Protein AF-A0AA39I3D0-F1 (afdb_monomer)

Organism: NCBI:txid289476

Secondary structure (DSSP, 8-state):
-TT--HHHHHHHHTTS-HHHHHHHHHHHTT-GGGHHHHHHHHHHHHH-EEEEEEEE-PPPPTTS---EEEEEEEEPTTSS-EEE--S--GGGEEEEEEEEESS--SS--EEE-HHHHHHHHTSPBPPTTT---EEEEES--HHHHHHHHHHHHHHT---SEEEEE--SS---HHHHHHHHHHHHH-TT--EEEEE-SS--HHHHHHHHHHHHHS--SS-EEEEETT-PPPHHHHHHHHHHHHHS------EEEEE---S--TTHHHHHHHH--BTTEEEPTTSSEEEEE-SSEEEEEE--GGGSEE-HHHHHHHHHHHHHTTSS-SSTT-SEEEEEESSTHHHHHHHHHH-PPEEETTEEEEEEE-SSTTEEEEEEEETT-S-EEEEEEEPBPPHHHHHHHHHHHHHT-THHHHSS-SEEEEE--HHHHHHHH------------S---TTHHHHHHHHHHHHHTEEEEE-SSSSEEEEEEE---SSSS-EEEEEEEEPPGGG-SS--HHHHH-----

Radius of gyration: 28.81 Å; Cα contacts (8 Å, |Δi|>4): 869; chains: 1; bounding box: 64×73×78 Å

Foldseek 3Di:
DLPDDLVVLLVVLLPDALVVLVVQLVVCPPPNSCVSSVVSSVCLNPLAWEKAKEWAFADDDPPDDTWIWIWIWTDDPPDPDIDTDPPPPLSRYAYQEYEYYNDDPDPDIDTDDLVVLLVVLLRHHHPVVRHFHEYEYAADDPVSVVSVLVSNVSSVYAGQEYEYHYDDDADDVVVLVSLLVNLVPDLRHAYYEHADQHDPCVSVLVSVLVVLQDDSVYHHEYEHANDDDAPVSVVSSVVSCLVHLLAADWYKYFYHQPDARVCPVVVCVVQVFFQQWRARPNRQWIWRHDSGMITIGGRDPQRDADALVVVLVQVVVCLVDPVQARPPRDQKGKHAHPDPVRVVVNCVVQPHWDDDPFWTWGWHAHPPRQKIWIWIDGHPDRIIMTGIDGHADALVNVVVVLVCLQVVVCPVVPPPDQKDWHFHFQVSVCVNVVDNPPPPPPPPDDDDDPDVCVVVCVVVLFPPAWDWDAHPQAQWIFIWRWPDDPDSGTITMTGTDRDDPVPDPDDPVCNVPNPPPD

pLDDT: mean 83.39, std 16.12, range [27.86, 97.5]

Solvent-accessible surface area (backbone atoms only — not comparable to full-atom values): 28824 Å² total; per-residue (Å²): 124,60,81,59,55,58,69,56,46,45,60,53,50,60,74,51,43,67,68,54,27,53,50,46,21,65,72,18,62,95,38,80,56,29,45,56,49,22,53,45,26,46,50,49,63,73,62,44,37,36,28,40,36,40,35,23,44,51,78,75,58,99,85,59,77,86,60,36,28,43,29,47,32,33,40,50,96,88,50,99,57,68,46,78,54,85,80,64,69,60,77,32,44,22,35,31,35,39,40,38,26,38,59,75,88,60,86,77,58,38,84,50,57,71,68,60,50,34,56,59,53,53,45,51,55,45,49,69,93,77,45,78,17,37,39,34,43,34,52,49,54,68,73,54,40,53,52,52,50,49,44,49,59,72,28,70,68,77,47,34,23,41,35,38,40,52,67,94,73,73,54,53,69,65,56,54,51,49,52,36,52,50,61,73,73,42,72,64,47,33,34,38,37,41,39,35,78,52,65,72,54,68,64,49,48,56,50,50,50,54,58,68,53,43,91,54,95,49,47,32,39,38,35,26,52,46,54,66,76,53,50,70,58,50,50,49,50,52,56,48,44,62,71,36,83,27,73,63,48,54,33,32,45,34,31,43,64,89,60,84,61,72,53,53,66,54,53,42,69,73,63,60,43,35,56,39,19,36,69,29,92,70,64,45,12,20,41,38,53,57,85,36,33,40,29,41,38,70,56,51,71,53,47,37,68,38,51,40,67,58,52,50,52,49,52,51,53,24,55,74,49,87,59,76,40,73,61,97,76,30,51,62,51,47,29,17,58,72,46,76,68,33,55,58,51,39,32,74,73,58,40,84,61,46,80,50,103,61,31,39,34,36,63,41,76,34,91,57,91,51,33,30,42,34,39,38,38,38,71,94,52,83,35,33,39,39,33,62,44,59,45,66,54,49,57,68,59,50,53,48,54,51,47,45,48,52,70,60,71,38,71,78,54,68,71,76,51,58,61,46,83,46,24,38,43,54,72,43,48,31,66,73,70,71,46,78,82,78,65,71,72,77,78,77,76,83,89,78,85,81,58,67,56,63,53,49,53,59,61,62,53,72,65,81,48,62,49,77,46,71,34,82,84,50,76,38,36,42,37,35,37,59,54,93,53,100,55,94,58,44,36,34,36,38,29,51,43,74,64,58,82,88,80,59,95,75,74,67,54,49,78,80,70,42,81,79,84,127

Sequence (518 aa):
MDQLPSDLVDHLAHFLSRKDLRTIARAAVGKRELNNWAVVAEDHQEERYLLDVDICLPLRNSNEQQKILLSVRKQLFNAEGSEQWDFKKRNFAWIRSVIISPNSLTDGHRPCNFEEVVRVLSIPVVPREDGRSELTLRALNAPLMELALKMVNAAGKTFTALEFISCRNGVDLRVEEFVNDYLGKEASLQRLVINCTSLNKGRIFVSLLSLFNSKRRRSLRVCLPRSPFNVREISAFVQDWLKSDGAFEKKGIHWRNLGTILGWEDIKKEYNPVAGYIMHPTRNSSLELDYDHFRIVKLEHQHLPVTADWIHALITKWKQGNGLRLHRETKKMNVVLTSEDEWHKLEQICGAAVKHRRSTILSVEHVLEHRSLELEMQDGRQFTEIQIQHKSITLEKLEALVAEWRAGDSGTVVEGLRKIDVYISKPVWKKFTGTDVDRPILSHELIYSSQEQYVLDRLYADEADRFIVHHPRVNGRLIFKSLKHSSPKGFYLISSVPVDPMDVEDWNLALLFGSLEI

Mean predicted aligned error: 10.15 Å

Structure (mmCIF, N/CA/C/O backbone):
data_AF-A0AA39I3D0-F1
#
_entry.id   AF-A0AA39I3D0-F1
#
loop_
_atom_site.group_PDB
_atom_site.id
_atom_site.type_symbol
_atom_site.label_atom_id
_atom_site.label_alt_id
_atom_site.label_comp_id
_atom_site.label_asym_id
_atom_site.label_entity_id
_atom_site.label_seq_id
_atom_site.pdbx_PDB_ins_code
_atom_site.Cartn_x
_atom_site.Cartn_y
_atom_site.Cartn_z
_atom_site.occupancy
_atom_site.B_iso_or_equiv
_atom_site.auth_seq_id
_atom_site.auth_comp_id
_atom_site.auth_asym_id
_atom_site.auth_atom_id
_atom_site.pdbx_PDB_model_num
ATOM 1 N N . MET A 1 1 ? -1.463 -20.325 35.251 1.00 63.22 1 MET A N 1
ATOM 2 C CA . MET A 1 1 ? -2.544 -20.218 34.241 1.00 63.22 1 MET A CA 1
ATOM 3 C C . MET A 1 1 ? -3.715 -21.127 34.599 1.00 63.22 1 MET A C 1
ATOM 5 O O . MET A 1 1 ? -4.853 -20.772 34.333 1.00 63.22 1 MET A O 1
ATOM 9 N N . ASP A 1 2 ? -3.421 -22.238 35.265 1.00 69.38 2 ASP A N 1
ATOM 10 C CA . ASP A 1 2 ? -4.293 -23.396 35.475 1.00 69.38 2 ASP A CA 1
ATOM 11 C C . ASP A 1 2 ? -5.404 -23.221 36.533 1.00 69.38 2 ASP A C 1
ATOM 13 O O . ASP A 1 2 ? -6.289 -24.053 36.684 1.00 69.38 2 ASP A O 1
ATOM 17 N N . GLN A 1 3 ? -5.376 -22.124 37.289 1.00 81.56 3 GLN A N 1
ATOM 18 C CA . GLN A 1 3 ? -6.389 -21.802 38.306 1.00 81.56 3 GLN A CA 1
ATOM 19 C C . GLN A 1 3 ? -6.933 -20.382 38.139 1.00 81.56 3 GLN A C 1
ATOM 21 O O . GLN A 1 3 ? -7.405 -19.766 39.093 1.00 81.56 3 GLN A O 1
ATOM 26 N N . LEU A 1 4 ? -6.825 -19.820 36.930 1.00 90.12 4 LEU A N 1
ATOM 27 C CA . LEU A 1 4 ? -7.413 -18.513 36.674 1.00 90.12 4 LEU A CA 1
ATOM 28 C C . LEU A 1 4 ? -8.949 -18.628 36.697 1.00 90.12 4 LEU A C 1
ATOM 30 O O . LEU A 1 4 ? -9.500 -19.526 36.046 1.00 90.12 4 LEU A O 1
ATOM 34 N N . PRO A 1 5 ? -9.647 -17.734 37.425 1.00 92.75 5 PRO A N 1
ATOM 35 C CA . PRO A 1 5 ? -11.101 -17.641 37.360 1.00 92.75 5 PRO A CA 1
ATOM 36 C C . PRO A 1 5 ? -11.567 -17.449 35.915 1.00 92.75 5 PRO A C 1
ATOM 38 O O . PRO A 1 5 ? -10.891 -16.761 35.147 1.00 92.75 5 PRO A O 1
ATOM 41 N N . SER A 1 6 ? -12.721 -18.021 35.558 1.00 91.50 6 SER A N 1
ATOM 42 C CA . SER A 1 6 ? -13.254 -17.968 34.187 1.00 91.50 6 SER A CA 1
ATOM 43 C C . SER A 1 6 ? -13.331 -16.538 33.646 1.00 91.50 6 SER A C 1
ATOM 45 O O . SER A 1 6 ? -12.926 -16.300 32.516 1.00 91.50 6 SER A O 1
ATOM 47 N N . ASP A 1 7 ? -13.734 -15.571 34.474 1.00 91.56 7 ASP A N 1
ATOM 48 C CA . ASP A 1 7 ? -13.841 -14.160 34.078 1.00 91.56 7 ASP A CA 1
ATOM 49 C C . ASP A 1 7 ? -12.489 -13.542 33.700 1.00 91.56 7 ASP A C 1
ATOM 51 O O . ASP A 1 7 ? -12.398 -12.723 32.786 1.00 91.56 7 ASP A O 1
ATOM 55 N N . LEU A 1 8 ? -11.411 -13.941 34.385 1.00 93.69 8 LEU A N 1
ATOM 56 C CA . LEU A 1 8 ? -10.070 -13.476 34.041 1.00 93.69 8 LEU A CA 1
ATOM 57 C C . LEU A 1 8 ? -9.572 -14.156 32.763 1.00 93.69 8 LEU A C 1
ATOM 59 O O . LEU A 1 8 ? -8.900 -13.515 31.958 1.00 93.69 8 LEU A O 1
ATOM 63 N N . VAL A 1 9 ? -9.906 -15.435 32.565 1.00 93.69 9 VAL A N 1
ATOM 64 C CA . VAL A 1 9 ? -9.595 -16.155 31.324 1.00 93.69 9 VAL A CA 1
ATOM 65 C C . VAL A 1 9 ? -10.325 -15.525 30.138 1.00 93.69 9 VAL A C 1
ATOM 67 O O . VAL A 1 9 ? -9.673 -15.255 29.137 1.00 93.69 9 VAL A O 1
ATOM 70 N N . ASP A 1 10 ? -11.616 -15.209 30.268 1.00 92.50 10 ASP A N 1
ATOM 71 C CA . ASP A 1 10 ? -12.419 -14.486 29.264 1.00 92.50 10 ASP A CA 1
ATOM 72 C C . ASP A 1 10 ? -11.814 -13.112 28.959 1.00 92.50 10 ASP A C 1
ATOM 74 O O . ASP A 1 10 ? -11.548 -12.770 27.805 1.00 92.50 10 ASP A O 1
ATOM 78 N N . HIS A 1 11 ? -11.457 -12.354 30.001 1.00 91.25 11 HIS A N 1
ATOM 79 C CA . HIS A 1 11 ? -10.800 -11.062 29.832 1.00 91.25 11 HIS A CA 1
ATOM 80 C C . HIS A 1 11 ? -9.462 -11.165 29.088 1.00 91.25 11 HIS A C 1
ATOM 82 O O . HIS A 1 11 ? -9.184 -10.343 28.219 1.00 91.25 11 HIS A O 1
ATOM 88 N N . LEU A 1 12 ? -8.625 -12.157 29.402 1.00 91.88 12 LEU A N 1
ATOM 89 C CA . LEU A 1 12 ? -7.355 -12.370 28.703 1.00 91.88 12 LEU A CA 1
ATOM 90 C C . LEU A 1 12 ? -7.585 -12.839 27.268 1.00 91.88 12 LEU A C 1
ATOM 92 O O . LEU A 1 12 ? -6.975 -12.306 26.339 1.00 91.88 12 LEU A O 1
ATOM 96 N N . ALA A 1 13 ? -8.479 -13.810 27.090 1.00 91.69 13 ALA A N 1
ATOM 97 C CA . ALA A 1 13 ? -8.822 -14.370 25.801 1.00 91.69 13 ALA A CA 1
ATOM 98 C C . ALA A 1 13 ? -9.294 -13.271 24.852 1.00 91.69 13 ALA A C 1
ATOM 100 O O . ALA A 1 13 ? -8.816 -13.248 23.723 1.00 91.69 13 ALA A O 1
ATOM 101 N N . HIS A 1 14 ? -10.082 -12.296 25.316 1.00 89.25 14 HIS A N 1
ATOM 102 C CA . HIS A 1 14 ? -10.529 -11.117 24.563 1.00 89.25 14 HIS A CA 1
ATOM 103 C C . HIS A 1 14 ? -9.418 -10.351 23.812 1.00 89.25 14 HIS A C 1
ATOM 105 O O . HIS A 1 14 ? -9.701 -9.736 22.780 1.00 89.25 14 HIS A O 1
ATOM 111 N N . PHE A 1 15 ? -8.162 -10.405 24.270 1.00 88.12 15 PHE A N 1
ATOM 112 C CA . PHE A 1 15 ? -7.019 -9.740 23.626 1.00 88.12 15 PHE A CA 1
ATOM 113 C C . PHE A 1 15 ? -6.187 -10.644 22.702 1.00 88.12 15 PHE A C 1
ATOM 115 O O . PHE A 1 15 ? -5.310 -10.148 21.995 1.00 88.12 15 PHE A O 1
ATOM 122 N N . LEU A 1 16 ? -6.434 -11.955 22.696 1.00 90.19 16 LEU A N 1
ATOM 123 C CA . LEU A 1 16 ? -5.663 -12.931 21.917 1.00 90.19 16 LEU A CA 1
ATOM 124 C C . LEU A 1 16 ? -6.200 -13.082 20.497 1.00 90.19 16 LEU A C 1
ATOM 126 O O . LEU A 1 16 ? -7.413 -13.024 20.298 1.00 90.19 16 LEU A O 1
ATOM 130 N N . SER A 1 17 ? -5.328 -13.354 19.520 1.00 89.06 17 SER A N 1
ATOM 131 C CA . SER A 1 17 ? -5.749 -13.638 18.141 1.00 89.06 17 SER A CA 1
ATOM 132 C C . SER A 1 17 ? -6.597 -14.918 18.059 1.00 89.06 17 SER A C 1
ATOM 134 O O . SER A 1 17 ? -6.537 -15.781 18.938 1.00 89.06 17 SER A O 1
ATOM 136 N N . ARG A 1 18 ? -7.389 -15.095 16.996 1.00 87.75 18 ARG A N 1
ATOM 137 C CA . ARG A 1 18 ? -8.119 -16.357 16.762 1.00 87.75 18 ARG A CA 1
ATOM 138 C C . ARG A 1 18 ? -7.167 -17.536 16.610 1.00 87.75 18 ARG A C 1
ATOM 140 O O . ARG A 1 18 ? -7.498 -18.646 17.021 1.00 87.75 18 ARG A O 1
ATOM 147 N N . LYS A 1 19 ? -5.996 -17.316 16.012 1.00 90.06 19 LYS A N 1
ATOM 148 C CA . LYS A 1 19 ? -4.960 -18.344 15.879 1.00 90.06 19 LYS A CA 1
ATOM 149 C C . LYS A 1 19 ? -4.414 -18.770 17.244 1.00 90.06 19 LYS A C 1
ATOM 151 O O . LYS A 1 19 ? -4.254 -19.970 17.483 1.00 90.06 19 LYS A O 1
ATOM 156 N N . ASP A 1 20 ? -4.166 -17.812 18.128 1.00 92.69 20 ASP A N 1
ATOM 157 C CA . ASP A 1 20 ? -3.692 -18.087 19.484 1.00 92.69 20 ASP A CA 1
ATOM 158 C C . ASP A 1 20 ? -4.760 -18.823 20.282 1.00 92.69 20 ASP A C 1
ATOM 160 O O . ASP A 1 20 ? -4.466 -19.855 20.878 1.00 92.69 20 ASP A O 1
ATOM 164 N N . LEU A 1 21 ? -6.020 -18.385 20.198 1.00 92.31 21 LEU A N 1
ATOM 165 C CA . LEU A 1 21 ? -7.131 -19.098 20.822 1.00 92.31 21 LEU A CA 1
ATOM 166 C C . LEU A 1 21 ? -7.285 -20.526 20.305 1.00 92.31 21 LEU A C 1
ATOM 168 O O . LEU A 1 21 ? -7.424 -21.436 21.110 1.00 92.31 21 LEU A O 1
ATOM 172 N N . ARG A 1 22 ? -7.189 -20.756 18.989 1.00 92.75 22 ARG A N 1
ATOM 173 C CA . ARG A 1 22 ? -7.188 -22.114 18.409 1.00 92.75 22 ARG A CA 1
ATOM 174 C C . ARG A 1 22 ? -6.075 -22.974 18.981 1.00 92.75 22 ARG A C 1
ATOM 176 O O . ARG A 1 22 ? -6.276 -24.156 19.249 1.00 92.75 22 ARG A O 1
ATOM 183 N N . THR A 1 23 ? -4.895 -22.388 19.135 1.00 95.38 23 THR A N 1
ATOM 184 C CA . THR A 1 23 ? -3.730 -23.079 19.687 1.00 95.38 23 THR A CA 1
ATOM 185 C C . THR A 1 23 ? -3.951 -23.412 21.161 1.00 95.38 23 THR A C 1
ATOM 187 O O . THR A 1 23 ? -3.693 -24.542 21.566 1.00 95.38 23 THR A O 1
ATOM 190 N N . ILE A 1 24 ? -4.487 -22.468 21.938 1.00 94.00 24 ILE A N 1
ATOM 191 C CA . ILE A 1 24 ? -4.810 -22.646 23.356 1.00 94.00 24 ILE A CA 1
ATOM 192 C C . ILE A 1 24 ? -5.902 -23.695 23.542 1.00 94.00 24 ILE A C 1
ATOM 194 O O . ILE A 1 24 ? -5.688 -24.623 24.314 1.00 94.00 24 ILE A O 1
ATOM 198 N N . ALA A 1 25 ? -7.011 -23.602 22.802 1.00 94.06 25 ALA A N 1
ATOM 199 C CA . ALA A 1 25 ? -8.099 -24.575 22.843 1.00 94.06 25 ALA A CA 1
ATOM 200 C C . ALA A 1 25 ? -7.550 -25.985 22.608 1.00 94.06 25 ALA A C 1
ATOM 202 O O . ALA A 1 25 ? -7.661 -26.837 23.483 1.00 94.06 25 ALA A O 1
ATOM 203 N N . ARG A 1 26 ? -6.813 -26.193 21.503 1.00 95.19 26 ARG A N 1
ATOM 204 C CA . ARG A 1 26 ? -6.158 -27.475 21.182 1.00 95.19 26 ARG A CA 1
ATOM 205 C C . ARG A 1 26 ? -5.208 -27.959 22.275 1.00 95.19 26 ARG A C 1
ATOM 207 O O . ARG A 1 26 ? -5.176 -29.148 22.565 1.00 95.19 26 ARG A O 1
ATOM 214 N N . ALA A 1 27 ? -4.416 -27.061 22.857 1.00 94.94 27 ALA A N 1
ATOM 215 C CA . ALA A 1 27 ? -3.460 -27.409 23.903 1.00 94.94 27 ALA A CA 1
ATOM 216 C C . ALA A 1 27 ? -4.127 -27.733 25.252 1.00 94.94 27 ALA A C 1
ATOM 218 O O . ALA A 1 27 ? -3.509 -28.428 26.070 1.00 94.94 27 ALA A O 1
ATOM 219 N N . ALA A 1 28 ? -5.340 -27.222 25.481 1.00 94.56 28 ALA A N 1
ATOM 220 C CA . ALA A 1 28 ? -6.138 -27.407 26.687 1.00 94.56 28 ALA A CA 1
ATOM 221 C C . ALA A 1 28 ? -7.086 -28.619 26.613 1.00 94.56 28 ALA A C 1
ATOM 223 O O . ALA A 1 28 ? -7.495 -29.114 27.664 1.00 94.56 28 ALA A O 1
ATOM 224 N N . VAL A 1 29 ? -7.393 -29.139 25.414 1.00 93.44 29 VAL A N 1
ATOM 225 C CA . VAL A 1 29 ? -8.252 -30.326 25.240 1.00 93.44 29 VAL A CA 1
ATOM 226 C C . VAL A 1 29 ? -7.767 -31.486 26.117 1.00 93.44 29 VAL A C 1
ATOM 228 O O . VAL A 1 29 ? -6.613 -31.909 26.046 1.00 93.44 29 VAL A O 1
ATOM 231 N N . GLY A 1 30 ? -8.671 -32.010 26.950 1.00 91.50 30 GLY A N 1
ATOM 232 C CA . GLY A 1 30 ? -8.427 -33.169 27.816 1.00 91.50 30 GLY A CA 1
ATOM 233 C C . GLY A 1 30 ? -7.632 -32.885 29.096 1.00 91.50 30 GLY A C 1
ATOM 234 O O . GLY A 1 30 ? -7.423 -33.807 29.883 1.00 91.50 30 GLY A O 1
ATOM 235 N N . LYS A 1 31 ? -7.212 -31.636 29.346 1.00 94.19 31 LYS A N 1
ATOM 236 C CA . LYS A 1 31 ? -6.487 -31.249 30.566 1.00 94.19 31 LYS A CA 1
ATOM 237 C C . LYS A 1 31 ? -7.432 -30.593 31.561 1.00 94.19 31 LYS A C 1
ATOM 239 O O . LYS A 1 31 ? -7.902 -29.478 31.338 1.00 94.19 31 LYS A O 1
ATOM 244 N N . ARG A 1 32 ? -7.691 -31.272 32.683 1.00 93.00 32 ARG A N 1
ATOM 245 C CA . ARG A 1 32 ? -8.608 -30.776 33.726 1.00 93.00 32 ARG A CA 1
ATOM 246 C C . ARG A 1 32 ? -8.167 -29.426 34.280 1.00 93.00 32 ARG A C 1
ATOM 248 O O . ARG A 1 32 ? -9.013 -28.585 34.562 1.00 93.00 32 ARG A O 1
ATOM 255 N N . GLU A 1 33 ? -6.862 -29.202 34.384 1.00 92.81 33 GLU A N 1
ATOM 256 C CA . GLU A 1 33 ? -6.302 -27.963 34.914 1.00 92.81 33 GLU A CA 1
ATOM 257 C C . GLU A 1 33 ? -6.456 -26.771 33.949 1.00 92.81 33 GLU A C 1
ATOM 259 O O . GLU A 1 33 ? -6.268 -25.629 34.343 1.00 92.81 33 GLU A O 1
ATOM 264 N N . LEU A 1 34 ? -6.831 -26.997 32.685 1.00 93.62 34 LEU A N 1
ATOM 265 C CA . LEU A 1 34 ? -7.032 -25.941 31.685 1.00 93.62 34 LEU A CA 1
ATOM 266 C C . LEU A 1 34 ? -8.473 -25.876 31.170 1.00 93.62 34 LEU A C 1
ATOM 268 O O . LEU A 1 34 ? -8.721 -25.257 30.137 1.00 93.62 34 LEU A O 1
ATOM 272 N N . ASN A 1 35 ? -9.434 -26.465 31.888 1.00 92.44 35 ASN A N 1
ATOM 273 C CA . ASN A 1 35 ? -10.820 -26.548 31.427 1.00 92.44 35 ASN A CA 1
ATOM 274 C C . ASN A 1 35 ? -11.430 -25.167 31.117 1.00 92.44 35 ASN A C 1
ATOM 276 O O . ASN A 1 35 ? -12.054 -24.997 30.076 1.00 92.44 35 ASN A O 1
ATOM 280 N N . ASN A 1 36 ? -11.172 -24.157 31.958 1.00 93.06 36 ASN A N 1
ATOM 281 C CA . ASN A 1 36 ? -11.642 -22.787 31.708 1.00 93.06 36 ASN A CA 1
ATOM 282 C C . ASN A 1 36 ? -11.054 -22.210 30.412 1.00 93.06 36 ASN A C 1
ATOM 284 O O . ASN A 1 36 ? -11.760 -21.551 29.660 1.00 93.06 36 ASN A O 1
ATOM 288 N N . TRP A 1 37 ? -9.774 -22.473 30.128 1.00 94.81 37 TRP A N 1
ATOM 289 C CA . TRP A 1 37 ? -9.129 -22.030 28.889 1.00 94.81 37 TRP A CA 1
ATOM 290 C C . TRP A 1 37 ? -9.675 -22.746 27.661 1.00 94.81 37 TRP A C 1
ATOM 292 O O . TRP A 1 37 ? -9.830 -22.095 26.635 1.00 94.81 37 TRP A O 1
ATOM 302 N N . ALA A 1 38 ? -9.961 -24.047 27.755 1.00 93.06 38 ALA A N 1
ATOM 303 C CA . ALA A 1 38 ? -10.576 -24.795 26.663 1.00 93.06 38 ALA A CA 1
ATOM 304 C C . ALA A 1 38 ? -11.942 -24.195 26.305 1.00 93.06 38 ALA A C 1
ATOM 306 O O . ALA A 1 38 ? -12.120 -23.748 25.176 1.00 93.06 38 ALA A O 1
ATOM 307 N N . VAL A 1 39 ? -12.836 -24.079 27.295 1.00 92.69 39 VAL A N 1
ATOM 308 C CA . VAL A 1 39 ? -14.203 -23.563 27.112 1.00 92.69 39 VAL A CA 1
ATOM 309 C C . VAL A 1 39 ? -14.187 -22.129 26.585 1.00 92.69 39 VAL A C 1
ATOM 311 O O . VAL A 1 39 ? -14.733 -21.854 25.525 1.00 92.69 39 VAL A O 1
ATOM 314 N N . VAL A 1 40 ? -13.480 -21.217 27.256 1.00 93.56 40 VAL A N 1
ATOM 315 C CA . VAL A 1 40 ? -13.439 -19.804 26.848 1.00 93.56 40 VAL A CA 1
ATOM 316 C C . VAL A 1 40 ? -12.801 -19.627 25.465 1.00 93.56 40 VAL A C 1
ATOM 318 O O . VAL A 1 40 ? -13.234 -18.787 24.674 1.00 93.56 40 VAL A O 1
ATOM 321 N N . ALA A 1 41 ? -11.752 -20.390 25.142 1.00 93.12 41 ALA A N 1
ATOM 322 C CA . ALA A 1 41 ? -11.116 -20.287 23.832 1.00 93.12 41 ALA A CA 1
ATOM 323 C C . ALA A 1 41 ? -11.992 -20.853 22.707 1.00 93.12 41 ALA A C 1
ATOM 325 O O . ALA A 1 41 ? -11.890 -20.351 21.585 1.00 93.12 41 ALA A O 1
ATOM 326 N N . GLU A 1 42 ? -12.810 -21.872 22.977 1.00 92.06 42 GLU A N 1
ATOM 327 C CA . GLU A 1 42 ? -13.831 -22.384 22.054 1.00 92.06 42 GLU A CA 1
ATOM 328 C C . GLU A 1 42 ? -14.953 -21.358 21.871 1.00 92.06 42 GLU A C 1
ATOM 330 O O . GLU A 1 42 ? -15.183 -20.925 20.740 1.00 92.06 42 GLU A O 1
ATOM 335 N N . ASP A 1 43 ? -15.520 -20.837 22.963 1.00 92.94 43 ASP A N 1
ATOM 336 C CA . ASP A 1 43 ? -16.565 -19.806 22.932 1.00 92.94 43 ASP A CA 1
ATOM 337 C C . ASP A 1 43 ? -16.120 -18.593 22.109 1.00 92.94 43 ASP A C 1
ATOM 339 O O . ASP A 1 43 ? -16.801 -18.153 21.185 1.00 92.94 43 ASP A O 1
ATOM 343 N N . HIS A 1 44 ? -14.924 -18.058 22.367 1.00 92.06 44 HIS A N 1
ATOM 344 C CA . HIS A 1 44 ? -14.410 -16.945 21.575 1.00 92.06 44 HIS A CA 1
ATOM 345 C C . HIS A 1 44 ? -14.098 -17.319 20.121 1.00 92.06 44 HIS A C 1
ATOM 347 O O . HIS A 1 44 ? -14.081 -16.437 19.265 1.00 92.06 44 HIS A O 1
ATOM 353 N N . GLN A 1 45 ? -13.807 -18.573 19.790 1.00 88.44 45 GLN A N 1
ATOM 354 C CA . GLN A 1 45 ? -13.636 -18.947 18.386 1.00 88.44 45 GLN A CA 1
ATOM 355 C C . GLN A 1 45 ? -14.963 -18.937 17.633 1.00 88.44 45 GLN A C 1
ATOM 357 O O . GLN A 1 45 ? -14.991 -18.459 16.495 1.00 88.44 45 GLN A O 1
ATOM 362 N N . GLU A 1 46 ? -16.025 -19.426 18.268 1.00 87.88 46 GLU A N 1
ATOM 363 C CA . GLU A 1 46 ? -17.356 -19.561 17.678 1.00 87.88 46 GLU A CA 1
ATOM 364 C C . GLU A 1 46 ? -18.111 -18.229 17.652 1.00 87.88 46 GLU A C 1
ATOM 366 O O . GLU A 1 46 ? -18.652 -17.829 16.622 1.00 87.88 46 GLU A O 1
ATOM 371 N N . GLU A 1 47 ? -18.081 -17.493 18.760 1.00 90.56 47 GLU A N 1
ATOM 372 C CA . GLU A 1 47 ? -18.926 -16.319 18.978 1.00 90.56 47 GLU A CA 1
ATOM 373 C C . GLU A 1 47 ? -18.258 -15.002 18.574 1.00 90.56 47 GLU A C 1
ATOM 375 O O . GLU A 1 47 ? -18.916 -13.964 18.563 1.00 90.56 47 GLU A O 1
ATOM 380 N N . ARG A 1 48 ? -16.959 -14.983 18.232 1.00 89.81 48 ARG A N 1
ATOM 381 C CA . ARG A 1 48 ? -16.290 -13.727 17.846 1.00 89.81 48 ARG A CA 1
ATOM 382 C C . ARG A 1 48 ? -16.825 -13.142 16.553 1.00 89.81 48 ARG A C 1
ATOM 384 O O . ARG A 1 48 ? -16.874 -13.816 15.524 1.00 89.81 48 ARG A O 1
ATOM 391 N N . TYR A 1 49 ? -17.037 -11.832 16.570 1.00 92.50 49 TYR A N 1
ATOM 392 C CA . TYR A 1 49 ? -17.441 -11.058 15.403 1.00 92.50 49 TYR A CA 1
ATOM 393 C C . TYR A 1 49 ? -16.694 -9.729 15.309 1.00 92.50 49 TYR A C 1
ATOM 395 O O . TYR A 1 49 ? -16.154 -9.198 16.284 1.00 92.50 49 TYR A O 1
ATOM 403 N N . LEU A 1 50 ? -16.661 -9.193 14.092 1.00 94.19 50 LEU A N 1
ATOM 404 C CA . LEU A 1 50 ? -16.037 -7.911 13.800 1.00 94.19 50 LEU A CA 1
ATOM 405 C C . LEU A 1 50 ? -17.094 -6.809 13.752 1.00 94.19 50 LEU A C 1
ATOM 407 O O . LEU A 1 50 ? -18.225 -7.040 13.335 1.00 94.19 50 LEU A O 1
ATOM 411 N N . LEU A 1 51 ? -16.712 -5.611 14.171 1.00 96.25 51 LEU A N 1
ATOM 412 C CA . LEU A 1 51 ? -17.549 -4.425 14.178 1.00 96.25 51 LEU A CA 1
ATOM 413 C C . LEU A 1 51 ? -17.027 -3.395 13.184 1.00 96.25 51 LEU A C 1
ATOM 415 O O . LEU A 1 51 ? -15.839 -3.056 13.190 1.00 96.25 51 LEU A O 1
ATOM 419 N N . ASP A 1 52 ? -17.949 -2.847 12.403 1.00 96.44 52 ASP A N 1
ATOM 420 C CA . ASP A 1 52 ? -17.749 -1.612 11.661 1.00 96.44 52 ASP A CA 1
ATOM 421 C C . ASP A 1 52 ? -18.531 -0.501 12.344 1.00 96.44 52 ASP A C 1
ATOM 423 O O . ASP A 1 52 ? -19.757 -0.561 12.458 1.00 96.44 52 ASP A O 1
ATOM 427 N N . VAL A 1 53 ? -17.804 0.499 12.818 1.00 96.88 53 VAL A N 1
ATOM 428 C CA . VAL A 1 53 ? -18.337 1.633 13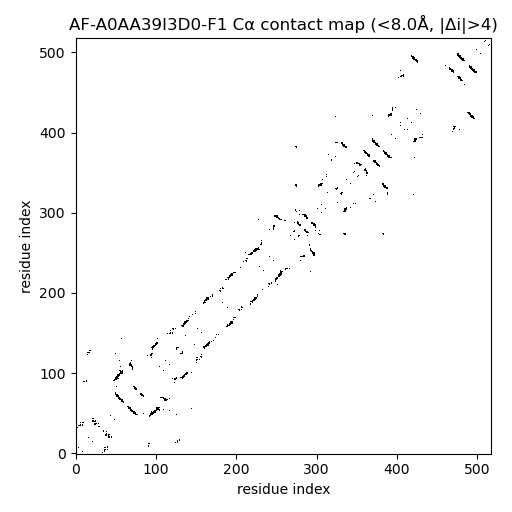.564 1.00 96.88 53 VAL A CA 1
ATOM 429 C C . VAL A 1 53 ? -18.384 2.834 12.626 1.00 96.88 53 VAL A C 1
ATOM 431 O O . VAL A 1 53 ? -17.345 3.280 12.144 1.00 96.88 53 VAL A O 1
ATOM 434 N N . ASP A 1 54 ? -19.574 3.363 12.374 1.00 97.12 54 ASP A N 1
ATOM 435 C CA . ASP A 1 54 ? -19.792 4.592 11.611 1.00 97.12 54 ASP A CA 1
ATOM 436 C C . ASP A 1 54 ? -20.286 5.684 12.568 1.00 97.12 54 ASP A C 1
ATOM 438 O O . ASP A 1 54 ? -21.282 5.516 13.277 1.00 97.12 54 ASP A O 1
ATOM 442 N N . ILE A 1 55 ? -19.535 6.779 12.648 1.00 96.88 55 ILE A N 1
ATOM 443 C CA . ILE A 1 55 ? -19.823 7.936 13.491 1.00 96.88 55 ILE A CA 1
ATOM 444 C C . ILE A 1 55 ? -20.075 9.115 12.562 1.00 96.88 55 ILE A C 1
ATOM 446 O O . ILE A 1 55 ? -19.155 9.681 11.964 1.00 96.88 55 ILE A O 1
ATOM 450 N N . CYS A 1 56 ? -21.333 9.521 12.478 1.00 95.94 56 CYS A N 1
ATOM 451 C CA . CYS A 1 56 ? -21.737 10.685 11.720 1.00 95.94 56 CYS A CA 1
ATOM 452 C C . CYS A 1 56 ? -21.801 11.922 12.630 1.00 95.94 56 CYS A C 1
ATOM 454 O O . CYS A 1 56 ? -22.454 11.941 13.678 1.00 95.94 56 CYS A O 1
ATOM 456 N N . LEU A 1 57 ? -21.086 12.966 12.220 1.00 94.69 57 LEU A N 1
ATOM 457 C CA . LEU A 1 57 ? -21.000 14.267 12.869 1.00 94.69 57 LEU A CA 1
ATOM 458 C C . LEU A 1 57 ? -21.660 15.323 11.968 1.00 94.69 57 LEU A C 1
ATOM 460 O O . LEU A 1 57 ? -20.946 16.080 11.307 1.00 94.69 57 LEU A O 1
ATOM 464 N N . PRO A 1 58 ? -23.004 15.382 11.907 1.00 92.69 58 PRO A N 1
ATOM 465 C CA . PRO A 1 58 ? -23.714 16.290 11.013 1.00 92.69 58 PRO A CA 1
ATOM 466 C C . PRO A 1 58 ? -23.233 17.734 11.162 1.00 92.69 58 PRO A C 1
ATOM 468 O O . PRO A 1 58 ? -22.989 18.221 12.273 1.00 92.69 58 PRO A O 1
ATOM 471 N N . LEU A 1 59 ? -23.105 18.426 10.027 1.00 89.62 59 LEU A N 1
ATOM 472 C CA . LEU A 1 59 ? -22.808 19.856 10.008 1.00 89.62 59 LEU A CA 1
ATOM 473 C C . LEU A 1 59 ? -23.921 20.604 10.753 1.00 89.62 59 LEU A C 1
ATOM 475 O O . LEU A 1 59 ? -25.105 20.389 10.495 1.00 89.62 59 LEU A O 1
ATOM 479 N N . ARG A 1 60 ? -23.542 21.466 11.702 1.00 84.62 60 ARG A N 1
ATOM 480 C CA . ARG A 1 60 ? -24.516 22.223 12.496 1.00 84.62 60 ARG A CA 1
ATOM 481 C C . ARG A 1 60 ? -25.268 23.230 11.631 1.00 84.62 60 ARG A C 1
ATOM 483 O O . ARG A 1 60 ? -24.645 24.028 10.933 1.00 84.62 60 ARG A O 1
ATOM 490 N N . ASN A 1 61 ? -26.582 23.291 11.828 1.00 78.31 61 ASN A N 1
ATOM 491 C CA . ASN A 1 61 ? -27.335 24.528 11.645 1.00 78.31 61 ASN A CA 1
ATOM 492 C C . ASN A 1 61 ? -27.053 25.425 12.862 1.00 78.31 61 ASN A C 1
ATOM 494 O O . ASN A 1 61 ? -26.914 24.916 13.974 1.00 78.31 61 ASN A O 1
ATOM 498 N N . SER A 1 62 ? -26.936 26.738 12.663 1.00 75.50 62 SER A N 1
ATOM 499 C CA . SER A 1 62 ? -26.321 27.713 13.587 1.00 75.50 62 SER A CA 1
ATOM 500 C C . SER A 1 62 ? -26.783 27.701 15.057 1.00 75.50 62 SER A C 1
ATOM 502 O O . SER A 1 62 ? -26.070 28.249 15.892 1.00 75.50 62 SER A O 1
ATOM 504 N N . ASN A 1 63 ? -27.898 27.046 15.403 1.00 79.75 63 ASN A N 1
ATOM 505 C CA . ASN A 1 63 ? -28.489 27.065 16.745 1.00 79.75 63 ASN A CA 1
ATOM 506 C C . ASN A 1 63 ? -28.608 25.689 17.439 1.00 79.75 63 ASN A C 1
ATOM 508 O O . ASN A 1 63 ? -29.080 25.633 18.572 1.00 79.75 63 ASN A O 1
ATOM 512 N N . GLU A 1 64 ? -28.203 24.577 16.813 1.00 85.62 64 GLU A N 1
ATOM 513 C CA . GLU A 1 64 ? -28.356 23.240 17.417 1.00 85.62 64 GLU A CA 1
ATOM 514 C C . GLU A 1 64 ? -27.087 22.754 18.141 1.00 85.62 64 GLU A C 1
ATOM 516 O O . GLU A 1 64 ? -25.956 22.974 17.693 1.00 85.62 64 GLU A O 1
ATOM 521 N N . GLN A 1 65 ? -27.267 22.047 19.267 1.00 87.25 65 GLN A N 1
ATOM 522 C CA . GLN A 1 65 ? -26.183 21.284 19.897 1.00 87.25 65 GLN A CA 1
ATOM 523 C C . GLN A 1 65 ? -25.626 20.253 18.903 1.00 87.25 65 GLN A C 1
ATOM 525 O O . GLN A 1 65 ? -26.373 19.700 18.094 1.00 87.25 65 GLN A O 1
ATOM 530 N N . GLN A 1 66 ? -24.316 19.977 18.963 1.00 90.69 66 GLN A N 1
ATOM 531 C CA . GLN A 1 66 ? -23.706 18.971 18.090 1.00 90.69 66 GLN A CA 1
ATOM 532 C C . GLN A 1 66 ? -24.343 17.611 18.352 1.00 90.69 66 GLN A C 1
ATOM 534 O O . GLN A 1 66 ? -24.072 16.982 19.373 1.00 90.69 66 GLN A O 1
ATOM 539 N N . LYS A 1 67 ? -25.145 17.143 17.401 1.00 93.44 67 LYS A N 1
ATOM 540 C CA . LYS A 1 67 ? -25.625 15.768 17.394 1.00 93.44 67 LYS A CA 1
ATOM 541 C C . LYS A 1 67 ? -24.470 14.866 16.972 1.00 93.44 67 LYS A C 1
ATOM 543 O O . LYS A 1 67 ? -23.731 15.193 16.040 1.00 93.44 67 LYS A O 1
ATOM 548 N N . ILE A 1 68 ? -24.313 13.757 17.683 1.00 96.06 68 ILE A N 1
ATOM 549 C CA . ILE A 1 68 ? -23.451 12.651 17.286 1.00 96.06 68 ILE A CA 1
ATOM 550 C C . ILE A 1 68 ? -24.390 11.508 16.932 1.00 96.06 68 ILE A C 1
ATOM 552 O O . ILE A 1 68 ? -25.311 11.191 17.685 1.00 96.06 68 ILE A O 1
ATOM 556 N N . LEU A 1 69 ? -24.194 10.947 15.751 1.00 96.31 69 LEU A N 1
ATOM 557 C CA . LEU A 1 69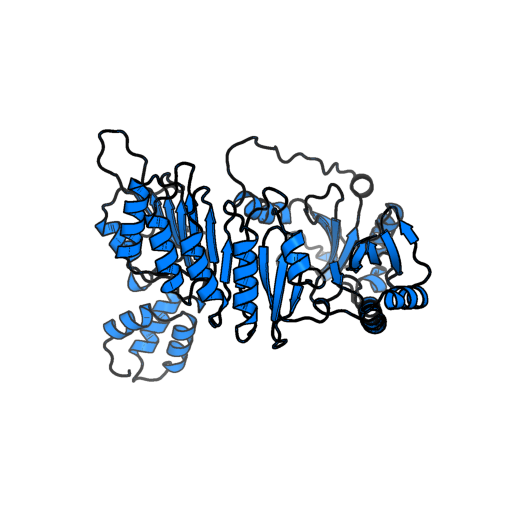 ? -24.963 9.826 15.252 1.00 96.31 69 LEU A CA 1
ATOM 558 C C . LEU A 1 69 ? -24.036 8.618 15.172 1.00 96.31 69 LEU A C 1
ATOM 560 O O . LEU A 1 69 ? -22.930 8.723 14.650 1.00 96.31 69 LEU A O 1
ATOM 564 N N . LEU A 1 70 ? -24.488 7.475 15.670 1.00 97.00 70 LEU A N 1
ATOM 565 C CA . LEU A 1 70 ? -23.698 6.252 15.734 1.00 97.00 70 LEU A CA 1
ATOM 566 C C . LEU A 1 70 ? -24.450 5.108 15.061 1.00 97.00 70 LEU A C 1
ATOM 568 O O . LEU A 1 70 ? -25.606 4.839 15.392 1.00 97.00 70 LEU A O 1
ATOM 572 N N . SER A 1 71 ? -23.770 4.411 14.159 1.00 96.50 71 SER A N 1
ATOM 573 C CA . SER A 1 71 ? -24.185 3.121 13.620 1.00 96.50 71 SER A CA 1
ATOM 574 C C . SER A 1 71 ? -23.076 2.106 13.875 1.00 96.50 71 SER A C 1
ATOM 576 O O . SER A 1 71 ? -21.894 2.403 13.698 1.00 96.50 71 SER A O 1
ATOM 578 N N . VAL A 1 72 ? -23.434 0.913 14.347 1.00 97.00 72 VAL A N 1
ATOM 579 C CA . VAL A 1 72 ? -22.460 -0.155 14.589 1.00 97.00 72 VAL A CA 1
ATOM 580 C C . VAL A 1 72 ? -22.977 -1.422 13.948 1.00 97.00 72 VAL A C 1
ATOM 582 O O . VAL A 1 72 ? -24.012 -1.946 14.355 1.00 97.00 72 VAL A O 1
ATOM 585 N N . ARG A 1 73 ? -22.247 -1.915 12.952 1.00 96.06 73 ARG A N 1
ATOM 586 C CA . ARG A 1 73 ? -22.613 -3.111 12.200 1.00 96.06 73 ARG A CA 1
ATOM 587 C C . ARG A 1 73 ? -21.727 -4.275 12.597 1.00 96.06 73 ARG A C 1
ATOM 589 O O . ARG A 1 73 ? -20.506 -4.146 12.647 1.00 96.06 73 ARG A O 1
ATOM 596 N N . LYS A 1 74 ? -22.352 -5.414 12.862 1.00 95.62 74 LYS A N 1
ATOM 597 C CA . LYS A 1 74 ? -21.706 -6.693 13.120 1.00 95.62 74 LYS A CA 1
ATOM 598 C C . LYS A 1 74 ? -21.490 -7.416 11.793 1.00 95.62 74 LYS A C 1
ATOM 600 O O . LYS A 1 74 ? -22.437 -7.676 11.055 1.00 95.62 74 LYS A O 1
ATOM 605 N N . GLN A 1 75 ? -20.232 -7.725 11.503 1.00 93.50 75 GLN A N 1
ATOM 606 C CA . GLN A 1 75 ? -19.804 -8.506 10.347 1.00 93.50 75 GLN A CA 1
ATOM 607 C C . GLN A 1 75 ? -19.743 -9.983 10.737 1.00 93.50 75 GLN A C 1
ATOM 609 O O . GLN A 1 75 ? -19.022 -10.360 11.671 1.00 93.50 75 GLN A O 1
ATOM 614 N N . LEU A 1 76 ? -20.504 -10.813 10.027 1.00 83.19 76 LEU A N 1
ATOM 615 C CA . LEU A 1 76 ? -20.537 -12.258 10.227 1.00 83.19 76 LEU A CA 1
ATOM 616 C C . LEU A 1 76 ? -19.451 -12.904 9.363 1.00 83.19 76 LEU A C 1
ATOM 618 O O . LEU A 1 76 ? -19.358 -12.642 8.172 1.00 83.19 76 LEU A O 1
ATOM 622 N N . PHE A 1 77 ? -18.615 -13.759 9.954 1.00 74.25 77 PHE A N 1
ATOM 623 C CA . PHE A 1 77 ? -17.439 -14.306 9.264 1.00 74.25 77 PHE A CA 1
ATOM 624 C C . PHE A 1 77 ? -17.759 -15.216 8.066 1.00 74.25 77 PHE A C 1
ATOM 626 O O . PHE A 1 77 ? -16.882 -15.415 7.232 1.00 74.25 77 PHE A O 1
ATOM 633 N N . ASN A 1 78 ? -18.985 -15.741 7.980 1.00 74.31 78 ASN A N 1
ATOM 634 C CA . ASN A 1 78 ? -19.381 -16.755 6.996 1.00 74.31 78 ASN A CA 1
ATOM 635 C C . ASN A 1 78 ? -20.670 -16.410 6.231 1.00 74.31 78 ASN A C 1
ATOM 637 O O . ASN A 1 78 ? -21.143 -17.237 5.460 1.00 74.31 78 ASN A O 1
ATOM 641 N N . ALA A 1 79 ? -21.268 -15.241 6.465 1.00 72.75 79 ALA A N 1
ATOM 642 C CA . ALA A 1 79 ? -22.495 -14.841 5.786 1.00 72.75 79 ALA A CA 1
ATOM 643 C C . ALA A 1 79 ? -22.232 -13.583 4.964 1.00 72.75 79 ALA A C 1
ATOM 645 O O . ALA A 1 79 ? -21.588 -12.647 5.443 1.00 72.75 79 ALA A O 1
ATOM 646 N N . GLU A 1 80 ? -22.750 -13.552 3.739 1.00 76.31 80 GLU A N 1
ATOM 647 C CA . GLU A 1 80 ? -22.854 -12.317 2.971 1.00 76.31 80 GLU A CA 1
ATOM 648 C C . GLU A 1 80 ? -23.864 -11.406 3.665 1.00 76.31 80 GLU A C 1
ATOM 650 O O . GLU A 1 80 ? -25.074 -11.514 3.485 1.00 76.31 80 GLU A O 1
ATOM 655 N N . GLY A 1 81 ? -23.372 -10.542 4.547 1.00 82.31 81 GLY A N 1
ATOM 656 C CA . GLY A 1 81 ? -24.237 -9.618 5.252 1.00 82.31 81 GLY A CA 1
ATOM 657 C C . GLY A 1 81 ? -23.588 -8.967 6.458 1.00 82.31 81 GLY A C 1
ATOM 658 O O . GLY A 1 81 ? -22.634 -9.462 7.058 1.00 82.31 81 GLY A O 1
ATOM 659 N N . SER A 1 82 ? -24.167 -7.833 6.827 1.00 91.31 82 SER A N 1
ATOM 660 C CA . SER A 1 82 ? -23.891 -7.148 8.080 1.00 91.31 82 SER A CA 1
ATOM 661 C C . SER A 1 82 ? -25.213 -6.864 8.768 1.00 91.31 82 SER A C 1
ATOM 663 O O . SER A 1 82 ? -26.134 -6.377 8.114 1.00 91.31 82 SER A O 1
ATOM 665 N N . GLU A 1 83 ? -25.300 -7.116 10.066 1.00 94.31 83 GLU A N 1
ATOM 666 C CA . GLU A 1 83 ? -26.483 -6.795 10.869 1.00 94.31 83 GLU A CA 1
ATOM 667 C C . GLU A 1 83 ? -26.187 -5.640 11.828 1.00 94.31 83 GLU A C 1
ATOM 669 O O . GLU A 1 83 ? -25.027 -5.371 12.150 1.00 94.31 83 GLU A O 1
ATOM 674 N N . GLN A 1 84 ? -27.220 -4.942 12.301 1.00 96.06 84 GLN A N 1
ATOM 675 C CA . GLN A 1 84 ? -27.025 -3.921 13.327 1.00 96.06 84 GLN A CA 1
ATOM 676 C C . GLN A 1 84 ? -26.645 -4.595 14.645 1.00 96.06 84 GLN A C 1
ATOM 678 O O . GLN A 1 84 ? -27.308 -5.528 15.095 1.00 96.06 84 GLN A O 1
ATOM 683 N N . TRP A 1 85 ? -25.577 -4.120 15.278 1.00 95.75 85 TRP A N 1
ATOM 684 C CA . TRP A 1 85 ? -25.150 -4.660 16.557 1.00 95.75 85 TRP A CA 1
ATOM 685 C C . TRP A 1 85 ? -26.052 -4.148 17.684 1.00 95.75 85 TRP A C 1
ATOM 687 O O . TRP A 1 85 ? -26.252 -2.946 17.852 1.00 95.75 85 TRP A O 1
ATOM 697 N N . ASP A 1 86 ? -26.561 -5.069 18.497 1.00 93.50 86 ASP A N 1
ATOM 698 C CA . ASP A 1 86 ? -27.464 -4.796 19.618 1.00 93.50 86 ASP A CA 1
ATOM 699 C C . ASP A 1 86 ? -26.735 -4.392 20.916 1.00 93.50 86 ASP A C 1
ATOM 701 O O . ASP A 1 86 ? -27.350 -4.313 21.980 1.00 93.50 86 ASP A O 1
ATOM 705 N N . PHE A 1 87 ? -25.425 -4.127 20.836 1.00 92.81 87 PHE A N 1
ATOM 706 C CA . PHE A 1 87 ? -24.540 -3.782 21.956 1.00 92.81 87 PHE A CA 1
ATOM 707 C C . PHE A 1 87 ? -24.394 -4.879 23.027 1.00 92.81 87 PHE A C 1
ATOM 709 O O . PHE A 1 87 ? -23.800 -4.628 24.082 1.00 92.81 87 PHE A O 1
ATOM 716 N N . LYS A 1 88 ? -24.879 -6.103 22.775 1.00 92.38 88 LYS A N 1
ATOM 717 C CA . LYS A 1 88 ? -24.671 -7.258 23.660 1.00 92.38 88 LYS A CA 1
ATOM 718 C C . LYS A 1 88 ? -23.389 -8.001 23.299 1.00 92.38 88 LYS A C 1
ATOM 720 O O . LYS A 1 88 ? -22.753 -7.710 22.289 1.00 92.38 88 LYS A O 1
ATOM 725 N N . LYS A 1 89 ? -22.994 -8.955 24.155 1.00 91.62 89 LYS A N 1
ATOM 726 C CA . LYS A 1 89 ? -21.849 -9.859 23.924 1.00 91.62 89 LYS A CA 1
ATOM 727 C C . LYS A 1 89 ? -20.531 -9.121 23.618 1.00 91.62 89 LYS A C 1
ATOM 729 O O . LYS A 1 89 ? -19.702 -9.574 22.838 1.00 91.62 89 LYS A O 1
ATOM 734 N N . ARG A 1 90 ? -20.301 -7.977 24.270 1.00 93.19 90 ARG A N 1
ATOM 735 C CA . ARG A 1 90 ? -19.156 -7.089 24.001 1.00 93.19 90 ARG A CA 1
ATOM 736 C C . ARG A 1 90 ? -17.783 -7.774 24.099 1.00 93.19 90 ARG A C 1
ATOM 738 O O . ARG A 1 90 ? -16.884 -7.395 23.356 1.00 93.19 90 ARG A O 1
ATOM 745 N N . ASN A 1 91 ? -17.639 -8.796 24.940 1.00 89.69 91 ASN A N 1
ATOM 746 C CA . ASN A 1 91 ? -16.394 -9.562 25.091 1.00 89.69 91 ASN A CA 1
ATOM 747 C C . ASN A 1 91 ? -16.042 -10.383 23.831 1.00 89.69 91 ASN A C 1
ATOM 749 O O . ASN A 1 91 ? -14.901 -10.796 23.647 1.00 89.69 91 ASN A O 1
ATOM 753 N N . PHE A 1 92 ? -16.978 -10.560 22.899 1.00 92.00 92 PHE A N 1
ATOM 754 C CA . PHE A 1 92 ? -16.753 -11.249 21.626 1.00 92.00 92 PHE A CA 1
ATOM 755 C C . PHE A 1 92 ? -16.555 -10.292 20.444 1.00 92.00 92 PHE A C 1
ATOM 757 O O . PHE A 1 92 ? -16.273 -10.729 19.328 1.00 92.00 92 PHE A O 1
ATOM 764 N N . ALA A 1 93 ? -16.690 -8.987 20.676 1.00 94.12 93 ALA A N 1
ATOM 765 C CA . ALA A 1 93 ? -16.644 -7.976 19.636 1.00 94.12 93 ALA A CA 1
ATOM 766 C C . ALA A 1 93 ? -15.238 -7.396 19.463 1.00 94.12 93 ALA A C 1
ATOM 768 O O . ALA A 1 93 ? -14.601 -7.024 20.449 1.00 94.12 93 ALA A O 1
ATOM 769 N N . TRP A 1 94 ? -14.809 -7.209 18.214 1.00 94.81 94 TRP A N 1
ATOM 770 C CA . TRP A 1 94 ? -13.611 -6.440 17.871 1.00 94.81 94 TRP A CA 1
ATOM 771 C C . TRP A 1 94 ? -13.879 -5.405 16.793 1.00 94.81 94 TRP A C 1
ATOM 773 O O . TRP A 1 94 ? -14.542 -5.685 15.802 1.00 94.81 94 TRP A O 1
ATOM 783 N N . ILE A 1 95 ? -13.297 -4.220 16.930 1.00 96.19 95 ILE A N 1
ATOM 784 C CA . ILE A 1 95 ? -13.383 -3.169 15.921 1.00 96.19 95 ILE A CA 1
ATOM 785 C C . ILE A 1 95 ? -12.494 -3.535 14.735 1.00 96.19 95 ILE A C 1
ATOM 787 O O . ILE A 1 95 ? -11.274 -3.648 14.860 1.00 96.19 95 ILE A O 1
ATOM 791 N N . ARG A 1 96 ? -13.104 -3.665 13.561 1.00 95.50 96 ARG A N 1
ATOM 792 C CA . ARG A 1 96 ? -12.405 -3.789 12.282 1.00 95.50 96 ARG A CA 1
ATOM 793 C C . ARG A 1 96 ? -12.249 -2.432 11.620 1.00 95.50 96 ARG A C 1
ATOM 795 O O . ARG A 1 96 ? -11.155 -2.097 11.178 1.00 95.50 96 ARG A O 1
ATOM 802 N N . SER A 1 97 ? -13.315 -1.642 11.571 1.00 96.31 97 SER A N 1
ATOM 803 C CA . SER A 1 97 ? -13.289 -0.332 10.930 1.00 96.31 97 SER A CA 1
ATOM 804 C C . SER A 1 97 ? -13.981 0.719 11.784 1.00 96.31 97 SER A C 1
ATOM 806 O O . SER A 1 97 ? -15.013 0.445 12.392 1.00 96.31 97 SER A O 1
ATOM 808 N N . VAL A 1 98 ? -13.407 1.918 11.823 1.00 97.06 98 VAL A N 1
ATOM 809 C CA . VAL A 1 98 ? -14.049 3.125 12.341 1.00 97.06 98 VAL A CA 1
ATOM 810 C C . VAL A 1 98 ? -14.053 4.163 11.236 1.00 97.06 98 VAL A C 1
ATOM 812 O O . VAL A 1 98 ? -12.995 4.526 10.723 1.00 97.06 98 VAL A O 1
ATOM 815 N N . ILE A 1 99 ? -15.228 4.672 10.897 1.00 96.38 99 ILE A N 1
ATOM 816 C CA . ILE A 1 99 ? -15.400 5.786 9.972 1.00 96.38 99 ILE A CA 1
ATOM 817 C C . ILE A 1 99 ? -16.013 6.936 10.761 1.00 96.38 99 ILE A C 1
ATOM 819 O O . ILE A 1 99 ? -17.029 6.760 11.420 1.00 96.38 99 ILE A O 1
ATOM 823 N N . ILE A 1 100 ? -15.387 8.111 10.714 1.00 95.69 100 ILE A N 1
ATOM 824 C CA . ILE A 1 100 ? -15.950 9.346 11.264 1.00 95.69 100 ILE A CA 1
ATOM 825 C C . ILE A 1 100 ? -16.114 10.335 10.121 1.00 95.69 100 ILE A C 1
ATOM 827 O O . ILE A 1 100 ? -15.141 10.663 9.436 1.00 95.69 100 ILE A O 1
ATOM 831 N N . SER A 1 101 ? -17.337 10.792 9.880 1.00 94.88 101 SER A N 1
ATOM 832 C CA . SER A 1 101 ? -17.660 11.619 8.716 1.00 94.88 101 SER A CA 1
ATOM 833 C C . SER A 1 101 ? -18.797 12.605 9.008 1.00 94.88 101 SER A C 1
ATOM 835 O O . SER A 1 101 ? -19.534 12.402 9.967 1.00 94.88 101 SER A O 1
ATOM 837 N N . PRO A 1 102 ? -18.958 13.702 8.243 1.00 91.62 102 PRO A N 1
ATOM 838 C CA . PRO A 1 102 ? -20.029 14.664 8.490 1.00 91.62 102 PRO A CA 1
ATOM 839 C C . PRO A 1 102 ? -21.388 14.205 7.957 1.00 91.62 102 PRO A C 1
ATOM 841 O O . PRO A 1 102 ? -22.415 14.746 8.349 1.00 91.62 102 PRO A O 1
ATOM 844 N N . ASN A 1 103 ? -21.391 13.239 7.040 1.00 87.38 103 ASN A N 1
ATOM 845 C CA . ASN A 1 103 ? -22.582 12.766 6.357 1.00 87.38 103 ASN A CA 1
ATOM 846 C C . ASN A 1 103 ? -22.740 11.287 6.655 1.00 87.38 103 ASN A C 1
ATOM 848 O O . ASN A 1 103 ? -21.779 10.533 6.538 1.00 87.38 103 ASN A O 1
ATOM 852 N N . SER A 1 104 ? -23.956 10.875 6.990 1.00 76.38 104 SER A N 1
ATOM 853 C CA . SER A 1 104 ? -24.255 9.459 7.133 1.00 76.38 104 SER A CA 1
ATOM 854 C C . SER A 1 104 ? -24.040 8.771 5.784 1.00 76.38 104 SER A C 1
ATOM 856 O O . SER A 1 104 ? -24.597 9.195 4.772 1.00 76.38 104 SER A O 1
ATOM 858 N N . LEU A 1 105 ? -23.191 7.745 5.766 1.00 67.62 105 LEU A N 1
ATOM 859 C CA . LEU A 1 105 ? -22.983 6.898 4.590 1.00 67.62 105 LEU A CA 1
ATOM 860 C C . LEU A 1 105 ? -23.901 5.670 4.607 1.00 67.62 105 LEU A C 1
ATOM 862 O O . LEU A 1 105 ? -23.911 4.908 3.643 1.00 67.62 105 LEU A O 1
ATOM 866 N N . THR A 1 106 ? -24.615 5.440 5.712 1.00 73.44 106 THR A N 1
ATOM 867 C CA . THR A 1 106 ? -25.344 4.197 5.972 1.00 73.44 106 THR A CA 1
ATOM 868 C C . THR A 1 106 ? -26.640 4.442 6.739 1.00 73.44 106 THR A C 1
ATOM 870 O O . THR A 1 106 ? -26.702 5.272 7.645 1.00 73.44 106 THR A O 1
ATOM 873 N N . ASP A 1 107 ? -27.680 3.675 6.433 1.00 79.50 107 ASP A N 1
ATOM 874 C CA . ASP A 1 107 ? -28.898 3.673 7.243 1.00 79.50 107 ASP A CA 1
ATOM 875 C C . ASP A 1 107 ? -28.631 3.116 8.660 1.00 79.50 107 ASP A C 1
ATOM 877 O O . ASP A 1 107 ? -27.614 2.470 8.927 1.00 79.50 107 ASP A O 1
ATOM 881 N N . GLY A 1 108 ? -29.537 3.384 9.605 1.00 87.81 108 GLY A N 1
ATOM 882 C CA . GLY A 1 108 ? -29.472 2.811 10.962 1.00 87.81 108 GLY A CA 1
ATOM 883 C C . GLY A 1 108 ? -28.660 3.609 11.988 1.00 87.81 108 GLY A C 1
ATOM 884 O O . GLY A 1 108 ? -28.389 3.120 13.086 1.00 87.81 108 GLY A O 1
ATOM 885 N N . HIS A 1 109 ? -28.291 4.847 11.669 1.00 94.38 109 HIS A N 1
ATOM 886 C CA . HIS A 1 109 ? -27.697 5.763 12.637 1.00 94.38 109 HIS A CA 1
ATOM 887 C C . HIS A 1 109 ? -28.690 6.130 13.746 1.00 94.38 109 HIS A C 1
ATOM 889 O O . HIS A 1 109 ? -29.801 6.584 13.468 1.00 94.38 109 HIS A O 1
ATOM 895 N N . ARG A 1 110 ? -28.266 6.012 15.009 1.00 95.44 110 ARG A N 1
ATOM 896 C CA . ARG A 1 110 ? -29.021 6.514 16.166 1.00 95.44 110 ARG A CA 1
ATOM 897 C C . ARG A 1 110 ? -28.319 7.712 16.808 1.00 95.44 110 ARG A C 1
ATOM 899 O O . ARG A 1 110 ? -27.088 7.715 16.864 1.00 95.44 110 ARG A O 1
ATOM 906 N N . PRO A 1 111 ? -29.055 8.707 17.328 1.00 95.81 111 PRO A N 1
ATOM 907 C CA . PRO A 1 111 ? -28.472 9.733 18.182 1.00 95.81 111 PRO A CA 1
ATOM 908 C C . PRO A 1 111 ? -27.799 9.115 19.409 1.00 95.81 111 PRO A C 1
ATOM 910 O O . PRO A 1 111 ? -28.339 8.189 20.019 1.00 95.81 111 PRO A O 1
ATOM 913 N N . CYS A 1 112 ? -26.630 9.633 19.766 1.00 96.44 112 CYS A N 1
ATOM 914 C CA . CYS A 1 112 ? -25.881 9.219 20.944 1.00 96.44 112 CYS A CA 1
ATOM 915 C C . CYS A 1 112 ? -25.092 10.392 21.541 1.00 96.44 112 CYS A C 1
ATOM 917 O O . CYS A 1 112 ? -24.914 11.435 20.905 1.00 96.44 112 CYS A O 1
ATOM 919 N N . ASN A 1 113 ? -24.593 10.217 22.762 1.00 96.00 113 ASN A N 1
ATOM 920 C CA . ASN A 1 113 ? -23.659 11.162 23.378 1.00 96.00 113 ASN A CA 1
ATOM 921 C C . ASN A 1 113 ? -22.189 10.750 23.168 1.00 96.00 113 ASN A C 1
ATOM 923 O O . ASN A 1 113 ? -21.877 9.712 22.577 1.00 96.00 113 ASN A O 1
ATOM 927 N N . PHE A 1 114 ? -21.267 11.598 23.626 1.00 95.50 114 PHE A N 1
ATOM 928 C CA . PHE A 1 114 ? -19.827 11.371 23.493 1.00 95.50 114 PHE A CA 1
ATOM 929 C C . PHE A 1 114 ? -19.374 10.120 24.265 1.00 95.50 114 PHE A C 1
ATOM 931 O O . PHE A 1 114 ? -18.571 9.335 23.762 1.00 95.50 114 PHE A O 1
ATOM 938 N N . GLU A 1 115 ? -19.920 9.897 25.460 1.00 96.06 115 GLU A N 1
ATOM 939 C CA . GLU A 1 115 ? -19.577 8.781 26.341 1.00 96.06 115 GLU A CA 1
ATOM 940 C C . GLU A 1 115 ? -19.983 7.429 25.741 1.00 96.06 115 GLU A C 1
ATOM 942 O O . GLU A 1 115 ? -19.260 6.443 25.881 1.00 96.06 115 GLU A O 1
ATOM 947 N N . GLU A 1 116 ? -21.124 7.360 25.051 1.00 95.88 116 GLU A N 1
ATOM 948 C CA . GLU A 1 116 ? -21.554 6.179 24.300 1.00 95.88 116 GLU A CA 1
ATOM 949 C C . GLU A 1 116 ? -20.588 5.856 23.156 1.00 95.88 116 GLU A C 1
ATOM 951 O O . GLU A 1 116 ? -20.205 4.695 22.998 1.00 95.88 116 GLU A O 1
ATOM 956 N N . VAL A 1 117 ? -20.131 6.865 22.405 1.00 96.38 117 VAL A N 1
ATOM 957 C CA . VAL A 1 117 ? -19.141 6.661 21.336 1.00 96.38 117 VAL A CA 1
ATOM 958 C C . VAL A 1 117 ? -17.817 6.168 21.902 1.00 96.38 117 VAL A C 1
ATOM 960 O O . VAL A 1 117 ? -17.297 5.156 21.437 1.00 96.38 117 VAL A O 1
ATOM 963 N N . VAL A 1 118 ? -17.288 6.825 22.938 1.00 95.88 118 VAL A N 1
ATOM 964 C CA . VAL A 1 118 ? -16.038 6.397 23.585 1.00 95.88 118 VAL A CA 1
ATOM 965 C C . VAL A 1 118 ? -16.171 4.977 24.129 1.00 95.88 118 VAL A C 1
ATOM 967 O O . VAL A 1 118 ? -15.245 4.176 23.990 1.00 95.88 118 VAL A O 1
ATOM 970 N N . ARG A 1 119 ? -17.334 4.612 24.681 1.00 94.94 119 ARG A N 1
ATOM 971 C CA . ARG A 1 119 ? -17.609 3.244 25.130 1.00 94.94 119 ARG A CA 1
ATOM 972 C C . ARG A 1 119 ? -17.516 2.247 23.981 1.00 94.94 119 ARG A C 1
ATOM 974 O O . ARG A 1 119 ? -16.872 1.223 24.164 1.00 94.94 119 ARG A O 1
ATOM 981 N N . VAL A 1 120 ? -18.085 2.525 22.808 1.00 96.50 120 VAL A N 1
ATOM 982 C CA . VAL A 1 120 ? -17.931 1.640 21.639 1.00 96.50 120 VAL A CA 1
ATOM 983 C C . VAL A 1 120 ? -16.479 1.587 21.179 1.00 96.50 120 VAL A C 1
ATOM 985 O O . VAL A 1 120 ? -15.932 0.499 21.041 1.00 96.50 120 VAL A O 1
ATOM 988 N N . LEU A 1 121 ? -15.817 2.736 21.030 1.0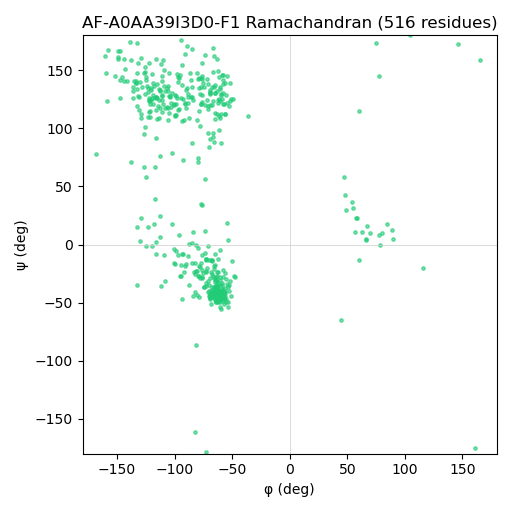0 95.75 121 LEU A N 1
ATOM 989 C CA . LEU A 1 121 ? -14.421 2.802 20.584 1.00 95.75 121 LEU A CA 1
ATOM 990 C C . LEU A 1 121 ? -13.427 2.171 21.577 1.00 95.75 121 LEU A C 1
ATOM 992 O O . LEU A 1 121 ? -12.315 1.817 21.199 1.00 95.75 121 LEU A O 1
ATOM 996 N N . SER A 1 122 ? -13.823 1.970 22.835 1.00 94.25 122 SER A N 1
ATOM 997 C CA . SER A 1 122 ? -13.013 1.263 23.833 1.00 94.25 122 SER A CA 1
ATOM 998 C C . SER A 1 122 ? -12.944 -0.254 23.599 1.00 94.25 122 SER A C 1
ATOM 1000 O O . SER A 1 122 ? -12.097 -0.916 24.205 1.00 94.25 122 SER A O 1
ATOM 1002 N N . ILE A 1 123 ? -13.802 -0.822 22.739 1.00 94.44 123 ILE A N 1
ATOM 1003 C CA . ILE A 1 123 ? -13.705 -2.224 22.293 1.00 94.44 123 ILE A CA 1
ATOM 1004 C C . ILE A 1 123 ? -12.330 -2.451 21.630 1.00 94.44 123 ILE A C 1
ATOM 1006 O O . ILE A 1 123 ? -11.821 -1.543 20.967 1.00 94.44 123 ILE A O 1
ATOM 1010 N N . PRO A 1 124 ? -11.667 -3.608 21.818 1.00 93.19 124 PRO A N 1
ATOM 1011 C CA . PRO A 1 124 ? -10.393 -3.872 21.168 1.00 93.19 124 PRO A CA 1
ATOM 1012 C C . PRO A 1 124 ? -10.511 -3.809 19.656 1.00 93.19 124 PRO A C 1
ATOM 1014 O O . PRO A 1 124 ? -11.515 -4.198 19.065 1.00 93.19 124 PRO A O 1
ATOM 1017 N N . VAL A 1 125 ? -9.447 -3.334 19.032 1.00 93.44 125 VAL A N 1
ATOM 1018 C CA . VAL A 1 125 ? -9.294 -3.390 17.587 1.00 93.44 125 VAL A CA 1
ATOM 1019 C C . VAL A 1 125 ? -8.840 -4.798 17.213 1.00 93.44 125 VAL A C 1
ATOM 1021 O O . VAL A 1 125 ? -8.052 -5.395 17.946 1.00 93.44 125 VAL A O 1
ATOM 1024 N N . VAL A 1 126 ? -9.331 -5.322 16.086 1.00 89.75 126 VAL A N 1
ATOM 1025 C CA . VAL A 1 126 ? -8.953 -6.651 15.593 1.00 89.75 126 VAL A CA 1
ATOM 1026 C C . VAL A 1 126 ? -7.424 -6.794 15.590 1.00 89.75 126 VAL A C 1
ATOM 1028 O O . VAL A 1 126 ? -6.728 -5.947 15.008 1.00 89.75 126 VAL A O 1
ATOM 1031 N N . PRO A 1 127 ? -6.875 -7.832 16.245 1.00 81.31 127 PRO A N 1
ATOM 1032 C CA . PRO A 1 127 ? -5.464 -8.132 16.182 1.00 81.31 127 PRO A CA 1
ATOM 1033 C C . PRO A 1 127 ? -5.044 -8.321 14.736 1.00 81.31 127 PRO A C 1
ATOM 1035 O O . PRO A 1 127 ? -5.705 -8.965 13.925 1.00 81.31 127 PRO A O 1
ATOM 1038 N N . ARG A 1 128 ? -3.880 -7.770 14.429 1.00 70.31 128 ARG A N 1
ATOM 1039 C CA . ARG A 1 128 ? -3.304 -7.746 13.087 1.00 70.31 128 ARG A CA 1
ATOM 1040 C C . ARG A 1 128 ? -3.230 -9.120 12.405 1.00 70.31 128 ARG A C 1
ATOM 1042 O O . ARG A 1 128 ? -3.259 -9.173 11.180 1.00 70.31 128 ARG A O 1
ATOM 1049 N N . GLU A 1 129 ? -3.047 -10.200 13.164 1.00 72.50 129 GLU A N 1
ATOM 1050 C CA . GLU A 1 129 ? -2.946 -11.558 12.607 1.00 72.50 129 GLU A CA 1
ATOM 1051 C C . GLU A 1 129 ? -4.258 -12.035 11.978 1.00 72.50 129 GLU A C 1
ATOM 1053 O O . GLU A 1 129 ? -4.230 -12.817 11.031 1.00 72.50 129 GLU A O 1
ATOM 1058 N N . ASP A 1 130 ? -5.383 -11.505 12.457 1.00 66.25 130 ASP A N 1
ATOM 1059 C CA . ASP A 1 130 ? -6.724 -11.902 12.039 1.00 66.25 130 ASP A CA 1
ATOM 1060 C C . ASP A 1 130 ? -7.327 -10.952 10.996 1.00 66.25 130 ASP A C 1
ATOM 1062 O O . ASP A 1 130 ? -8.409 -11.214 10.470 1.00 66.25 130 ASP A O 1
ATOM 1066 N N . GLY A 1 131 ? -6.651 -9.842 10.676 1.00 77.81 131 GLY A N 1
ATOM 1067 C CA . GLY A 1 131 ? -7.120 -8.927 9.646 1.00 77.81 131 GLY A CA 1
ATOM 1068 C C . GLY A 1 131 ? -6.536 -7.522 9.698 1.00 77.81 131 GLY A C 1
ATOM 1069 O O . GLY A 1 131 ? -5.647 -7.181 10.479 1.00 77.81 131 GLY A O 1
ATOM 1070 N N . ARG A 1 132 ? -7.063 -6.685 8.804 1.00 86.00 132 ARG A N 1
ATOM 1071 C CA . ARG A 1 132 ? -6.737 -5.264 8.714 1.00 86.00 132 ARG A CA 1
ATOM 1072 C C . ARG A 1 132 ? -7.740 -4.464 9.535 1.00 86.00 132 ARG A C 1
ATOM 1074 O O . ARG A 1 132 ? -8.937 -4.540 9.276 1.00 86.00 132 ARG A O 1
ATOM 1081 N N . SER A 1 133 ? -7.227 -3.664 10.462 1.00 93.19 133 SER A N 1
ATOM 1082 C CA . SER A 1 133 ? -7.998 -2.634 11.149 1.00 93.19 133 SER A CA 1
ATOM 1083 C C . SER A 1 133 ? -7.804 -1.262 10.516 1.00 93.19 133 SER A C 1
ATOM 1085 O O . SER A 1 133 ? -6.683 -0.918 10.124 1.00 93.19 133 SER A O 1
ATOM 1087 N N . GLU A 1 134 ? -8.876 -0.481 10.409 1.00 95.81 134 GLU A N 1
ATOM 1088 C CA . GLU A 1 134 ? -8.885 0.788 9.680 1.00 95.81 134 GLU A CA 1
ATOM 1089 C C . GLU A 1 134 ? -9.615 1.900 10.436 1.00 95.81 134 GLU A C 1
ATOM 1091 O O . GLU A 1 134 ? -10.735 1.710 10.896 1.00 95.81 134 GLU A O 1
ATOM 1096 N N . LEU A 1 135 ? -8.983 3.069 10.523 1.00 95.88 135 LEU A N 1
ATOM 1097 C CA . LEU A 1 135 ? -9.603 4.314 10.960 1.00 95.88 135 LEU A CA 1
ATOM 1098 C C . LEU A 1 135 ? -9.650 5.287 9.781 1.00 95.88 135 LEU A C 1
ATOM 1100 O O . LEU A 1 135 ? -8.612 5.618 9.206 1.00 95.88 135 LEU A O 1
ATOM 1104 N N . THR A 1 136 ? -10.839 5.775 9.449 1.00 95.50 136 THR A N 1
ATOM 1105 C CA . THR A 1 136 ? -11.064 6.750 8.383 1.00 95.50 136 THR A CA 1
ATOM 1106 C C . THR A 1 136 ? -11.736 8.002 8.936 1.00 95.50 136 THR A C 1
ATOM 1108 O O . THR A 1 136 ? -12.827 7.937 9.492 1.00 95.50 136 THR A O 1
ATOM 1111 N N . LEU A 1 137 ? -11.118 9.161 8.729 1.00 93.62 137 LEU A N 1
ATOM 1112 C CA . LEU A 1 137 ? -11.634 10.473 9.114 1.00 93.62 137 LEU A CA 1
ATOM 1113 C C . LEU A 1 137 ? -11.939 11.277 7.839 1.00 93.62 137 LEU A C 1
ATOM 1115 O O . LEU A 1 137 ? -11.020 11.671 7.117 1.00 93.62 137 LEU A O 1
ATOM 1119 N N . ARG A 1 138 ? -13.225 11.489 7.523 1.00 92.19 138 ARG A N 1
ATOM 1120 C CA . ARG A 1 138 ? -13.690 12.123 6.273 1.00 92.19 138 ARG A CA 1
ATOM 1121 C C . ARG A 1 138 ? -14.249 13.526 6.511 1.00 92.19 138 ARG A C 1
ATOM 1123 O O . ARG A 1 138 ? -15.118 13.701 7.342 1.00 92.19 138 ARG A O 1
ATOM 1130 N N . ALA A 1 139 ? -13.823 14.487 5.700 1.00 76.75 139 ALA A N 1
ATOM 1131 C CA . ALA A 1 139 ? -14.433 15.776 5.373 1.00 76.75 139 ALA A CA 1
ATOM 1132 C C . ALA A 1 139 ? -14.915 16.649 6.546 1.00 76.75 139 ALA A C 1
ATOM 1134 O O . ALA A 1 139 ? -15.848 17.433 6.390 1.00 76.75 139 ALA A O 1
ATOM 1135 N N . LEU A 1 140 ? -14.281 16.545 7.711 1.00 73.31 140 LEU A N 1
ATOM 1136 C CA . LEU A 1 140 ? -14.658 17.324 8.886 1.00 73.31 140 LEU A CA 1
ATOM 1137 C C . LEU A 1 140 ? -14.102 18.751 8.778 1.00 73.31 140 LEU A C 1
ATOM 1139 O O . LEU A 1 140 ? -12.932 18.944 8.442 1.00 73.31 140 LEU A O 1
ATOM 1143 N N . ASN A 1 141 ? -14.927 19.755 9.087 1.00 85.31 141 ASN A N 1
ATOM 1144 C CA . ASN A 1 141 ? -14.420 21.099 9.378 1.00 85.31 141 ASN A CA 1
ATOM 1145 C C . ASN A 1 141 ? -13.593 21.076 10.685 1.00 85.31 141 ASN A C 1
ATOM 1147 O O . ASN A 1 141 ? -13.614 20.083 11.413 1.00 85.31 141 ASN A O 1
ATOM 1151 N N . ALA A 1 142 ? -12.864 22.152 11.001 1.00 86.31 142 ALA A N 1
ATOM 1152 C CA . ALA A 1 142 ? -11.956 22.160 12.155 1.00 86.31 142 ALA A CA 1
ATOM 1153 C C . ALA A 1 142 ? -12.632 21.783 13.501 1.00 86.31 142 ALA A C 1
ATOM 1155 O O . ALA A 1 142 ? -12.108 20.901 14.182 1.00 86.31 142 ALA A O 1
ATOM 1156 N N . PRO A 1 143 ? -13.814 22.325 13.876 1.00 88.75 143 PRO A N 1
ATOM 1157 C CA . PRO A 1 143 ? -14.506 21.909 15.104 1.00 88.75 143 PRO A CA 1
ATOM 1158 C C . PRO A 1 143 ? -14.899 20.427 15.135 1.00 88.75 143 PRO A C 1
ATOM 1160 O O . PRO A 1 143 ? -14.765 19.760 16.161 1.00 88.75 143 PRO A O 1
ATOM 1163 N N . LEU A 1 144 ? -15.388 19.892 14.013 1.00 90.12 144 LEU A N 1
ATOM 1164 C CA . LEU A 1 144 ? -15.758 18.482 13.930 1.00 90.12 144 LEU A CA 1
ATOM 1165 C C . LEU A 1 144 ? -14.527 17.572 13.954 1.00 90.12 144 LEU A C 1
ATOM 1167 O O . LEU A 1 144 ? -14.573 16.497 14.548 1.00 90.12 144 LEU A O 1
ATOM 1171 N N . MET A 1 145 ? -13.421 18.010 13.349 1.00 90.38 145 MET A N 1
ATOM 1172 C CA . MET A 1 145 ? -12.152 17.291 13.384 1.00 90.38 145 MET A CA 1
ATOM 1173 C C . MET A 1 145 ? -11.611 17.213 14.810 1.00 90.38 145 MET A C 1
ATOM 1175 O O . MET A 1 145 ? -11.208 16.141 15.246 1.00 90.38 145 MET A O 1
ATOM 1179 N N . GLU A 1 146 ? -11.662 18.307 15.569 1.00 91.06 146 GLU A N 1
ATOM 1180 C CA . GLU A 1 146 ? -11.293 18.307 16.986 1.00 91.06 146 GLU A CA 1
ATOM 1181 C C . GLU A 1 146 ? -12.112 17.288 17.786 1.00 91.06 146 GLU A C 1
ATOM 1183 O O . GLU A 1 146 ? -11.549 16.494 18.5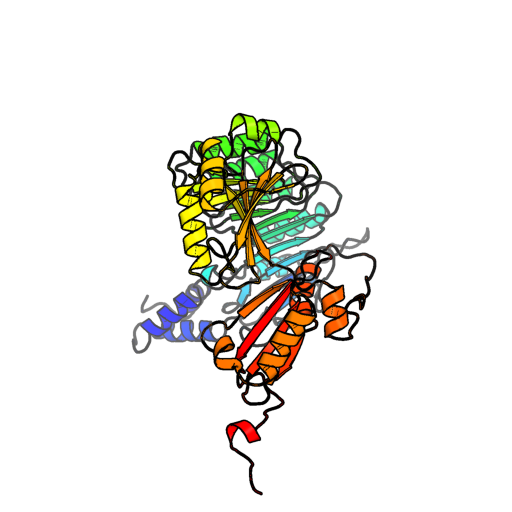42 1.00 91.06 146 GLU A O 1
ATOM 1188 N N . LEU A 1 147 ? -13.432 17.263 17.585 1.00 92.94 147 LEU A N 1
ATOM 1189 C CA . LEU A 1 147 ? -14.305 16.304 18.254 1.00 92.94 147 LEU A CA 1
ATOM 1190 C C . LEU A 1 147 ? -13.964 14.855 17.870 1.00 92.94 147 LEU A C 1
ATOM 1192 O O . LEU A 1 147 ? -13.867 14.000 18.750 1.00 92.94 147 LEU A O 1
ATOM 1196 N N . ALA A 1 148 ? -13.729 14.585 16.585 1.00 93.44 148 ALA A N 1
ATOM 1197 C CA . ALA A 1 148 ? -13.337 13.265 16.100 1.00 93.44 148 ALA A CA 1
ATOM 1198 C C . ALA A 1 148 ? -11.989 12.811 16.682 1.00 93.44 148 ALA A C 1
ATOM 1200 O O . ALA A 1 148 ? -11.877 11.698 17.196 1.00 93.44 148 ALA A O 1
ATOM 1201 N N . LEU A 1 149 ? -10.978 13.685 16.674 1.00 93.31 149 LEU A N 1
ATOM 1202 C CA . LEU A 1 149 ? -9.672 13.402 17.268 1.00 93.31 149 LEU A CA 1
ATOM 1203 C C . LEU A 1 149 ? -9.783 13.178 18.779 1.00 93.31 149 LEU A C 1
ATOM 1205 O O . LEU A 1 149 ? -9.137 12.277 19.309 1.00 93.31 149 LEU A O 1
ATOM 1209 N N . LYS A 1 150 ? -10.646 13.927 19.477 1.00 94.62 150 LYS A N 1
ATOM 1210 C CA . LYS A 1 150 ? -10.930 13.712 20.902 1.00 94.62 150 LYS A CA 1
ATOM 1211 C C . LYS A 1 150 ? -11.532 12.326 21.158 1.00 94.62 150 LYS A C 1
ATOM 1213 O O . LYS A 1 150 ? -11.103 11.662 22.097 1.00 94.62 150 LYS A O 1
ATOM 1218 N N . MET A 1 151 ? -12.479 11.872 20.330 1.00 94.38 151 MET A N 1
ATOM 1219 C CA . MET A 1 151 ? -13.067 10.525 20.431 1.00 94.38 151 MET A CA 1
ATOM 1220 C C . MET A 1 151 ? -12.014 9.429 20.222 1.00 94.38 151 MET A C 1
ATOM 1222 O O . MET A 1 151 ? -11.933 8.492 21.015 1.00 94.38 151 MET A O 1
ATOM 1226 N N . VAL A 1 152 ? -11.182 9.566 19.185 1.00 93.19 152 VAL A N 1
ATOM 1227 C CA . VAL A 1 152 ? -10.126 8.594 18.861 1.00 93.19 152 VAL A CA 1
ATOM 1228 C C . VAL A 1 152 ? -9.051 8.556 19.952 1.00 93.19 152 VAL A C 1
ATOM 1230 O O . VAL A 1 152 ? -8.680 7.475 20.407 1.00 93.19 152 VAL A O 1
ATOM 1233 N N . ASN A 1 153 ? -8.593 9.718 20.425 1.00 92.38 153 ASN A N 1
ATOM 1234 C CA . ASN A 1 153 ? -7.600 9.812 21.496 1.00 92.38 153 ASN A CA 1
ATOM 1235 C C . ASN A 1 153 ? -8.127 9.245 22.819 1.00 92.38 153 ASN A C 1
ATOM 1237 O O . ASN A 1 153 ? -7.395 8.535 23.504 1.00 92.38 153 ASN A O 1
ATOM 1241 N N . ALA A 1 154 ? -9.395 9.503 23.159 1.00 90.38 154 ALA A N 1
ATOM 1242 C CA . ALA A 1 154 ? -10.020 8.956 24.364 1.00 90.38 154 ALA A CA 1
ATOM 1243 C C . ALA A 1 154 ? -10.106 7.423 24.339 1.00 90.38 154 ALA A C 1
ATOM 1245 O O . ALA A 1 154 ? -10.013 6.784 25.383 1.00 90.38 154 ALA A O 1
ATOM 1246 N N . ALA A 1 155 ? -10.249 6.823 23.154 1.00 87.75 155 ALA A N 1
ATOM 1247 C CA . ALA A 1 155 ? -10.255 5.374 23.004 1.00 87.75 155 ALA A CA 1
ATOM 1248 C C . ALA A 1 155 ? -8.860 4.744 23.188 1.00 87.75 155 ALA A C 1
ATOM 1250 O O . ALA A 1 155 ? -8.762 3.550 23.484 1.00 87.75 155 ALA A O 1
ATOM 1251 N N . GLY A 1 156 ? -7.786 5.522 22.985 1.00 87.88 156 GLY A N 1
ATOM 1252 C CA . GLY A 1 156 ? -6.398 5.063 23.103 1.00 87.88 156 GLY A CA 1
ATOM 1253 C C . GLY A 1 156 ? -6.058 3.896 22.171 1.00 87.88 156 GLY A C 1
ATOM 1254 O O . GLY A 1 156 ? -5.159 3.110 22.466 1.00 87.88 156 GLY A O 1
ATOM 1255 N N . LYS A 1 157 ? -6.820 3.727 21.085 1.00 89.19 157 LYS A N 1
ATOM 1256 C CA . LYS A 1 157 ? -6.680 2.599 20.165 1.00 89.19 157 LYS A CA 1
ATOM 1257 C C . LYS A 1 157 ? -5.765 2.939 19.014 1.00 89.19 157 LYS A C 1
ATOM 1259 O O . LYS A 1 157 ? -5.659 4.085 18.582 1.00 89.19 157 LYS A O 1
ATOM 1264 N N . THR A 1 158 ? -5.180 1.887 18.470 1.00 91.00 158 THR A N 1
ATOM 1265 C CA . THR A 1 158 ? -4.380 1.979 17.272 1.00 91.00 158 THR A CA 1
ATOM 1266 C C . THR A 1 158 ? -4.874 1.007 16.205 1.00 91.00 158 THR A C 1
ATOM 1268 O O . THR A 1 158 ? -5.441 -0.052 16.474 1.00 91.00 158 THR A O 1
ATOM 1271 N N . PHE A 1 159 ? -4.698 1.426 14.965 1.00 93.88 159 PHE A N 1
ATOM 1272 C CA . PHE A 1 159 ? -5.190 0.819 13.742 1.00 93.88 159 PHE A CA 1
ATOM 1273 C C . PHE A 1 159 ? -4.034 0.542 12.780 1.00 93.88 159 PHE A C 1
ATOM 1275 O O . PHE A 1 159 ? -3.086 1.314 12.625 1.00 93.88 159 PHE A O 1
ATOM 1282 N N . THR A 1 160 ? -4.128 -0.566 12.050 1.00 94.31 160 THR A N 1
ATOM 1283 C CA . THR A 1 160 ? -3.122 -0.909 11.035 1.00 94.31 160 THR A CA 1
ATOM 1284 C C . THR A 1 160 ? -3.202 -0.015 9.800 1.00 94.31 160 THR A C 1
ATOM 1286 O O . THR A 1 160 ? -2.231 0.080 9.044 1.00 94.31 160 THR A O 1
ATOM 1289 N N . ALA A 1 161 ? -4.341 0.639 9.579 1.00 95.38 161 ALA A N 1
ATOM 1290 C CA . ALA A 1 161 ? -4.538 1.608 8.525 1.00 95.38 161 ALA A CA 1
ATOM 1291 C C . ALA A 1 161 ? -5.224 2.869 9.045 1.00 95.38 161 ALA A C 1
ATOM 1293 O O . ALA A 1 161 ? -6.177 2.795 9.814 1.00 95.38 161 ALA A O 1
ATOM 1294 N N . LEU A 1 162 ? -4.745 4.008 8.567 1.00 95.31 162 LEU A N 1
ATOM 1295 C CA . LEU A 1 162 ? -5.241 5.324 8.920 1.00 95.31 162 LEU A CA 1
ATOM 1296 C C . LEU A 1 162 ? -5.456 6.133 7.645 1.00 95.31 162 LEU A C 1
ATOM 1298 O O . LEU A 1 162 ? -4.550 6.241 6.817 1.00 95.31 162 LEU A O 1
ATOM 1302 N N . GLU A 1 163 ? -6.645 6.693 7.476 1.00 95.56 163 GLU A N 1
ATOM 1303 C CA . GLU A 1 163 ? -7.013 7.466 6.297 1.00 95.56 163 GLU A CA 1
ATOM 1304 C C . GLU A 1 163 ? -7.681 8.787 6.684 1.00 95.56 163 GLU A C 1
ATOM 1306 O O . GLU A 1 163 ? -8.737 8.816 7.304 1.00 95.56 163 GLU A O 1
ATOM 1311 N N . PHE A 1 164 ? -7.066 9.894 6.280 1.00 92.69 164 PHE A N 1
ATOM 1312 C CA . PHE A 1 164 ? -7.601 11.244 6.391 1.00 92.69 164 PHE A CA 1
ATOM 1313 C C . PHE A 1 164 ? -8.031 11.730 5.019 1.00 92.69 164 PHE A C 1
ATOM 1315 O O . PHE A 1 164 ? -7.204 11.901 4.122 1.00 92.69 164 PHE A O 1
ATOM 1322 N N . ILE A 1 165 ? -9.316 12.016 4.862 1.00 89.44 165 ILE A N 1
ATOM 1323 C CA . ILE A 1 165 ? -9.882 12.555 3.629 1.00 89.44 165 ILE A CA 1
ATOM 1324 C C . ILE A 1 165 ? -10.422 13.937 3.955 1.00 89.44 165 ILE A C 1
ATOM 1326 O O . ILE A 1 165 ? -11.555 14.038 4.386 1.00 89.44 165 ILE A O 1
ATOM 1330 N N . SER A 1 166 ? -9.647 15.010 3.801 1.00 80.75 166 SER A N 1
ATOM 1331 C CA . SER A 1 166 ? -10.128 16.357 4.151 1.00 80.75 166 SER A CA 1
ATOM 1332 C C . SER A 1 166 ? -10.663 17.122 2.934 1.00 80.75 166 SER A C 1
ATOM 1334 O O . SER A 1 166 ? -10.143 17.019 1.814 1.00 80.75 166 SER A O 1
ATOM 1336 N N . CYS A 1 167 ? -11.710 17.920 3.163 1.00 59.06 167 CYS A N 1
ATOM 1337 C CA . CYS A 1 167 ? -12.353 18.760 2.161 1.00 59.06 167 CYS A CA 1
ATOM 1338 C C . CYS A 1 167 ? -11.984 20.243 2.362 1.00 59.06 167 CYS A C 1
ATOM 1340 O O . CYS A 1 167 ? -12.472 20.923 3.254 1.00 59.06 167 CYS A O 1
ATOM 1342 N N . ARG A 1 168 ? -11.136 20.724 1.448 1.00 64.25 168 ARG A N 1
ATOM 1343 C CA . ARG A 1 168 ? -10.979 22.099 0.928 1.00 64.25 168 ARG A CA 1
ATOM 1344 C C . ARG A 1 168 ? -10.616 23.290 1.834 1.00 64.25 168 ARG A C 1
ATOM 1346 O O . ARG A 1 168 ? -10.158 24.259 1.247 1.00 64.25 168 ARG A O 1
ATOM 1353 N N . ASN A 1 169 ? -10.664 23.260 3.166 1.00 63.69 169 ASN A N 1
ATOM 1354 C CA . ASN A 1 169 ? -10.484 24.503 3.952 1.00 63.69 169 ASN A CA 1
ATOM 1355 C C . ASN A 1 169 ? -9.402 24.445 5.047 1.00 63.69 169 ASN A C 1
ATOM 1357 O O . ASN A 1 169 ? -9.713 24.565 6.229 1.00 63.69 169 ASN A O 1
ATOM 1361 N N . GLY A 1 170 ? -8.130 24.331 4.652 1.00 62.09 170 GLY A N 1
ATOM 1362 C CA . GLY A 1 170 ? -6.999 24.378 5.589 1.00 62.09 170 GLY A CA 1
ATOM 1363 C C . GLY A 1 170 ? -6.812 23.068 6.363 1.00 62.09 170 GLY A C 1
ATOM 1364 O O . GLY A 1 170 ? -7.765 22.353 6.659 1.00 62.09 170 GLY A O 1
ATOM 1365 N N . VAL A 1 171 ? -5.558 22.698 6.642 1.00 62.34 171 VAL A N 1
ATOM 1366 C CA . VAL A 1 171 ? -5.277 21.617 7.590 1.00 62.34 171 VAL A CA 1
ATOM 1367 C C . VAL A 1 171 ? -5.261 22.268 8.949 1.00 62.34 171 VAL A C 1
ATOM 1369 O O . VAL A 1 171 ? -4.562 23.254 9.163 1.00 62.34 171 VAL A O 1
ATOM 1372 N N . ASP A 1 172 ? -6.049 21.711 9.851 1.00 75.19 172 ASP A N 1
ATOM 1373 C CA . ASP A 1 172 ? -5.920 22.000 11.262 1.00 75.19 172 ASP A CA 1
ATOM 1374 C C . ASP A 1 172 ? -4.575 21.432 11.745 1.00 75.19 172 ASP A C 1
ATOM 1376 O O . ASP A 1 172 ? -4.337 20.232 11.585 1.00 75.19 172 ASP A O 1
ATOM 1380 N N . LEU A 1 173 ? -3.705 22.268 12.326 1.00 83.88 173 LEU A N 1
ATOM 1381 C CA . LEU A 1 173 ? -2.417 21.863 12.921 1.00 83.88 173 LEU A CA 1
ATOM 1382 C C . LEU A 1 173 ? -2.562 20.633 13.837 1.00 83.88 173 LEU A C 1
ATOM 1384 O O . LEU A 1 173 ? -1.654 19.810 13.936 1.00 83.88 173 LEU A O 1
ATOM 1388 N N . ARG A 1 174 ? -3.741 20.448 14.441 1.00 85.06 174 ARG A N 1
ATOM 1389 C CA . ARG A 1 174 ? -4.076 19.297 15.288 1.00 85.06 174 ARG A CA 1
ATOM 1390 C C . ARG A 1 174 ? -4.094 17.966 14.536 1.00 85.06 174 ARG A C 1
ATOM 1392 O O . ARG A 1 174 ? -3.753 16.939 15.116 1.00 85.06 174 ARG A O 1
ATOM 1399 N N . VAL A 1 175 ? -4.458 17.955 13.251 1.00 87.06 175 VAL A N 1
ATOM 1400 C CA . VAL A 1 175 ? -4.384 16.745 12.410 1.00 87.06 175 VAL A CA 1
ATOM 1401 C C . VAL A 1 175 ? -2.933 16.346 12.191 1.00 87.06 175 VAL A C 1
ATOM 1403 O O . VAL A 1 175 ? -2.607 15.165 12.244 1.00 87.06 175 VAL A O 1
ATOM 1406 N N . GLU A 1 176 ? -2.052 17.317 11.966 1.00 88.81 176 GLU A N 1
ATOM 1407 C CA . GLU A 1 176 ? -0.624 17.054 11.793 1.00 88.81 176 GLU A CA 1
ATOM 1408 C C . GLU A 1 176 ? -0.003 16.520 13.073 1.00 88.81 176 GLU A C 1
ATOM 1410 O O . GLU A 1 176 ? 0.721 15.532 13.019 1.00 88.81 176 GLU A O 1
ATOM 1415 N N . GLU A 1 177 ? -0.316 17.134 14.214 1.00 91.75 177 GLU A N 1
ATOM 1416 C CA . GLU A 1 177 ? 0.133 16.673 15.529 1.00 91.75 177 GLU A CA 1
ATOM 1417 C C . GLU A 1 177 ? -0.366 15.264 15.818 1.00 91.75 177 GLU A C 1
ATOM 1419 O O . GLU A 1 177 ? 0.432 14.403 16.175 1.00 91.75 177 GLU A O 1
ATOM 1424 N N . PHE A 1 178 ? -1.644 14.986 15.553 1.00 91.94 178 PHE A N 1
ATOM 1425 C CA . PHE A 1 178 ? -2.186 13.642 15.697 1.00 91.94 178 PHE A CA 1
ATOM 1426 C C . PHE A 1 178 ? -1.475 12.633 14.789 1.00 91.94 178 PHE A C 1
ATOM 1428 O O . PHE A 1 178 ? -1.059 11.580 15.260 1.00 91.94 178 PHE A O 1
ATOM 1435 N N . VAL A 1 179 ? -1.306 12.933 13.496 1.00 92.25 179 VAL A N 1
ATOM 1436 C CA . VAL A 1 179 ? -0.604 12.044 12.553 1.00 92.25 179 VAL A CA 1
ATOM 1437 C C . VAL A 1 179 ? 0.837 11.816 12.999 1.00 92.25 179 VAL A C 1
ATOM 1439 O O . VAL A 1 179 ? 1.335 10.696 12.920 1.00 92.25 179 VAL A O 1
ATOM 1442 N N . ASN A 1 180 ? 1.510 12.864 13.461 1.00 92.75 180 ASN A N 1
ATOM 1443 C CA . ASN A 1 180 ? 2.884 12.806 13.929 1.00 92.75 180 ASN A CA 1
ATOM 1444 C C . ASN A 1 180 ? 3.015 11.920 15.174 1.00 92.75 180 ASN A C 1
ATOM 1446 O O . ASN A 1 180 ? 3.842 11.010 15.201 1.00 92.75 180 ASN A O 1
ATOM 1450 N N . ASP A 1 181 ? 2.143 12.127 16.158 1.00 91.88 181 ASP A N 1
ATOM 1451 C CA . ASP A 1 181 ? 2.018 11.284 17.345 1.00 91.88 181 ASP A CA 1
ATOM 1452 C C . ASP A 1 181 ? 1.756 9.829 16.971 1.00 91.88 181 ASP A C 1
ATOM 1454 O O . ASP A 1 181 ? 2.361 8.912 17.523 1.00 91.88 181 ASP A O 1
ATOM 1458 N N . TYR A 1 182 ? 0.859 9.614 16.014 1.00 92.44 182 TYR A N 1
ATOM 1459 C CA . TYR A 1 182 ? 0.482 8.293 15.548 1.00 92.44 182 TYR A CA 1
ATOM 1460 C C . TYR A 1 182 ? 1.660 7.575 14.872 1.00 92.44 182 TYR A C 1
ATOM 1462 O O . TYR A 1 182 ? 1.929 6.406 15.151 1.00 92.44 182 TYR A O 1
ATOM 1470 N N . LEU A 1 183 ? 2.407 8.285 14.020 1.00 92.31 183 LEU A N 1
ATOM 1471 C CA . LEU A 1 183 ? 3.627 7.780 13.386 1.00 92.31 183 LEU A CA 1
ATOM 1472 C C . LEU A 1 183 ? 4.716 7.457 14.417 1.00 92.31 183 LEU A C 1
ATOM 1474 O O . LEU A 1 183 ? 5.395 6.442 14.272 1.00 92.31 183 LEU A O 1
ATOM 1478 N N . GLY A 1 184 ? 4.862 8.284 15.457 1.00 89.69 184 GLY A N 1
ATOM 1479 C CA . GLY A 1 184 ? 5.853 8.088 16.516 1.00 89.69 184 GLY A CA 1
ATOM 1480 C C . GLY A 1 184 ? 5.526 6.938 17.470 1.00 89.69 184 GLY A C 1
ATOM 1481 O O . GLY A 1 184 ? 6.432 6.260 17.950 1.00 89.69 184 GLY A O 1
ATOM 1482 N N . LYS A 1 185 ? 4.239 6.685 17.734 1.00 84.00 185 LYS A N 1
ATOM 1483 C CA . LYS A 1 185 ? 3.798 5.663 18.696 1.00 84.00 185 LYS A CA 1
ATOM 1484 C C . LYS A 1 185 ? 3.817 4.246 18.126 1.00 84.00 185 LYS A C 1
ATOM 1486 O O . LYS A 1 185 ? 3.871 3.298 18.908 1.00 84.00 185 LYS A O 1
ATOM 1491 N N . GLU A 1 186 ? 3.748 4.062 16.801 1.00 73.38 186 GLU A N 1
ATOM 1492 C CA . GLU A 1 186 ? 3.248 2.788 16.278 1.00 73.38 186 GLU A CA 1
ATOM 1493 C C . GLU A 1 186 ? 4.097 2.049 15.224 1.00 73.38 186 GLU A C 1
ATOM 1495 O O . GLU A 1 186 ? 4.099 2.317 14.015 1.00 73.38 186 GLU A O 1
ATOM 1500 N N . ALA A 1 187 ? 4.689 0.935 15.664 1.00 81.50 187 ALA A N 1
ATOM 1501 C CA . ALA A 1 187 ? 5.261 -0.080 14.780 1.00 81.50 187 ALA A CA 1
ATOM 1502 C C . ALA A 1 187 ? 4.195 -0.857 13.967 1.00 81.50 187 ALA A C 1
ATOM 1504 O O . ALA A 1 187 ? 4.537 -1.576 13.023 1.00 81.50 187 ALA A O 1
ATOM 1505 N N . SER A 1 188 ? 2.901 -0.768 14.308 1.00 85.88 188 SER A N 1
ATOM 1506 C CA . SER A 1 188 ? 1.829 -1.509 13.618 1.00 85.88 188 SER A CA 1
ATOM 1507 C C . SER A 1 188 ? 1.328 -0.869 12.342 1.00 85.88 188 SER A C 1
ATOM 1509 O O . SER A 1 188 ? 0.831 -1.622 11.503 1.00 85.88 188 SER A O 1
ATOM 1511 N N . LEU A 1 189 ? 1.451 0.452 12.181 1.00 93.25 189 LEU A N 1
ATOM 1512 C CA . LEU A 1 189 ? 0.884 1.161 11.038 1.00 93.25 189 LEU A CA 1
ATOM 1513 C C . LEU A 1 189 ? 1.424 0.587 9.722 1.00 93.25 189 LEU A C 1
ATOM 1515 O O . LEU A 1 189 ? 2.632 0.572 9.483 1.00 93.25 189 LEU A O 1
ATOM 1519 N N . GLN A 1 190 ? 0.533 0.104 8.865 1.00 94.25 190 GLN A N 1
ATOM 1520 C CA . GLN A 1 190 ? 0.869 -0.461 7.558 1.00 94.25 190 GLN A CA 1
ATOM 1521 C C . GLN A 1 190 ? 0.448 0.445 6.414 1.00 94.25 190 GLN A C 1
ATOM 1523 O O . GLN A 1 190 ? 1.102 0.441 5.373 1.00 94.25 190 GLN A O 1
ATOM 1528 N N . ARG A 1 191 ? -0.636 1.207 6.586 1.00 95.50 191 ARG A N 1
ATOM 1529 C CA . ARG A 1 191 ? -1.143 2.122 5.565 1.00 95.50 191 ARG A CA 1
ATOM 1530 C C . ARG A 1 191 ? -1.530 3.461 6.176 1.00 95.50 191 ARG A C 1
ATOM 1532 O O . ARG A 1 191 ? -2.348 3.500 7.080 1.00 95.50 191 ARG A O 1
ATOM 1539 N N . LEU A 1 192 ? -0.991 4.541 5.634 1.00 95.69 192 LEU A N 1
ATOM 1540 C CA . LEU A 1 192 ? -1.381 5.907 5.957 1.00 95.69 192 LEU A CA 1
ATOM 1541 C C . LEU A 1 192 ? -1.822 6.601 4.675 1.00 95.69 192 LEU A C 1
ATOM 1543 O O . LEU A 1 192 ? -1.072 6.618 3.705 1.00 95.69 192 LEU A O 1
ATOM 1547 N N . VAL A 1 193 ? -3.014 7.178 4.654 1.00 95.12 193 VAL A N 1
ATOM 1548 C CA . VAL A 1 193 ? -3.494 8.005 3.545 1.00 95.12 193 VAL A CA 1
ATOM 1549 C C . VAL A 1 193 ? -3.829 9.380 4.098 1.00 95.12 193 VAL A C 1
ATOM 1551 O O . VAL A 1 193 ? -4.622 9.485 5.024 1.00 95.12 193 VAL A O 1
ATOM 1554 N N . ILE A 1 194 ? -3.238 10.436 3.544 1.00 92.94 194 ILE A N 1
ATOM 1555 C CA . ILE A 1 194 ? -3.561 11.819 3.908 1.00 92.94 194 ILE A CA 1
ATOM 1556 C C . ILE A 1 194 ? -3.901 12.576 2.637 1.00 92.94 194 ILE A C 1
ATOM 1558 O O . ILE A 1 194 ? -3.044 13.084 1.915 1.00 92.94 194 ILE A O 1
ATOM 1562 N N . ASN A 1 195 ? -5.190 12.643 2.351 1.00 90.50 195 ASN A N 1
ATOM 1563 C CA . ASN A 1 195 ? -5.734 13.385 1.236 1.00 90.50 195 ASN A CA 1
ATOM 1564 C C . ASN A 1 195 ? -6.116 14.797 1.694 1.00 90.50 195 ASN A C 1
ATOM 1566 O O . ASN A 1 195 ? -7.295 15.123 1.840 1.00 90.50 195 ASN A O 1
ATOM 1570 N N . CYS A 1 196 ? -5.104 15.637 1.936 1.00 86.00 196 CYS A N 1
ATOM 1571 C CA . CYS A 1 196 ? -5.302 17.044 2.267 1.00 86.00 196 CYS A CA 1
ATOM 1572 C C . CYS A 1 196 ? -4.376 17.972 1.470 1.00 86.00 196 CYS A C 1
ATOM 1574 O O . CYS A 1 196 ? -3.223 17.643 1.217 1.00 86.00 196 CYS A O 1
ATOM 1576 N N . THR A 1 197 ? -4.896 19.126 1.046 1.00 81.50 197 THR A N 1
ATOM 1577 C CA . THR A 1 197 ? -4.183 20.113 0.214 1.00 81.50 197 THR A CA 1
ATOM 1578 C C . THR A 1 197 ? -3.217 20.995 0.996 1.00 81.50 197 THR A C 1
ATOM 1580 O O . THR A 1 197 ? -2.256 21.497 0.431 1.00 81.50 197 THR A O 1
ATOM 1583 N N . SER A 1 198 ? -3.478 21.207 2.281 1.00 80.69 198 SER A N 1
ATOM 1584 C CA . SER A 1 198 ? -2.835 22.237 3.109 1.00 80.69 198 SER A CA 1
ATOM 1585 C C . SER A 1 198 ? -1.944 21.652 4.205 1.00 80.69 198 SER A C 1
ATOM 1587 O O . SER A 1 198 ? -1.730 22.287 5.227 1.00 80.69 198 SER A O 1
ATOM 1589 N N . LEU A 1 199 ? -1.455 20.428 4.002 1.00 84.19 199 LEU A N 1
ATOM 1590 C CA . LEU A 1 199 ? -0.600 19.727 4.954 1.00 84.19 199 LEU A CA 1
ATOM 1591 C C . LEU A 1 199 ? 0.758 20.429 5.071 1.00 84.19 199 LEU A C 1
ATOM 1593 O O . LEU A 1 199 ? 1.494 20.510 4.083 1.00 84.19 199 LEU A O 1
ATOM 1597 N N . ASN A 1 200 ? 1.123 20.884 6.267 1.00 85.44 200 ASN A N 1
ATOM 1598 C CA . ASN A 1 200 ? 2.491 21.262 6.582 1.00 85.44 200 ASN A CA 1
ATOM 1599 C C . ASN A 1 200 ? 3.336 19.990 6.665 1.00 85.44 200 ASN A C 1
ATOM 1601 O O . ASN A 1 200 ? 3.404 19.279 7.670 1.00 85.44 200 ASN A O 1
ATOM 1605 N N . LYS A 1 201 ? 3.986 19.690 5.544 1.00 84.69 201 LYS A N 1
ATOM 1606 C CA . LYS A 1 201 ? 4.753 18.461 5.369 1.00 84.69 201 LYS A CA 1
ATOM 1607 C C . LYS A 1 201 ? 5.935 18.372 6.324 1.00 84.69 201 LYS A C 1
ATOM 1609 O O . LYS A 1 201 ? 6.338 17.259 6.609 1.00 84.69 201 LYS A O 1
ATOM 1614 N N . GLY A 1 202 ? 6.459 19.483 6.852 1.00 89.31 202 GLY A N 1
ATOM 1615 C CA . GLY A 1 202 ? 7.716 19.496 7.605 1.00 89.31 202 GLY A CA 1
ATOM 1616 C C . GLY A 1 202 ? 7.741 18.532 8.796 1.00 89.31 202 GLY A C 1
ATOM 1617 O O . GLY A 1 202 ? 8.658 17.723 8.911 1.00 89.31 202 GLY A O 1
ATOM 1618 N N . ARG A 1 203 ? 6.714 18.550 9.657 1.00 89.19 203 ARG A N 1
ATOM 1619 C CA . ARG A 1 203 ? 6.654 17.657 10.834 1.00 89.19 203 ARG A CA 1
ATOM 1620 C C . ARG A 1 203 ? 6.448 16.195 10.435 1.00 89.19 203 ARG A C 1
ATOM 1622 O O . ARG A 1 203 ? 7.175 15.314 10.886 1.00 89.19 203 ARG A O 1
ATOM 1629 N N . ILE A 1 204 ? 5.494 15.949 9.538 1.00 91.19 204 ILE A N 1
ATOM 1630 C CA . ILE A 1 204 ? 5.188 14.598 9.047 1.00 91.19 204 ILE A CA 1
ATOM 1631 C C . ILE A 1 204 ? 6.395 14.007 8.315 1.00 91.19 204 ILE A C 1
ATOM 1633 O O . ILE A 1 204 ? 6.700 12.833 8.492 1.00 91.19 204 ILE A O 1
ATOM 1637 N N . PHE A 1 205 ? 7.114 14.822 7.547 1.00 92.06 205 PHE A N 1
ATOM 1638 C CA . PHE A 1 205 ? 8.346 14.463 6.858 1.00 92.06 205 PHE A CA 1
ATOM 1639 C C . PHE A 1 205 ? 9.399 13.951 7.838 1.00 92.06 205 PHE A C 1
ATOM 1641 O O . PHE A 1 205 ? 9.901 12.850 7.643 1.00 92.06 205 PHE A O 1
ATOM 1648 N N . VAL A 1 206 ? 9.676 14.687 8.920 1.00 93.12 206 VAL A N 1
ATOM 1649 C CA . VAL A 1 206 ? 10.649 14.272 9.948 1.00 93.12 206 VAL A CA 1
ATOM 1650 C C . VAL A 1 206 ? 10.268 12.923 10.568 1.00 93.12 206 VAL A C 1
ATOM 1652 O O . VAL A 1 206 ? 11.113 12.036 10.703 1.00 93.12 206 VAL A O 1
ATOM 1655 N N . SER A 1 207 ? 8.987 12.721 10.881 1.00 93.81 207 SER A N 1
ATOM 1656 C CA . SER A 1 207 ? 8.509 11.440 11.415 1.00 93.81 207 SER A CA 1
ATOM 1657 C C . SER A 1 207 ? 8.605 10.298 10.407 1.00 93.81 207 SER A C 1
ATOM 1659 O O . SER A 1 207 ? 9.018 9.190 10.753 1.00 93.81 207 SER A O 1
ATOM 1661 N N . LEU A 1 208 ? 8.271 10.552 9.142 1.00 93.88 208 LEU A N 1
ATOM 1662 C CA . LEU A 1 208 ? 8.425 9.568 8.075 1.00 93.88 208 LEU A CA 1
ATOM 1663 C C . LEU A 1 208 ? 9.898 9.206 7.850 1.00 93.88 208 LEU A C 1
ATOM 1665 O O . LEU A 1 208 ? 10.205 8.028 7.697 1.00 93.88 208 LEU A O 1
ATOM 1669 N N . LEU A 1 209 ? 10.804 10.180 7.888 1.00 93.25 209 LEU A N 1
ATOM 1670 C CA . LEU A 1 209 ? 12.245 9.976 7.756 1.00 93.25 209 LEU A CA 1
ATOM 1671 C C . LEU A 1 209 ? 12.772 9.026 8.844 1.00 93.25 209 LEU A C 1
ATOM 1673 O O . LEU A 1 209 ? 13.388 8.003 8.543 1.00 93.25 209 LEU A O 1
ATOM 1677 N N . SER A 1 210 ? 12.401 9.281 10.103 1.00 92.75 210 SER A N 1
ATOM 1678 C CA . SER A 1 210 ? 12.722 8.406 11.242 1.00 92.75 210 SER A CA 1
ATOM 1679 C C . SER A 1 210 ? 12.193 6.972 11.060 1.00 92.75 210 SER A C 1
ATOM 1681 O O . SER A 1 210 ? 12.893 5.984 11.311 1.00 92.75 210 SER A O 1
ATOM 1683 N N . LEU A 1 211 ? 10.968 6.822 10.545 1.00 91.81 211 LEU A N 1
ATOM 1684 C CA . LEU A 1 211 ? 10.377 5.508 10.268 1.00 91.81 211 LEU A CA 1
ATOM 1685 C C . LEU A 1 211 ? 11.055 4.764 9.115 1.00 91.81 211 LEU A C 1
ATOM 1687 O O . LEU A 1 211 ? 11.048 3.529 9.091 1.00 91.81 211 LEU A O 1
ATOM 1691 N N . PHE A 1 212 ? 11.620 5.477 8.143 1.00 90.38 212 PHE A N 1
ATOM 1692 C CA . PHE A 1 212 ? 12.361 4.863 7.045 1.00 90.38 212 PHE A CA 1
ATOM 1693 C C . PHE A 1 212 ? 13.733 4.366 7.507 1.00 90.38 212 PHE A C 1
ATOM 1695 O O . PHE A 1 212 ? 14.102 3.251 7.131 1.00 90.38 212 PHE A O 1
ATOM 1702 N N . ASN A 1 213 ? 14.386 5.094 8.415 1.00 90.25 213 ASN A N 1
ATOM 1703 C CA . ASN A 1 213 ? 15.696 4.742 8.972 1.00 90.25 213 ASN A CA 1
ATOM 1704 C C . ASN A 1 213 ? 15.652 3.622 10.028 1.00 90.25 213 ASN A C 1
ATOM 1706 O O . ASN A 1 213 ? 16.655 2.957 10.270 1.00 90.25 213 ASN A O 1
ATOM 1710 N N . SER A 1 214 ? 14.502 3.392 10.667 1.00 90.69 214 SER A N 1
ATOM 1711 C CA . SER A 1 214 ? 14.342 2.376 11.718 1.00 90.69 214 SER A CA 1
ATOM 1712 C C . SER A 1 214 ? 13.806 1.043 11.188 1.00 90.69 214 SER A C 1
ATOM 1714 O O . SER A 1 214 ? 12.965 1.002 10.292 1.00 90.69 214 SER A O 1
ATOM 1716 N N . LYS A 1 215 ? 14.231 -0.088 11.764 1.00 91.81 215 LYS A N 1
ATOM 1717 C CA . LYS A 1 215 ? 13.632 -1.400 11.457 1.00 91.81 215 LYS A CA 1
ATOM 1718 C C . LYS A 1 215 ? 12.231 -1.499 12.050 1.00 91.81 215 LYS A C 1
ATOM 1720 O O . LYS A 1 215 ? 12.071 -1.471 13.267 1.00 91.81 215 LYS A O 1
ATOM 1725 N N . ARG A 1 216 ? 11.219 -1.687 11.205 1.00 89.75 216 ARG A N 1
ATOM 1726 C CA . ARG A 1 216 ? 9.818 -1.886 11.613 1.00 89.75 216 ARG A CA 1
ATOM 1727 C C . ARG A 1 216 ? 9.407 -3.355 11.589 1.00 89.75 216 ARG A C 1
ATOM 1729 O O . ARG A 1 216 ? 8.358 -3.699 12.131 1.00 89.75 216 ARG A O 1
ATOM 1736 N N . ARG A 1 217 ? 10.187 -4.218 10.921 1.00 91.06 217 ARG A N 1
ATOM 1737 C CA . ARG A 1 217 ? 9.868 -5.620 10.579 1.00 91.06 217 ARG A CA 1
ATOM 1738 C C . ARG A 1 217 ? 8.572 -5.774 9.772 1.00 91.06 217 ARG A C 1
ATOM 1740 O O . ARG A 1 217 ? 8.026 -6.869 9.651 1.00 91.06 217 ARG A O 1
ATOM 1747 N N . ARG A 1 218 ? 8.009 -4.662 9.292 1.00 88.31 218 ARG A N 1
ATOM 1748 C CA . ARG A 1 218 ? 6.621 -4.546 8.835 1.00 88.31 218 ARG A CA 1
ATOM 1749 C C . ARG A 1 218 ? 6.551 -3.538 7.698 1.00 88.31 218 ARG A C 1
ATOM 1751 O O . ARG A 1 218 ? 7.220 -2.507 7.730 1.00 88.31 218 ARG A O 1
ATOM 1758 N N . SER A 1 219 ? 5.712 -3.830 6.706 1.00 93.50 219 SER A N 1
ATOM 1759 C CA . SER A 1 219 ? 5.529 -2.933 5.571 1.00 93.50 219 SER A CA 1
ATOM 1760 C C . SER A 1 219 ? 4.875 -1.617 5.984 1.00 93.50 219 SER A C 1
ATOM 1762 O O . SER A 1 219 ? 4.027 -1.602 6.876 1.00 93.50 219 SER A O 1
ATOM 1764 N N . LEU A 1 220 ? 5.226 -0.539 5.290 1.00 95.19 220 LEU A N 1
ATOM 1765 C CA . LEU A 1 220 ? 4.603 0.774 5.419 1.00 95.19 220 LEU A CA 1
ATOM 1766 C C . LEU A 1 220 ? 4.254 1.311 4.037 1.00 95.19 220 LEU A C 1
ATOM 1768 O O . LEU A 1 220 ? 5.118 1.415 3.173 1.00 95.19 220 LEU A O 1
ATOM 1772 N N . ARG A 1 221 ? 3.007 1.709 3.828 1.00 96.44 221 ARG A N 1
ATOM 1773 C CA . ARG A 1 221 ? 2.584 2.434 2.636 1.00 96.44 221 ARG A CA 1
ATOM 1774 C C . ARG A 1 221 ? 1.962 3.751 3.050 1.00 96.44 221 ARG A C 1
ATOM 1776 O O . ARG A 1 221 ? 0.897 3.765 3.654 1.00 96.44 221 ARG A O 1
ATOM 1783 N N . VAL A 1 222 ? 2.604 4.847 2.692 1.00 95.88 222 VAL A N 1
ATOM 1784 C CA . VAL A 1 222 ? 2.088 6.196 2.918 1.00 95.88 222 VAL A CA 1
ATOM 1785 C C . VAL A 1 222 ? 1.614 6.743 1.578 1.00 95.88 222 VAL A C 1
ATOM 1787 O O . VAL A 1 222 ? 2.277 6.556 0.558 1.00 95.88 222 VAL A O 1
ATOM 1790 N N . CYS A 1 223 ? 0.451 7.378 1.555 1.00 95.38 223 CYS A N 1
ATOM 1791 C CA . CYS A 1 223 ? -0.148 7.970 0.369 1.00 95.38 223 CYS A CA 1
ATOM 1792 C C . CYS A 1 223 ? -0.545 9.418 0.672 1.00 95.38 223 CYS A C 1
ATOM 1794 O O . CYS A 1 223 ? -1.473 9.658 1.439 1.00 95.38 223 CYS A O 1
ATOM 1796 N N . LEU A 1 224 ? 0.131 10.374 0.040 1.00 93.62 224 LEU A N 1
ATOM 1797 C CA . LEU A 1 224 ? -0.079 11.815 0.160 1.00 93.62 224 LEU A CA 1
ATOM 1798 C C . LEU A 1 224 ? -0.525 12.393 -1.199 1.00 93.62 224 LEU A C 1
ATOM 1800 O O . LEU A 1 224 ? 0.216 13.137 -1.843 1.00 93.62 224 LEU A O 1
ATOM 1804 N N . PRO A 1 225 ? -1.724 12.043 -1.703 1.00 90.38 225 PRO A N 1
ATOM 1805 C CA . PRO A 1 225 ? -2.144 12.347 -3.073 1.00 90.38 225 PRO A CA 1
ATOM 1806 C C . PRO A 1 225 ? -2.236 13.842 -3.405 1.00 90.38 225 PRO A C 1
ATOM 1808 O O . PRO A 1 225 ? -2.391 14.188 -4.566 1.00 90.38 225 PRO A O 1
ATOM 1811 N N . ARG A 1 226 ? -2.189 14.747 -2.427 1.00 87.81 226 ARG A N 1
ATOM 1812 C CA . ARG A 1 226 ? -2.271 16.199 -2.662 1.00 87.81 226 ARG A CA 1
ATOM 1813 C C . ARG A 1 226 ? -1.074 16.964 -2.105 1.00 87.81 226 ARG A C 1
ATOM 1815 O O . ARG A 1 226 ? -1.127 18.182 -1.977 1.00 87.81 226 ARG A O 1
ATOM 1822 N N . SER A 1 227 ? 0.002 16.260 -1.769 1.00 86.81 227 SER A N 1
ATOM 1823 C CA . SER A 1 227 ? 1.183 16.850 -1.142 1.00 86.81 227 SER A CA 1
ATOM 1824 C C . SER A 1 227 ? 2.451 16.258 -1.767 1.00 86.81 227 SER A C 1
ATOM 1826 O O . SER A 1 227 ? 3.124 15.467 -1.112 1.00 86.81 227 SER A O 1
ATOM 1828 N N . PRO A 1 228 ? 2.778 16.605 -3.030 1.00 87.75 228 PRO A N 1
ATOM 1829 C CA . PRO A 1 228 ? 3.982 16.097 -3.688 1.00 87.75 228 PRO A CA 1
ATOM 1830 C C . PRO A 1 228 ? 5.234 16.545 -2.931 1.00 87.75 228 PRO A C 1
ATOM 1832 O O . PRO A 1 228 ? 5.260 17.666 -2.414 1.00 87.75 228 PRO A O 1
ATOM 1835 N N . PHE A 1 229 ? 6.257 15.698 -2.863 1.00 88.12 229 PHE A N 1
ATOM 1836 C CA . PHE A 1 229 ? 7.529 16.069 -2.243 1.00 88.12 229 PHE A CA 1
ATOM 1837 C C . PHE A 1 229 ? 8.339 16.966 -3.176 1.00 88.12 229 PHE A C 1
ATOM 1839 O O . PHE A 1 229 ? 8.311 16.800 -4.396 1.00 88.12 229 PHE A O 1
ATOM 1846 N N . ASN A 1 230 ? 9.044 17.935 -2.599 1.00 89.75 230 ASN A N 1
ATOM 1847 C CA . ASN A 1 230 ? 10.039 18.707 -3.333 1.00 89.75 230 ASN A CA 1
ATOM 1848 C C . ASN A 1 230 ? 11.391 17.973 -3.350 1.00 89.75 230 ASN A C 1
ATOM 1850 O O . ASN A 1 230 ? 11.613 17.020 -2.604 1.00 89.75 230 ASN A O 1
ATOM 1854 N N . VAL A 1 231 ? 12.315 18.439 -4.189 1.00 90.88 231 VAL A N 1
ATOM 1855 C CA . VAL A 1 231 ? 13.631 17.804 -4.359 1.00 90.88 231 VAL A CA 1
ATOM 1856 C C . VAL A 1 231 ? 14.432 17.741 -3.069 1.00 90.88 231 VAL A C 1
ATOM 1858 O O . VAL A 1 231 ? 15.023 16.708 -2.793 1.00 90.88 231 VAL A O 1
ATOM 1861 N N . ARG A 1 232 ? 14.408 18.788 -2.236 1.00 92.94 232 ARG A N 1
ATOM 1862 C CA . ARG A 1 232 ? 15.154 18.794 -0.966 1.00 92.94 232 ARG A CA 1
ATOM 1863 C C . ARG A 1 232 ? 14.643 17.719 -0.014 1.00 92.94 232 ARG A C 1
ATOM 1865 O O . ARG A 1 232 ? 15.439 17.065 0.649 1.00 92.94 232 ARG A O 1
ATOM 1872 N N . GLU A 1 233 ? 13.327 17.531 0.038 1.00 93.06 233 GLU A N 1
ATOM 1873 C CA . GLU A 1 233 ? 12.700 16.481 0.840 1.00 93.06 233 GLU A CA 1
ATOM 1874 C C . GLU A 1 233 ? 13.080 15.085 0.319 1.00 93.06 233 GLU A C 1
ATOM 1876 O O . GLU A 1 233 ? 13.460 14.219 1.106 1.00 93.06 233 GLU A O 1
ATOM 1881 N N . ILE A 1 234 ? 13.037 14.863 -1.000 1.00 93.25 234 ILE A N 1
ATOM 1882 C CA . ILE A 1 234 ? 13.439 13.576 -1.590 1.00 93.25 234 ILE A CA 1
ATOM 1883 C C . ILE A 1 234 ? 14.933 13.317 -1.352 1.00 93.25 234 ILE A C 1
ATOM 1885 O O . ILE A 1 234 ? 15.276 12.247 -0.856 1.00 93.25 234 ILE A O 1
ATOM 1889 N N . SER A 1 235 ? 15.814 14.285 -1.623 1.00 94.56 235 SER A N 1
ATOM 1890 C CA . SER A 1 235 ? 17.257 14.166 -1.369 1.00 94.56 235 SER A CA 1
ATOM 1891 C C . SER A 1 235 ? 17.543 13.843 0.099 1.00 94.56 235 SER A C 1
ATOM 1893 O O . SER A 1 235 ? 18.337 12.953 0.385 1.00 94.56 235 SER A O 1
ATOM 1895 N N . ALA A 1 236 ? 16.842 14.477 1.045 1.00 95.31 236 ALA A N 1
ATOM 1896 C CA . ALA A 1 236 ? 16.978 14.146 2.461 1.00 95.31 236 ALA A CA 1
ATOM 1897 C C . ALA A 1 236 ? 16.564 12.692 2.770 1.00 95.31 236 ALA A C 1
ATOM 1899 O O . ALA A 1 236 ? 17.293 12.011 3.488 1.00 95.31 236 ALA A O 1
ATOM 1900 N N . PHE A 1 237 ? 15.478 12.169 2.179 1.00 94.88 237 PHE A N 1
ATOM 1901 C CA . PHE A 1 237 ? 15.133 10.740 2.290 1.00 94.88 237 PHE A CA 1
ATOM 1902 C C . PHE A 1 237 ? 16.223 9.824 1.740 1.00 94.88 237 PHE A C 1
ATOM 1904 O O . PHE A 1 237 ? 16.555 8.827 2.379 1.00 94.88 237 PHE A O 1
ATOM 1911 N N . VAL A 1 238 ? 16.768 10.143 0.563 1.00 95.81 238 VAL A N 1
ATOM 1912 C CA . VAL A 1 238 ? 17.825 9.340 -0.060 1.00 95.81 238 VAL A CA 1
ATOM 1913 C C . VAL A 1 238 ? 19.069 9.329 0.828 1.00 95.81 238 VAL A C 1
ATOM 1915 O O . VAL A 1 238 ? 19.587 8.258 1.130 1.00 95.81 238 VAL A O 1
ATOM 1918 N N . GLN A 1 239 ? 19.528 10.495 1.288 1.00 96.50 239 GLN A N 1
ATOM 1919 C CA . GLN A 1 239 ? 20.729 10.622 2.119 1.00 96.50 239 GLN A CA 1
ATOM 1920 C C . GLN A 1 239 ? 20.604 9.888 3.451 1.00 96.50 239 GLN A C 1
ATOM 1922 O O . GLN A 1 239 ? 21.549 9.230 3.881 1.00 96.50 239 GLN A O 1
ATOM 1927 N N . ASP A 1 240 ? 19.454 9.993 4.105 1.00 95.75 240 ASP A N 1
ATOM 1928 C CA . ASP A 1 240 ? 19.210 9.311 5.371 1.00 95.75 240 ASP A CA 1
ATOM 1929 C C . ASP A 1 240 ? 19.101 7.800 5.190 1.00 95.75 240 ASP A C 1
ATOM 1931 O O . ASP A 1 240 ? 19.728 7.041 5.932 1.00 95.75 240 ASP A O 1
ATOM 1935 N N . TRP A 1 241 ? 18.402 7.357 4.143 1.00 95.75 241 TRP A N 1
ATOM 1936 C CA . TRP A 1 241 ? 18.343 5.944 3.802 1.00 95.75 241 TRP A CA 1
ATOM 1937 C C . TRP A 1 241 ? 19.731 5.378 3.484 1.00 95.75 241 TRP A C 1
ATOM 1939 O O . TRP A 1 241 ? 20.048 4.310 3.992 1.00 95.75 241 TRP A O 1
ATOM 1949 N N . LEU A 1 242 ? 20.586 6.093 2.741 1.00 96.06 242 LEU A N 1
ATOM 1950 C CA . LEU A 1 242 ? 21.970 5.684 2.447 1.00 96.06 242 LEU A CA 1
ATOM 1951 C C . LEU A 1 242 ? 22.858 5.557 3.699 1.00 96.06 242 LEU A C 1
ATOM 1953 O O . LEU A 1 242 ? 23.860 4.842 3.663 1.00 96.06 242 LEU A O 1
ATOM 1957 N N . LYS A 1 243 ? 22.515 6.253 4.791 1.00 96.00 243 LYS A N 1
ATOM 1958 C CA . LYS A 1 243 ? 23.193 6.156 6.098 1.00 96.00 243 LYS A CA 1
ATOM 1959 C C . LYS A 1 243 ? 22.613 5.056 6.993 1.00 96.00 243 LYS A C 1
ATOM 1961 O O . LYS A 1 243 ? 23.177 4.781 8.051 1.00 96.00 243 LYS A O 1
ATOM 1966 N N . SER A 1 244 ? 21.482 4.461 6.612 1.00 94.50 244 SER A N 1
ATOM 1967 C CA . SER A 1 244 ? 20.872 3.349 7.341 1.00 94.50 244 SER A CA 1
ATOM 1968 C C . SER A 1 244 ? 21.672 2.052 7.146 1.00 94.50 244 SER A C 1
ATOM 1970 O O . SER A 1 244 ? 22.692 2.010 6.461 1.00 94.50 244 SER A O 1
ATOM 1972 N N . ASP A 1 245 ? 21.215 0.945 7.730 1.00 93.94 245 ASP A N 1
ATOM 1973 C CA . ASP A 1 245 ? 21.839 -0.363 7.494 1.00 93.94 245 ASP A CA 1
ATOM 1974 C C . ASP A 1 245 ? 21.410 -1.019 6.163 1.00 93.94 245 ASP A C 1
ATOM 1976 O O . ASP A 1 245 ? 21.894 -2.093 5.781 1.00 93.94 245 ASP A O 1
ATOM 1980 N N . GLY A 1 246 ? 20.500 -0.371 5.431 1.00 93.75 246 GLY A N 1
ATOM 1981 C CA . GLY A 1 246 ? 19.983 -0.836 4.152 1.00 93.75 246 GLY A CA 1
ATOM 1982 C C . GLY A 1 246 ? 19.137 -2.097 4.231 1.00 93.75 246 GLY A C 1
ATOM 1983 O O . GLY A 1 246 ? 18.930 -2.735 3.194 1.00 93.75 246 GLY A O 1
ATOM 1984 N N . ALA A 1 247 ? 18.665 -2.497 5.417 1.00 93.94 247 ALA A N 1
ATOM 1985 C CA . ALA A 1 247 ? 17.803 -3.660 5.556 1.00 93.94 247 ALA A CA 1
ATOM 1986 C C . ALA A 1 247 ? 16.538 -3.503 4.698 1.00 93.94 247 ALA A C 1
ATOM 1988 O O . ALA A 1 247 ? 15.845 -2.484 4.741 1.00 93.94 247 ALA A O 1
ATOM 1989 N N . PHE A 1 248 ? 16.221 -4.533 3.911 1.00 94.62 248 PHE A N 1
ATOM 1990 C CA . PHE A 1 248 ? 15.012 -4.516 3.102 1.00 94.62 248 PHE A CA 1
ATOM 1991 C C . PHE A 1 248 ? 13.767 -4.642 3.984 1.00 94.62 248 PHE A C 1
ATOM 1993 O O . PHE A 1 248 ? 13.508 -5.679 4.594 1.00 94.62 248 PHE A O 1
ATOM 2000 N N . GLU A 1 249 ? 12.944 -3.599 3.963 1.00 93.88 249 GLU A N 1
ATOM 2001 C CA . GLU A 1 249 ? 11.577 -3.610 4.460 1.00 93.88 249 GLU A CA 1
ATOM 2002 C C . GLU A 1 249 ? 10.694 -2.894 3.441 1.00 93.88 249 GLU A C 1
ATOM 2004 O O . GLU A 1 249 ? 11.058 -1.833 2.937 1.00 93.88 249 GLU A O 1
ATOM 2009 N N . LYS A 1 250 ? 9.520 -3.455 3.133 1.00 95.00 250 LYS A N 1
ATOM 2010 C CA . LYS A 1 250 ? 8.606 -2.888 2.132 1.00 95.00 250 LYS A CA 1
ATOM 2011 C C . LYS A 1 250 ? 7.987 -1.581 2.640 1.00 95.00 250 LYS A C 1
ATOM 2013 O O . LYS A 1 250 ? 6.881 -1.585 3.181 1.00 95.00 250 LYS A O 1
ATOM 2018 N N . LYS A 1 251 ? 8.700 -0.473 2.472 1.00 96.06 251 LYS A N 1
ATOM 2019 C CA . LYS A 1 251 ? 8.273 0.879 2.837 1.00 96.06 251 LYS A CA 1
ATOM 2020 C C . LYS A 1 251 ? 8.152 1.722 1.581 1.00 96.06 251 LYS A C 1
ATOM 2022 O O . LYS A 1 251 ? 9.013 1.643 0.717 1.00 96.06 251 LYS A O 1
ATOM 2027 N N . GLY A 1 252 ? 7.113 2.532 1.466 1.00 96.00 252 GLY A N 1
ATOM 2028 C CA . GLY A 1 252 ? 6.984 3.431 0.328 1.00 96.00 252 GLY A CA 1
ATOM 2029 C C . GLY A 1 252 ? 6.049 4.589 0.592 1.00 96.00 252 GLY A C 1
ATOM 2030 O O . GLY A 1 252 ? 5.061 4.451 1.316 1.00 96.00 252 GLY A O 1
ATOM 2031 N N . ILE A 1 253 ? 6.362 5.716 -0.029 1.00 95.69 253 ILE A N 1
ATOM 2032 C CA . ILE A 1 253 ? 5.568 6.934 -0.007 1.00 95.69 253 ILE A CA 1
ATOM 2033 C C . ILE A 1 253 ? 5.105 7.195 -1.436 1.00 95.69 253 ILE A C 1
ATOM 2035 O O . ILE A 1 253 ? 5.907 7.186 -2.358 1.00 95.69 253 ILE A O 1
ATOM 2039 N N . HIS A 1 254 ? 3.802 7.376 -1.613 1.00 94.88 254 HIS A N 1
ATOM 2040 C CA . HIS A 1 254 ? 3.162 7.646 -2.897 1.00 94.88 254 HIS A CA 1
ATOM 2041 C C . HIS A 1 254 ? 2.462 8.999 -2.817 1.00 94.88 254 HIS A C 1
ATOM 2043 O O . HIS A 1 254 ? 1.910 9.348 -1.775 1.00 94.88 254 HIS A O 1
ATOM 2049 N N . TRP A 1 255 ? 2.408 9.733 -3.911 1.00 92.75 255 TRP A N 1
ATOM 2050 C CA . TRP A 1 255 ? 1.657 10.972 -4.068 1.00 92.75 255 TRP A CA 1
ATOM 2051 C C . TRP A 1 255 ? 0.998 10.984 -5.449 1.00 92.75 255 TRP A C 1
ATOM 2053 O O . TRP A 1 255 ? 1.173 10.068 -6.245 1.00 92.75 255 TRP A O 1
ATOM 2063 N N . ARG A 1 256 ? 0.165 11.987 -5.739 1.00 86.75 256 ARG A N 1
ATOM 2064 C CA . ARG A 1 256 ? -0.350 12.172 -7.098 1.00 86.75 256 ARG A CA 1
ATOM 2065 C C . ARG A 1 256 ? 0.643 13.041 -7.845 1.00 86.75 256 ARG A C 1
ATOM 2067 O O . ARG A 1 256 ? 0.958 14.140 -7.389 1.00 86.75 256 ARG A O 1
ATOM 2074 N N . ASN A 1 257 ? 1.084 12.569 -9.001 1.00 75.44 257 ASN A N 1
ATOM 2075 C CA . ASN A 1 257 ? 1.799 13.402 -9.950 1.00 75.44 257 ASN A CA 1
ATOM 2076 C C . ASN A 1 257 ? 0.840 14.496 -10.466 1.00 75.44 257 ASN A C 1
ATOM 2078 O O . ASN A 1 257 ? -0.118 14.202 -11.180 1.00 75.44 257 ASN A O 1
ATOM 2082 N N . LEU A 1 258 ? 1.052 15.743 -10.034 1.00 66.88 258 LEU A N 1
ATOM 2083 C CA . LEU A 1 258 ? 0.333 16.927 -10.529 1.00 66.88 258 LEU A CA 1
ATOM 2084 C C . LEU A 1 258 ? 1.127 17.665 -11.628 1.00 66.88 258 LEU A C 1
ATOM 2086 O O . LEU A 1 258 ? 0.748 18.765 -12.018 1.00 66.88 258 LEU A O 1
ATOM 2090 N N . GLY A 1 259 ? 2.228 17.081 -12.108 1.00 74.06 259 GLY A N 1
ATOM 2091 C CA . GLY A 1 259 ? 3.159 17.666 -13.068 1.00 74.06 259 GLY A CA 1
ATOM 2092 C C . GLY A 1 259 ? 4.600 17.212 -12.814 1.00 74.06 259 GLY A C 1
ATOM 2093 O O . GLY A 1 259 ? 4.904 16.581 -11.802 1.00 74.06 259 GLY A O 1
ATOM 2094 N N . THR A 1 260 ? 5.514 17.558 -13.723 1.00 69.75 260 THR A N 1
ATOM 2095 C CA . THR A 1 260 ? 6.951 17.299 -13.547 1.00 69.75 260 THR A CA 1
ATOM 2096 C C . THR A 1 260 ? 7.428 17.857 -12.207 1.00 69.75 260 THR A C 1
ATOM 2098 O O . THR A 1 260 ? 7.341 19.066 -11.985 1.00 69.75 260 THR A O 1
ATOM 2101 N N . ILE A 1 261 ? 7.937 16.989 -11.323 1.00 72.00 261 ILE A N 1
ATOM 2102 C CA . ILE A 1 261 ? 8.626 17.409 -10.098 1.00 72.00 261 ILE A CA 1
ATOM 2103 C C . ILE A 1 261 ? 9.767 18.334 -10.529 1.00 72.00 261 ILE A C 1
ATOM 2105 O O . ILE A 1 261 ? 10.704 17.897 -11.203 1.00 72.00 261 ILE A O 1
ATOM 2109 N N . LEU A 1 262 ? 9.666 19.621 -10.189 1.00 75.56 262 LEU A N 1
ATOM 2110 C CA . LEU A 1 262 ? 10.722 20.589 -10.471 1.00 75.56 262 LEU A CA 1
ATOM 2111 C C . LEU A 1 262 ? 12.010 20.111 -9.794 1.00 75.56 262 LEU A C 1
ATOM 2113 O O . LEU A 1 262 ? 12.015 19.912 -8.583 1.00 75.56 262 LEU A O 1
ATOM 2117 N N . GLY A 1 263 ? 13.058 19.905 -10.596 1.00 83.81 263 GLY A N 1
ATOM 2118 C CA . GLY A 1 263 ? 14.370 19.409 -10.166 1.00 83.81 263 GLY A CA 1
ATOM 2119 C C . GLY A 1 263 ? 14.497 17.880 -10.060 1.00 83.81 263 GLY A C 1
ATOM 2120 O O . GLY A 1 263 ? 15.441 17.377 -9.460 1.00 83.81 263 GLY A O 1
ATOM 2121 N N . TRP A 1 264 ? 13.602 17.102 -10.681 1.00 86.38 264 TRP A N 1
ATOM 2122 C CA . TRP A 1 264 ? 13.818 15.653 -10.851 1.00 86.38 264 TRP A CA 1
ATOM 2123 C C . TRP A 1 264 ? 15.160 15.322 -11.527 1.00 86.38 264 TRP A C 1
ATOM 2125 O O . TRP A 1 264 ? 15.825 14.354 -11.166 1.00 86.38 264 TRP A O 1
ATOM 2135 N N . GLU A 1 265 ? 15.582 16.151 -12.484 1.00 89.75 265 GLU A N 1
ATOM 2136 C CA . GLU A 1 265 ? 16.891 16.022 -13.131 1.00 89.75 265 GLU A CA 1
ATOM 2137 C C . GLU A 1 265 ? 18.052 16.281 -12.158 1.00 89.75 265 GLU A C 1
ATOM 2139 O O . GLU A 1 265 ? 19.102 15.657 -12.297 1.00 89.75 265 GLU A O 1
ATOM 2144 N N . ASP A 1 266 ? 17.854 17.109 -11.126 1.00 91.25 266 ASP A N 1
ATOM 2145 C CA . ASP A 1 266 ? 18.858 17.325 -10.080 1.00 91.25 266 ASP A CA 1
ATOM 2146 C C . ASP A 1 266 ? 19.041 16.055 -9.240 1.00 91.25 266 ASP A C 1
ATOM 2148 O O . ASP A 1 266 ? 20.172 15.643 -9.005 1.00 91.25 266 ASP A O 1
ATOM 2152 N N . ILE A 1 267 ? 17.947 15.368 -8.882 1.00 91.19 267 ILE A N 1
ATOM 2153 C CA . ILE A 1 267 ? 17.997 14.073 -8.176 1.00 91.19 267 ILE A CA 1
ATOM 2154 C C . ILE A 1 267 ? 18.708 13.023 -9.034 1.00 91.19 267 ILE A C 1
ATOM 2156 O O . ILE A 1 267 ? 19.571 12.295 -8.541 1.00 91.19 267 ILE A O 1
ATOM 2160 N N . LYS A 1 268 ? 18.374 12.943 -10.330 1.00 90.81 268 LYS A N 1
ATOM 2161 C CA . LYS A 1 268 ? 19.055 12.017 -11.245 1.00 90.81 268 LYS A CA 1
ATOM 2162 C C . LYS A 1 268 ? 20.547 12.304 -11.327 1.00 90.81 268 LYS A C 1
ATOM 2164 O O . LYS A 1 268 ? 21.341 11.372 -11.292 1.00 90.81 268 LYS A O 1
ATOM 2169 N N . LYS A 1 269 ? 20.924 13.578 -11.428 1.00 92.81 269 LYS A N 1
ATOM 2170 C CA . LYS A 1 269 ? 22.322 13.999 -11.505 1.00 92.81 269 LYS A CA 1
ATOM 2171 C C . LYS A 1 269 ? 23.076 13.731 -10.201 1.00 92.81 269 LYS A C 1
ATOM 2173 O O . LYS A 1 269 ? 24.226 13.314 -10.258 1.00 92.81 269 LYS A O 1
ATOM 2178 N N . GLU A 1 270 ? 22.447 13.971 -9.052 1.00 95.56 270 GLU A N 1
ATOM 2179 C CA . GLU A 1 270 ? 23.058 13.811 -7.728 1.00 95.56 270 GLU A CA 1
ATOM 2180 C C . GLU A 1 270 ? 23.289 12.334 -7.378 1.00 95.56 270 GLU A C 1
ATOM 2182 O O . GLU A 1 270 ? 24.366 11.981 -6.904 1.00 95.56 270 GLU A O 1
ATOM 2187 N N . TYR A 1 271 ? 22.306 11.465 -7.639 1.00 95.06 271 TYR A N 1
ATOM 2188 C CA . TYR A 1 271 ? 22.340 10.073 -7.170 1.00 95.06 271 TYR A CA 1
ATOM 2189 C C . TYR A 1 271 ? 22.556 9.023 -8.262 1.00 95.06 271 TYR A C 1
ATOM 2191 O O . TYR A 1 271 ? 22.758 7.855 -7.934 1.00 95.06 271 TYR A O 1
ATOM 2199 N N . ASN A 1 272 ? 22.507 9.415 -9.537 1.00 93.56 272 ASN A N 1
ATOM 2200 C CA . ASN A 1 272 ? 22.702 8.545 -10.699 1.00 93.56 272 ASN A CA 1
ATOM 2201 C C . ASN A 1 272 ? 21.895 7.224 -10.629 1.00 93.56 272 ASN A C 1
ATOM 2203 O O . ASN A 1 272 ? 22.482 6.137 -10.621 1.00 93.56 272 ASN A O 1
ATOM 2207 N N . PRO A 1 273 ? 20.551 7.286 -10.516 1.00 93.38 273 PRO A N 1
ATOM 2208 C CA . PRO A 1 273 ? 19.727 6.096 -10.359 1.00 93.38 273 PRO A CA 1
ATOM 2209 C C . PRO A 1 273 ? 19.789 5.206 -11.606 1.00 93.38 273 PRO A C 1
ATOM 2211 O O . PRO A 1 273 ? 19.533 5.642 -12.729 1.00 93.38 273 PRO A O 1
ATOM 2214 N N . VAL A 1 274 ? 20.037 3.918 -11.395 1.00 92.81 274 VAL A N 1
ATOM 2215 C CA . VAL A 1 274 ? 20.069 2.885 -12.430 1.00 92.81 274 VAL A CA 1
ATOM 2216 C C . VAL A 1 274 ? 18.634 2.483 -12.740 1.00 92.81 274 VAL A C 1
ATOM 2218 O O . VAL A 1 274 ? 17.986 1.844 -11.919 1.00 92.81 274 VAL A O 1
ATOM 2221 N N . ALA A 1 275 ? 18.105 2.889 -13.897 1.00 89.00 275 ALA A N 1
ATOM 2222 C CA . ALA A 1 275 ? 16.727 2.586 -14.306 1.00 89.00 275 ALA A CA 1
ATOM 2223 C C . ALA A 1 275 ? 15.649 3.019 -13.280 1.00 89.00 275 ALA A C 1
ATOM 2225 O O . ALA A 1 275 ? 14.603 2.383 -13.160 1.00 89.00 275 ALA A O 1
ATOM 2226 N N . GLY A 1 276 ? 15.906 4.107 -12.543 1.00 92.31 276 GLY A N 1
ATOM 2227 C CA . GLY A 1 276 ? 15.029 4.597 -11.470 1.00 92.31 276 GLY A CA 1
ATOM 2228 C C . GLY A 1 276 ? 15.335 4.016 -10.085 1.00 92.31 276 GLY A C 1
ATOM 2229 O O . GLY A 1 276 ? 14.631 4.327 -9.131 1.00 92.31 276 GLY A O 1
ATOM 2230 N N . TYR A 1 277 ? 16.390 3.211 -9.938 1.00 95.94 277 TYR A N 1
ATOM 2231 C CA . TYR A 1 277 ? 16.781 2.605 -8.667 1.00 95.94 277 TYR A CA 1
ATOM 2232 C C . TYR A 1 277 ? 18.106 3.164 -8.154 1.00 95.94 277 TYR A C 1
ATOM 2234 O O . TYR A 1 277 ? 19.107 3.193 -8.865 1.00 95.94 277 TYR A O 1
ATOM 2242 N N . ILE A 1 278 ? 18.142 3.542 -6.880 1.00 96.69 278 ILE A N 1
ATOM 2243 C CA . ILE A 1 278 ? 19.384 3.812 -6.152 1.00 96.69 278 ILE A CA 1
ATOM 2244 C C . ILE A 1 278 ? 19.709 2.565 -5.336 1.00 96.69 278 ILE A C 1
ATOM 2246 O O . ILE A 1 278 ? 18.863 2.059 -4.599 1.00 96.69 278 ILE A O 1
ATOM 2250 N N . MET A 1 279 ? 20.921 2.037 -5.464 1.00 97.00 279 MET A N 1
ATOM 2251 C CA . MET A 1 279 ? 21.362 0.882 -4.683 1.00 97.00 279 MET A CA 1
ATOM 2252 C C . MET A 1 279 ? 21.902 1.324 -3.320 1.00 97.00 279 MET A C 1
ATOM 2254 O O . MET A 1 279 ? 22.709 2.246 -3.239 1.00 97.00 279 MET A O 1
ATOM 2258 N N . HIS A 1 280 ? 21.512 0.621 -2.253 1.00 97.50 280 HIS A N 1
ATOM 2259 C CA . HIS A 1 280 ? 22.104 0.857 -0.940 1.00 97.50 280 HIS A CA 1
ATOM 2260 C C . HIS A 1 280 ? 23.548 0.326 -0.902 1.00 97.50 280 HIS A C 1
ATOM 2262 O O . HIS A 1 280 ? 23.777 -0.780 -1.402 1.00 97.50 280 HIS A O 1
ATOM 2268 N N . PRO A 1 281 ? 24.508 0.998 -0.239 1.00 96.69 281 PRO A N 1
ATOM 2269 C CA . PRO A 1 281 ? 25.889 0.518 -0.125 1.00 96.69 281 PRO A CA 1
ATOM 2270 C C . PRO A 1 281 ? 26.025 -0.916 0.413 1.00 96.69 281 PRO A C 1
ATOM 2272 O O . PRO A 1 281 ? 26.871 -1.676 -0.050 1.00 96.69 281 PRO A O 1
ATOM 2275 N N . THR A 1 282 ? 25.149 -1.324 1.339 1.00 95.94 282 THR A N 1
ATOM 2276 C CA . THR A 1 282 ? 25.128 -2.689 1.908 1.00 95.94 282 THR A CA 1
ATOM 2277 C C . THR A 1 282 ? 24.580 -3.761 0.964 1.00 95.94 282 THR A C 1
ATOM 2279 O O . THR A 1 282 ? 24.631 -4.940 1.297 1.00 95.94 282 THR A O 1
ATOM 2282 N N . ARG A 1 283 ? 24.046 -3.380 -0.205 1.00 94.44 283 ARG A N 1
ATOM 2283 C CA . ARG A 1 283 ? 23.470 -4.279 -1.223 1.00 94.44 283 ARG A CA 1
ATOM 2284 C C . ARG A 1 283 ? 22.318 -5.168 -0.733 1.00 94.44 283 ARG A C 1
ATOM 2286 O O . ARG A 1 283 ? 22.002 -6.185 -1.342 1.00 94.44 283 ARG A O 1
ATOM 2293 N N . ASN A 1 284 ? 21.643 -4.767 0.340 1.00 94.56 284 ASN A N 1
ATOM 2294 C CA . ASN A 1 284 ? 20.486 -5.495 0.867 1.00 94.56 284 ASN A CA 1
ATOM 2295 C C . ASN A 1 284 ? 19.151 -4.989 0.293 1.00 94.56 284 ASN A C 1
ATOM 2297 O O . ASN A 1 284 ? 18.164 -5.728 0.258 1.00 94.56 284 ASN A O 1
ATOM 2301 N N . SER A 1 285 ? 19.110 -3.744 -0.183 1.00 96.94 285 SER A N 1
ATOM 2302 C CA . SER A 1 285 ? 17.918 -3.108 -0.744 1.00 96.94 285 SER A CA 1
ATOM 2303 C C . SER A 1 285 ? 18.267 -2.080 -1.823 1.00 96.94 285 SER A C 1
ATOM 2305 O O . SER A 1 285 ? 19.423 -1.674 -1.981 1.00 96.94 285 SER A O 1
ATOM 2307 N N . SER A 1 286 ? 17.243 -1.664 -2.561 1.00 97.44 286 SER A N 1
ATOM 2308 C CA . SER A 1 286 ? 17.287 -0.507 -3.454 1.00 97.44 286 SER A CA 1
ATOM 2309 C C . SER A 1 286 ? 16.153 0.446 -3.107 1.00 97.44 286 SER A C 1
ATOM 2311 O O . SER A 1 286 ? 15.104 0.018 -2.626 1.00 97.44 286 SER A O 1
ATOM 2313 N N . LEU A 1 287 ? 16.349 1.726 -3.382 1.00 97.12 287 LEU A N 1
ATOM 2314 C CA . LEU A 1 287 ? 15.306 2.734 -3.342 1.00 97.12 287 LEU A CA 1
ATOM 2315 C C . LEU A 1 287 ? 14.839 2.986 -4.775 1.00 97.12 287 LEU A C 1
ATOM 2317 O O . LEU A 1 287 ? 15.589 3.508 -5.593 1.00 97.12 287 LEU A O 1
ATOM 2321 N N . GLU A 1 288 ? 13.616 2.574 -5.078 1.00 96.19 288 GLU A N 1
ATOM 2322 C CA . GLU A 1 288 ? 12.936 2.913 -6.325 1.00 96.19 288 GLU A CA 1
ATOM 2323 C C . GLU A 1 288 ? 12.413 4.342 -6.229 1.00 96.19 288 GLU A C 1
ATOM 2325 O O . GLU A 1 288 ? 11.752 4.696 -5.249 1.00 96.19 288 GLU A O 1
ATOM 2330 N N . LEU A 1 289 ? 12.727 5.137 -7.244 1.00 94.00 289 LEU A N 1
ATOM 2331 C CA . LEU A 1 289 ? 12.352 6.529 -7.399 1.00 94.00 289 LEU A CA 1
ATOM 2332 C C . LEU A 1 289 ? 11.560 6.688 -8.702 1.00 94.00 289 LEU A C 1
ATOM 2334 O O . LEU A 1 289 ? 12.080 6.438 -9.789 1.00 94.00 289 LEU A O 1
ATOM 2338 N N . ASP A 1 290 ? 10.327 7.173 -8.589 1.00 91.19 290 ASP A N 1
ATOM 2339 C CA . ASP A 1 290 ? 9.461 7.524 -9.716 1.00 91.19 290 ASP A CA 1
ATOM 2340 C C . ASP A 1 290 ? 8.826 8.913 -9.494 1.00 91.19 290 ASP A C 1
ATOM 2342 O O . ASP A 1 290 ? 8.953 9.534 -8.436 1.00 91.19 290 ASP A O 1
ATOM 2346 N N . TYR A 1 291 ? 8.114 9.419 -10.496 1.00 89.00 291 TYR A N 1
ATOM 2347 C CA . TYR A 1 291 ? 7.463 10.727 -10.476 1.00 89.00 291 TYR A CA 1
ATOM 2348 C C . TYR A 1 291 ? 6.326 10.848 -9.453 1.00 89.00 291 TYR A C 1
ATOM 2350 O O . TYR A 1 291 ? 5.920 11.960 -9.105 1.00 89.00 291 TYR A O 1
ATOM 2358 N N . ASP A 1 292 ? 5.762 9.730 -9.008 1.00 90.75 292 ASP A N 1
ATOM 2359 C CA . ASP A 1 292 ? 4.614 9.692 -8.103 1.00 90.75 292 ASP A CA 1
ATOM 2360 C C . ASP A 1 292 ? 4.871 8.881 -6.828 1.00 90.75 292 ASP A C 1
ATOM 2362 O O . ASP A 1 292 ? 3.993 8.800 -5.967 1.00 90.75 292 ASP A O 1
ATOM 2366 N N . HIS A 1 293 ? 6.056 8.289 -6.672 1.00 93.50 293 HIS A N 1
ATOM 2367 C CA . HIS A 1 293 ? 6.395 7.549 -5.470 1.00 93.50 293 HIS A CA 1
ATOM 2368 C C . HIS A 1 293 ? 7.901 7.367 -5.284 1.00 93.50 293 HIS A C 1
ATOM 2370 O O . HIS A 1 293 ? 8.695 7.441 -6.217 1.00 93.50 293 HIS A O 1
ATOM 2376 N N . PHE A 1 294 ? 8.279 7.036 -4.054 1.00 94.88 294 PHE A N 1
ATOM 2377 C CA . PHE A 1 294 ? 9.507 6.300 -3.800 1.00 94.88 294 PHE A CA 1
ATOM 2378 C C . PHE A 1 294 ? 9.241 5.146 -2.845 1.00 94.88 294 PHE A C 1
ATOM 2380 O O . PHE A 1 294 ? 8.376 5.224 -1.963 1.00 94.88 294 PHE A O 1
ATOM 2387 N N . ARG A 1 295 ? 9.973 4.046 -3.007 1.00 96.31 295 ARG A N 1
ATOM 2388 C CA . ARG A 1 295 ? 9.821 2.875 -2.139 1.00 96.31 295 ARG A CA 1
ATOM 2389 C C . ARG A 1 295 ? 11.099 2.061 -2.024 1.00 96.31 295 ARG A C 1
ATOM 2391 O O . ARG A 1 295 ? 11.844 1.905 -2.981 1.00 96.31 295 ARG A O 1
ATOM 2398 N N . ILE A 1 296 ? 11.318 1.498 -0.843 1.00 97.00 296 ILE A N 1
ATOM 2399 C CA . ILE A 1 296 ? 12.379 0.528 -0.601 1.00 97.00 296 ILE A CA 1
ATOM 2400 C C . ILE A 1 296 ? 11.919 -0.817 -1.169 1.00 97.00 296 ILE A C 1
ATOM 2402 O O . ILE A 1 296 ? 10.888 -1.371 -0.769 1.00 97.00 296 ILE A O 1
ATOM 2406 N N . VAL A 1 297 ? 12.703 -1.342 -2.102 1.00 95.88 297 VAL A N 1
ATOM 2407 C CA . VAL A 1 297 ? 12.515 -2.638 -2.750 1.00 95.88 297 VAL A CA 1
ATOM 2408 C C . VAL A 1 297 ? 13.680 -3.566 -2.426 1.00 95.88 297 VAL A C 1
ATOM 2410 O O . VAL A 1 297 ? 14.762 -3.140 -2.013 1.00 95.88 297 VAL A O 1
ATOM 2413 N N . LYS A 1 298 ? 13.456 -4.872 -2.583 1.00 96.12 298 LYS A N 1
ATOM 2414 C CA . LYS A 1 298 ? 14.528 -5.859 -2.453 1.00 96.12 298 LYS A CA 1
ATOM 2415 C C . LYS A 1 298 ? 15.531 -5.600 -3.575 1.00 96.12 298 LYS A C 1
ATOM 2417 O O . LYS A 1 298 ? 15.096 -5.371 -4.697 1.00 96.12 298 LYS A O 1
ATOM 2422 N N . LEU A 1 299 ? 16.835 -5.648 -3.295 1.00 96.00 299 LEU A N 1
ATOM 2423 C CA . LEU A 1 299 ? 17.827 -5.543 -4.366 1.00 96.00 299 LEU A CA 1
ATOM 2424 C C . LEU A 1 299 ? 17.623 -6.697 -5.362 1.00 96.00 299 LEU A C 1
ATOM 2426 O O . LEU A 1 299 ? 17.544 -7.866 -4.973 1.00 96.00 299 LEU A O 1
ATOM 2430 N N . GLU A 1 300 ? 17.529 -6.356 -6.642 1.00 93.56 300 GLU A N 1
ATOM 2431 C CA . GLU A 1 300 ? 17.423 -7.291 -7.757 1.00 93.56 300 GLU A CA 1
ATOM 2432 C C . GLU A 1 300 ? 18.470 -6.945 -8.819 1.00 93.56 300 GLU A C 1
ATOM 2434 O O . GLU A 1 300 ? 18.977 -5.826 -8.863 1.00 93.56 300 GLU A O 1
ATOM 2439 N N . HIS A 1 301 ? 18.787 -7.903 -9.696 1.00 91.56 301 HIS A N 1
ATOM 2440 C CA . HIS A 1 301 ? 19.792 -7.709 -10.749 1.00 91.56 301 HIS A CA 1
ATOM 2441 C C . HIS A 1 301 ? 19.457 -6.551 -11.694 1.00 91.56 301 HIS A C 1
ATOM 2443 O O . HIS A 1 301 ? 20.363 -5.859 -12.132 1.00 91.56 301 HIS A O 1
ATOM 2449 N N . GLN A 1 302 ? 18.171 -6.296 -11.950 1.00 89.75 302 GLN A N 1
ATOM 2450 C CA . GLN A 1 302 ? 17.721 -5.190 -12.803 1.00 89.75 302 GLN A CA 1
ATOM 2451 C C . GLN A 1 302 ? 18.002 -3.796 -12.201 1.00 89.75 302 GLN A C 1
ATOM 2453 O O . GLN A 1 302 ? 17.903 -2.797 -12.902 1.00 89.75 302 GLN A O 1
ATOM 2458 N N . HIS A 1 303 ? 18.353 -3.716 -10.910 1.00 94.00 303 HIS A N 1
ATOM 2459 C CA . HIS A 1 303 ? 18.746 -2.465 -10.246 1.00 94.00 303 HIS A CA 1
ATOM 2460 C C . HIS A 1 303 ? 20.254 -2.188 -10.385 1.00 94.00 303 HIS A C 1
ATOM 2462 O O . HIS A 1 303 ? 20.756 -1.212 -9.830 1.00 94.00 303 HIS A O 1
ATOM 2468 N N . LEU A 1 304 ? 20.986 -3.075 -11.063 1.00 94.56 304 LEU A N 1
ATOM 2469 C CA . LEU A 1 304 ? 22.409 -2.960 -11.357 1.00 94.56 304 LEU A CA 1
ATOM 2470 C C . LEU A 1 304 ? 22.594 -2.764 -12.864 1.00 94.56 304 LEU A C 1
ATOM 2472 O O . LEU A 1 304 ? 21.747 -3.210 -13.641 1.00 94.56 304 LEU A O 1
ATOM 2476 N N . PRO A 1 305 ? 23.710 -2.159 -13.298 1.00 95.06 305 PRO A N 1
ATOM 2477 C CA . PRO A 1 305 ? 24.141 -2.288 -14.676 1.00 95.06 305 PRO A CA 1
ATOM 2478 C C . PRO A 1 305 ? 24.278 -3.774 -15.043 1.00 95.06 305 PRO A C 1
ATOM 2480 O O . PRO A 1 305 ? 24.911 -4.542 -14.313 1.00 95.06 305 PRO A O 1
ATOM 2483 N N . VAL A 1 306 ? 23.662 -4.183 -16.148 1.00 95.12 306 VAL A N 1
ATOM 2484 C CA . VAL A 1 306 ? 23.644 -5.565 -16.636 1.00 95.12 306 VAL A CA 1
ATOM 2485 C C . VAL A 1 306 ? 24.487 -5.704 -17.899 1.00 95.12 306 VAL A C 1
ATOM 2487 O O . VAL A 1 306 ? 24.622 -4.766 -18.684 1.00 95.12 306 VAL A O 1
ATOM 2490 N N . THR A 1 307 ? 25.050 -6.892 -18.096 1.00 96.88 307 THR A N 1
ATOM 2491 C CA . THR A 1 307 ? 25.797 -7.251 -19.306 1.00 96.88 307 THR A CA 1
ATOM 2492 C C . THR A 1 307 ? 24.875 -7.883 -20.350 1.00 96.88 307 THR A C 1
ATOM 2494 O O . THR A 1 307 ? 23.781 -8.367 -20.030 1.00 96.88 307 THR A O 1
ATOM 2497 N N . ALA A 1 308 ? 25.338 -7.944 -21.597 1.00 96.44 308 ALA A N 1
ATOM 2498 C CA . ALA A 1 308 ? 24.679 -8.658 -22.682 1.00 96.44 308 ALA A CA 1
ATOM 2499 C C . ALA A 1 308 ? 24.459 -10.139 -22.335 1.00 96.44 308 ALA A C 1
ATOM 2501 O O . ALA A 1 308 ? 23.391 -10.675 -22.618 1.00 96.44 308 ALA A O 1
ATOM 2502 N N . ASP A 1 309 ? 25.404 -10.775 -21.634 1.00 96.69 309 ASP A N 1
ATOM 2503 C CA . ASP A 1 309 ? 25.286 -12.171 -21.189 1.00 96.69 309 ASP A CA 1
ATOM 2504 C C . ASP A 1 309 ? 24.119 -12.378 -20.217 1.00 96.69 309 ASP A C 1
ATOM 2506 O O . ASP A 1 309 ? 23.380 -13.361 -20.315 1.00 96.69 309 ASP A O 1
ATOM 2510 N N . TRP A 1 310 ? 23.910 -11.443 -19.282 1.00 95.44 310 TRP A N 1
ATOM 2511 C CA . TRP A 1 310 ? 22.782 -11.519 -18.353 1.00 95.44 310 TRP A CA 1
ATOM 2512 C C . TRP A 1 310 ? 21.446 -11.402 -19.096 1.00 95.44 310 TRP A C 1
ATOM 2514 O O . TRP A 1 310 ? 20.523 -12.181 -18.842 1.00 95.44 310 TRP A O 1
ATOM 2524 N N . ILE A 1 311 ? 21.355 -10.471 -20.050 1.00 94.81 311 ILE A N 1
ATOM 2525 C CA . ILE A 1 311 ? 20.168 -10.299 -20.896 1.00 94.81 311 ILE A CA 1
ATOM 2526 C C . ILE A 1 311 ? 19.958 -11.530 -21.788 1.00 94.81 311 ILE A C 1
ATOM 2528 O O . ILE A 1 311 ? 18.833 -12.005 -21.925 1.00 94.81 311 ILE A O 1
ATOM 2532 N N . HIS A 1 312 ? 21.020 -12.114 -22.338 1.00 95.75 312 HIS A N 1
ATOM 2533 C CA . HIS A 1 312 ? 20.941 -13.347 -23.114 1.00 95.75 312 HIS A CA 1
ATOM 2534 C C . HIS A 1 312 ? 20.439 -14.528 -22.272 1.00 95.75 312 HIS A C 1
ATOM 2536 O O . HIS A 1 312 ? 19.578 -15.294 -22.714 1.00 95.75 312 HIS A O 1
ATOM 2542 N N . ALA A 1 313 ? 20.898 -14.649 -21.024 1.00 94.31 313 ALA A N 1
ATOM 2543 C CA . ALA A 1 313 ? 20.385 -15.641 -20.085 1.00 94.31 313 ALA A CA 1
ATOM 2544 C C . ALA A 1 313 ? 18.898 -15.405 -19.757 1.00 94.31 313 ALA A C 1
ATOM 2546 O O . ALA A 1 313 ? 18.133 -16.369 -19.656 1.00 94.31 313 ALA A O 1
ATOM 2547 N N . LEU A 1 314 ? 18.466 -14.143 -19.628 1.00 93.12 314 LEU A N 1
ATOM 2548 C CA . LEU A 1 314 ? 17.054 -13.778 -19.469 1.00 93.12 314 LEU A CA 1
ATOM 2549 C C . LEU A 1 314 ? 16.228 -14.196 -20.695 1.00 93.12 314 LEU A C 1
ATOM 2551 O O . LEU A 1 314 ? 15.205 -14.857 -20.526 1.00 93.12 314 LEU A O 1
ATOM 2555 N N . ILE A 1 315 ? 16.685 -13.872 -21.909 1.00 93.69 315 ILE A N 1
ATOM 2556 C CA . ILE A 1 315 ? 16.054 -14.269 -23.179 1.00 93.69 315 ILE A CA 1
ATOM 2557 C C . ILE A 1 315 ? 15.932 -15.791 -23.264 1.00 93.69 315 ILE A C 1
ATOM 2559 O O . ILE A 1 315 ? 14.875 -16.314 -23.611 1.00 93.69 315 ILE A O 1
ATOM 2563 N N . THR A 1 316 ? 16.999 -16.508 -22.919 1.00 94.25 316 THR A N 1
ATOM 2564 C CA . THR A 1 316 ? 17.042 -17.973 -22.960 1.00 94.25 316 THR A CA 1
ATOM 2565 C C . THR A 1 316 ? 16.020 -18.577 -22.002 1.00 94.25 316 THR A C 1
ATOM 2567 O O . THR A 1 316 ? 15.218 -19.416 -22.409 1.00 94.25 316 THR A O 1
ATOM 2570 N N . LYS A 1 317 ? 15.973 -18.100 -20.750 1.00 91.12 317 LYS A N 1
ATOM 2571 C CA . LYS A 1 317 ? 14.962 -18.526 -19.769 1.00 91.12 317 LYS A CA 1
ATOM 2572 C C . LYS A 1 317 ? 13.544 -18.180 -20.213 1.00 91.12 317 LYS A C 1
ATOM 2574 O O . LYS A 1 317 ? 12.636 -18.981 -20.018 1.00 91.12 317 LYS A O 1
ATOM 2579 N N . TRP A 1 318 ? 13.349 -17.006 -20.809 1.00 91.00 318 TRP A N 1
ATOM 2580 C CA . TRP A 1 318 ? 12.056 -16.586 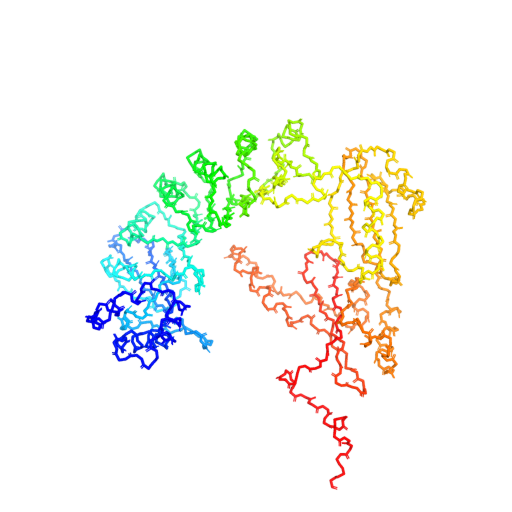-21.338 1.00 91.00 318 TRP A CA 1
ATOM 2581 C C . TRP A 1 318 ? 11.585 -17.512 -22.467 1.00 91.00 318 TRP A C 1
ATOM 2583 O O . TRP A 1 318 ? 10.455 -17.984 -22.389 1.00 91.00 318 TRP A O 1
ATOM 2593 N N . LYS A 1 319 ? 12.464 -17.855 -23.426 1.00 91.12 319 LYS A N 1
ATOM 2594 C CA . LYS A 1 319 ? 12.196 -18.817 -24.516 1.00 91.12 319 LYS A CA 1
ATOM 2595 C C . LYS A 1 319 ? 11.899 -20.236 -24.024 1.00 91.12 319 LYS A C 1
ATOM 2597 O O . LYS A 1 319 ? 11.117 -20.938 -24.653 1.00 91.12 319 LYS A O 1
ATOM 2602 N N . GLN A 1 320 ? 12.554 -20.669 -22.945 1.00 88.81 320 GLN A N 1
ATOM 2603 C CA . GLN A 1 320 ? 12.313 -21.974 -22.313 1.00 88.81 320 GLN A CA 1
ATOM 2604 C C . GLN A 1 320 ? 11.007 -22.005 -21.506 1.00 88.81 320 GLN A C 1
ATOM 2606 O O . GLN A 1 320 ? 10.453 -23.074 -21.262 1.00 88.81 320 GLN A O 1
ATOM 2611 N N . GLY A 1 321 ? 10.544 -20.842 -21.043 1.00 86.62 321 GLY A N 1
ATOM 2612 C CA . GLY A 1 321 ? 9.301 -20.696 -20.302 1.00 86.62 321 GLY A CA 1
ATOM 2613 C C . GLY A 1 321 ? 8.075 -20.610 -21.210 1.00 86.62 321 GLY A C 1
ATOM 2614 O O . GLY A 1 321 ? 8.086 -20.942 -22.389 1.00 86.62 321 GLY A O 1
ATOM 2615 N N . ASN A 1 322 ? 6.977 -20.106 -20.649 1.00 78.62 322 ASN A N 1
ATOM 2616 C CA . ASN A 1 322 ? 5.763 -19.843 -21.422 1.00 78.62 322 ASN A CA 1
ATOM 2617 C C . ASN A 1 322 ? 5.819 -18.512 -22.191 1.00 78.62 322 ASN A C 1
ATOM 2619 O O . ASN A 1 322 ? 4.832 -18.142 -22.815 1.00 78.62 322 ASN A O 1
ATOM 2623 N N . GLY A 1 323 ? 6.898 -17.735 -22.102 1.00 80.06 323 GLY A N 1
ATOM 2624 C CA . GLY A 1 323 ? 7.011 -16.437 -22.767 1.00 80.06 323 GLY A CA 1
ATOM 2625 C C . GLY A 1 323 ? 6.063 -15.337 -22.267 1.00 80.06 323 GLY A C 1
ATOM 2626 O O . GLY A 1 323 ? 6.029 -14.255 -22.848 1.00 80.06 323 GLY A O 1
ATOM 2627 N N . LEU A 1 324 ? 5.268 -15.575 -21.215 1.00 76.00 324 LEU A N 1
ATOM 2628 C CA . LEU A 1 324 ? 4.274 -14.609 -20.715 1.00 76.00 324 LEU A CA 1
ATOM 2629 C C . LEU A 1 324 ? 4.863 -13.558 -19.781 1.00 76.00 324 LEU A C 1
ATOM 2631 O O . LEU A 1 324 ? 4.251 -12.515 -19.543 1.00 76.00 324 LEU A O 1
ATOM 2635 N N . ARG A 1 325 ? 5.990 -13.890 -19.160 1.00 78.56 325 ARG A N 1
ATOM 2636 C CA . ARG A 1 325 ? 6.552 -13.168 -18.024 1.00 78.56 325 ARG A CA 1
ATOM 2637 C C . ARG A 1 325 ? 8.065 -13.192 -18.141 1.00 78.56 325 ARG A C 1
ATOM 2639 O O . ARG A 1 325 ? 8.629 -14.215 -18.517 1.00 78.56 325 ARG A O 1
ATOM 2646 N N . LEU A 1 326 ? 8.700 -12.074 -17.807 1.00 81.25 326 LEU A N 1
ATOM 2647 C CA . LEU A 1 326 ? 10.154 -11.987 -17.743 1.00 81.25 326 LEU A CA 1
ATOM 2648 C C . LEU A 1 326 ? 10.643 -12.548 -16.409 1.00 81.25 326 LEU A C 1
ATOM 2650 O O . LEU A 1 326 ? 10.925 -13.736 -16.276 1.00 81.25 326 LEU A O 1
ATOM 2654 N N . HIS A 1 327 ? 10.675 -11.695 -15.387 1.00 75.88 327 HIS A N 1
ATOM 2655 C CA . HIS A 1 327 ? 11.095 -12.024 -14.033 1.00 75.88 327 HIS A CA 1
ATOM 2656 C C . HIS A 1 327 ? 9.971 -11.670 -13.057 1.00 75.88 327 HIS A C 1
ATOM 2658 O O . HIS A 1 327 ? 9.361 -10.615 -13.186 1.00 75.88 327 HIS A O 1
ATOM 2664 N N . ARG A 1 328 ? 9.672 -12.546 -12.085 1.00 71.50 328 ARG A N 1
ATOM 2665 C CA . ARG A 1 328 ? 8.670 -12.291 -11.020 1.00 71.50 328 ARG A CA 1
ATOM 2666 C C . ARG A 1 328 ? 7.331 -11.749 -11.534 1.00 71.50 328 ARG A C 1
ATOM 2668 O O . ARG A 1 328 ? 6.741 -10.850 -10.948 1.00 71.50 328 ARG A O 1
ATOM 2675 N N . GLU A 1 329 ? 6.852 -12.323 -12.632 1.00 75.62 329 GLU A N 1
ATOM 2676 C CA . GLU A 1 329 ? 5.561 -11.977 -13.234 1.00 75.62 329 GLU A CA 1
ATOM 2677 C C . GLU A 1 329 ? 5.463 -10.594 -13.898 1.00 75.62 329 GLU A C 1
ATOM 2679 O O . GLU A 1 329 ? 4.372 -10.205 -14.316 1.00 75.62 329 GLU A O 1
ATOM 2684 N N . THR A 1 330 ? 6.572 -9.868 -14.069 1.00 80.81 330 THR A N 1
ATOM 2685 C CA . THR A 1 330 ? 6.561 -8.587 -14.785 1.00 80.81 330 THR A CA 1
ATOM 2686 C C . THR A 1 330 ? 6.528 -8.792 -16.304 1.00 80.81 330 THR A C 1
ATOM 2688 O O . THR A 1 330 ? 7.126 -9.727 -16.846 1.00 80.81 330 THR A O 1
ATOM 2691 N N . LYS A 1 331 ? 5.800 -7.907 -17.000 1.00 84.75 331 LYS A N 1
ATOM 2692 C CA . LYS A 1 331 ? 5.757 -7.836 -18.476 1.00 84.75 331 LYS A CA 1
ATOM 2693 C C . LYS A 1 331 ? 6.746 -6.821 -19.054 1.00 84.75 331 LYS A C 1
ATOM 2695 O O . LYS A 1 331 ? 7.044 -6.868 -20.240 1.00 84.75 331 LYS A O 1
ATOM 2700 N N . LYS A 1 332 ? 7.233 -5.911 -18.212 1.00 89.38 332 LYS A N 1
ATOM 2701 C CA . LYS A 1 332 ? 8.150 -4.825 -18.547 1.00 89.38 332 LYS A CA 1
ATOM 2702 C C . LYS A 1 332 ? 9.150 -4.658 -17.409 1.00 89.38 332 LYS A C 1
ATOM 2704 O O . LYS A 1 332 ? 8.765 -4.751 -16.242 1.00 89.38 332 LYS A O 1
ATOM 2709 N N . MET A 1 333 ? 10.405 -4.404 -17.750 1.00 91.56 333 MET A N 1
ATOM 2710 C CA . MET A 1 333 ? 11.457 -3.992 -16.825 1.00 91.56 333 MET A CA 1
ATOM 2711 C C . MET A 1 333 ? 12.373 -2.982 -17.511 1.00 91.56 333 MET A C 1
ATOM 2713 O O . MET A 1 333 ? 12.545 -3.021 -18.724 1.00 91.56 333 MET A O 1
ATOM 2717 N N . ASN A 1 334 ? 12.976 -2.093 -16.733 1.00 92.06 334 ASN A N 1
ATOM 2718 C CA . ASN A 1 334 ? 14.008 -1.186 -17.219 1.00 92.06 334 ASN A CA 1
ATOM 2719 C C . ASN A 1 334 ? 15.349 -1.673 -16.669 1.00 92.06 334 ASN A C 1
ATOM 2721 O O . ASN A 1 334 ? 15.435 -1.995 -15.484 1.00 92.06 334 ASN A O 1
ATOM 2725 N N . VAL A 1 335 ? 16.374 -1.723 -17.515 1.00 93.62 335 VAL A N 1
ATOM 2726 C CA . VAL A 1 335 ? 17.742 -2.096 -17.136 1.00 93.62 335 VAL A CA 1
ATOM 2727 C C . VAL A 1 335 ? 18.727 -1.076 -17.691 1.00 93.62 335 VAL A C 1
ATOM 2729 O O . VAL A 1 335 ? 18.446 -0.405 -18.677 1.00 93.62 335 VAL A O 1
ATOM 2732 N N . VAL A 1 336 ? 19.896 -0.950 -17.079 1.00 94.69 336 VAL A N 1
ATOM 2733 C CA . VAL A 1 336 ? 20.999 -0.136 -17.613 1.00 94.69 336 VAL A CA 1
ATOM 2734 C C . VAL A 1 336 ? 22.083 -1.084 -18.083 1.00 94.69 336 VAL A C 1
ATOM 2736 O O . VAL A 1 336 ? 22.381 -2.045 -17.382 1.00 94.69 336 VAL A O 1
ATOM 2739 N N . LEU A 1 337 ? 22.667 -0.842 -19.250 1.00 94.75 337 LEU A N 1
ATOM 2740 C CA . LEU A 1 337 ? 23.792 -1.641 -19.731 1.00 94.75 337 LEU A CA 1
ATOM 2741 C C . LEU A 1 337 ? 25.096 -1.178 -19.075 1.00 94.75 337 LEU A C 1
ATOM 2743 O O . LEU A 1 337 ? 25.253 0.004 -18.774 1.00 94.75 337 LEU A O 1
ATOM 2747 N N . THR A 1 338 ? 26.041 -2.093 -18.850 1.00 95.06 338 THR A N 1
ATOM 2748 C CA . THR A 1 338 ? 27.357 -1.739 -18.282 1.00 95.06 338 THR A CA 1
ATOM 2749 C C . THR A 1 338 ? 28.180 -0.829 -19.194 1.00 95.06 338 THR A C 1
ATOM 2751 O O . THR A 1 338 ? 28.995 -0.057 -18.694 1.00 95.06 338 THR A O 1
ATOM 2754 N N . SER A 1 339 ? 27.976 -0.910 -20.510 1.00 94.56 339 SER A N 1
ATOM 2755 C CA . SER A 1 339 ? 28.597 -0.044 -21.516 1.00 94.56 339 SER A CA 1
ATOM 2756 C C . SER A 1 339 ? 27.770 -0.026 -22.806 1.00 94.56 339 SER A C 1
ATOM 2758 O O . SER A 1 339 ? 26.892 -0.869 -22.998 1.00 94.56 339 SER A O 1
ATOM 2760 N N . GLU A 1 340 ? 28.068 0.917 -23.704 1.00 92.25 340 GLU A N 1
ATOM 2761 C CA . GLU A 1 340 ? 27.463 0.973 -25.045 1.00 92.25 340 GLU A CA 1
ATOM 2762 C C . GLU A 1 340 ? 27.806 -0.275 -25.883 1.00 92.25 340 GLU A C 1
ATOM 2764 O O . GLU A 1 340 ? 26.953 -0.776 -26.614 1.00 92.25 340 GLU A O 1
ATOM 2769 N N . ASP A 1 341 ? 28.996 -0.861 -25.697 1.00 96.06 341 ASP A N 1
ATOM 2770 C CA . ASP A 1 341 ? 29.416 -2.097 -26.381 1.00 96.06 341 ASP A CA 1
ATOM 2771 C C . ASP A 1 341 ? 28.509 -3.298 -26.075 1.00 96.06 341 ASP A C 1
ATOM 2773 O O . ASP A 1 341 ? 28.377 -4.209 -26.896 1.00 96.06 341 ASP A O 1
ATOM 2777 N N . GLU A 1 342 ? 27.861 -3.325 -24.904 1.00 96.50 342 GLU A N 1
ATOM 2778 C CA . GLU A 1 342 ? 26.909 -4.388 -24.575 1.00 96.50 342 GLU A CA 1
ATOM 2779 C C . GLU A 1 342 ? 25.700 -4.380 -25.515 1.00 96.50 342 GLU A C 1
ATOM 2781 O O . GLU A 1 342 ? 25.166 -5.445 -25.818 1.00 96.50 342 GLU A O 1
ATOM 2786 N N . TRP A 1 343 ? 25.288 -3.214 -26.028 1.00 95.25 343 TRP A N 1
ATOM 2787 C CA . TRP A 1 343 ? 24.214 -3.149 -27.019 1.00 95.25 343 TRP A CA 1
ATOM 2788 C C . TRP A 1 343 ? 24.626 -3.840 -28.321 1.00 95.25 343 TRP A C 1
ATOM 2790 O O . TRP A 1 343 ? 23.885 -4.672 -28.839 1.00 95.25 343 TRP A O 1
ATOM 2800 N N . HIS A 1 344 ? 25.846 -3.598 -28.802 1.00 95.50 344 HIS A N 1
ATOM 2801 C CA . HIS A 1 344 ? 26.365 -4.268 -29.997 1.00 95.50 344 HIS A CA 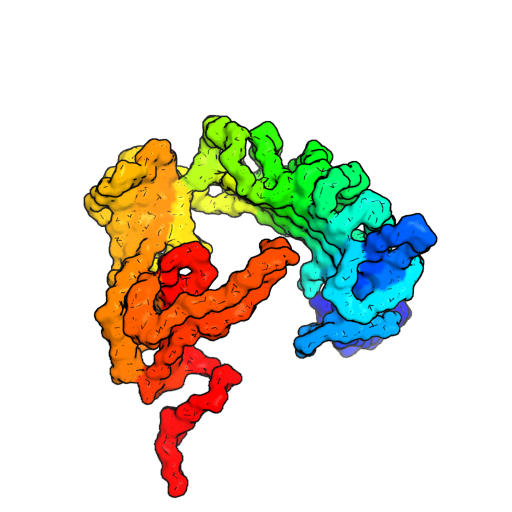1
ATOM 2802 C C . HIS A 1 344 ? 26.493 -5.785 -29.821 1.00 95.50 344 HIS A C 1
ATOM 2804 O O . HIS A 1 344 ? 26.201 -6.546 -30.744 1.00 95.50 344 HIS A O 1
ATOM 2810 N N . LYS A 1 345 ? 26.860 -6.257 -28.624 1.00 97.50 345 LYS A N 1
ATOM 2811 C CA . LYS A 1 345 ? 26.823 -7.696 -28.310 1.00 97.50 345 LYS A CA 1
ATOM 2812 C C . LYS A 1 345 ? 25.397 -8.247 -28.384 1.00 97.50 345 LYS A C 1
ATOM 2814 O O . LYS A 1 345 ? 25.191 -9.341 -28.903 1.00 97.50 345 LYS A O 1
ATOM 2819 N N . LEU A 1 346 ? 24.400 -7.495 -27.915 1.00 96.31 346 LEU A N 1
ATOM 2820 C CA . LEU A 1 346 ? 22.997 -7.895 -28.042 1.00 96.31 346 LEU A CA 1
ATOM 2821 C C . LEU A 1 346 ? 22.529 -7.939 -29.496 1.00 96.31 346 LEU A C 1
ATOM 2823 O O . LEU A 1 346 ? 21.779 -8.851 -29.831 1.00 96.31 346 LEU A O 1
ATOM 2827 N N . GLU A 1 347 ? 22.991 -7.035 -30.360 1.00 96.62 347 GLU A N 1
ATOM 2828 C CA . GLU A 1 347 ? 22.720 -7.086 -31.805 1.00 96.62 347 GLU A CA 1
ATOM 2829 C C . GLU A 1 347 ? 23.303 -8.357 -32.442 1.00 96.62 347 GLU A C 1
ATOM 2831 O O . GLU A 1 347 ? 22.643 -9.022 -33.238 1.00 96.62 347 GLU A O 1
ATOM 2836 N N . GLN A 1 348 ? 24.507 -8.771 -32.038 1.00 96.94 348 GLN A N 1
ATOM 2837 C CA . GLN A 1 348 ? 25.101 -10.031 -32.507 1.00 96.94 348 GLN A CA 1
ATOM 2838 C C . GLN A 1 348 ? 24.298 -11.261 -32.056 1.00 96.94 348 GLN A C 1
ATOM 2840 O O . GLN A 1 348 ? 24.196 -12.241 -32.791 1.00 96.94 348 GLN A O 1
ATOM 2845 N N . ILE A 1 349 ? 23.715 -11.209 -30.856 1.00 95.75 349 ILE A N 1
ATOM 2846 C CA . ILE A 1 349 ? 22.948 -12.309 -30.258 1.00 95.75 349 ILE A CA 1
ATOM 2847 C C . ILE A 1 349 ? 21.512 -12.375 -30.800 1.00 95.75 349 ILE A C 1
ATOM 2849 O O . ILE A 1 349 ? 20.982 -13.461 -31.036 1.00 95.75 349 ILE A O 1
ATOM 2853 N N . CYS A 1 350 ? 20.852 -11.224 -30.926 1.00 95.56 350 CYS A N 1
ATOM 2854 C CA . CYS A 1 350 ? 19.418 -11.122 -31.202 1.00 95.56 350 CYS A CA 1
ATOM 2855 C C . CYS A 1 350 ? 19.109 -10.844 -32.678 1.00 95.56 350 CYS A C 1
ATOM 2857 O O . CYS A 1 350 ? 17.972 -11.051 -33.096 1.00 95.56 350 CYS A O 1
ATOM 2859 N N . GLY A 1 351 ? 20.095 -10.399 -33.459 1.00 96.19 351 GLY A N 1
ATOM 2860 C CA . GLY A 1 351 ? 19.929 -9.946 -34.836 1.00 96.19 351 GLY A CA 1
ATOM 2861 C C . GLY A 1 351 ? 19.990 -8.422 -34.967 1.00 96.19 351 GLY A C 1
ATOM 2862 O O . GLY A 1 351 ? 20.173 -7.693 -33.996 1.00 96.19 351 GLY A O 1
ATOM 2863 N N . ALA A 1 352 ? 19.846 -7.931 -36.199 1.00 95.94 352 ALA A N 1
ATOM 2864 C CA . ALA A 1 352 ? 19.944 -6.504 -36.489 1.00 95.94 352 ALA A CA 1
ATOM 2865 C C . ALA A 1 352 ? 18.835 -5.704 -35.788 1.00 95.94 352 ALA A C 1
ATOM 2867 O O . ALA A 1 352 ? 17.652 -6.044 -35.885 1.00 95.94 352 ALA A O 1
ATOM 2868 N N . ALA A 1 353 ? 19.213 -4.615 -35.122 1.00 96.00 353 ALA A N 1
ATOM 2869 C CA . ALA A 1 353 ? 18.247 -3.736 -34.491 1.00 96.00 353 ALA A CA 1
ATOM 2870 C C . ALA A 1 353 ? 17.526 -2.848 -35.513 1.00 96.00 353 ALA A C 1
ATOM 2872 O O . ALA A 1 353 ? 18.098 -2.389 -36.504 1.00 96.00 353 ALA A O 1
ATOM 2873 N N . VAL A 1 354 ? 16.250 -2.574 -35.252 1.00 96.31 354 VAL A N 1
ATOM 2874 C CA . VAL A 1 354 ? 15.414 -1.707 -36.081 1.00 96.31 354 VAL A CA 1
ATOM 2875 C C . VAL A 1 354 ? 15.369 -0.321 -35.455 1.00 96.31 354 VAL A C 1
ATOM 2877 O O . VAL A 1 354 ? 14.912 -0.146 -34.325 1.00 96.31 354 VAL A O 1
ATOM 2880 N N . LYS A 1 355 ? 15.814 0.691 -36.202 1.00 95.06 355 LYS A N 1
ATOM 2881 C CA . LYS A 1 355 ? 15.726 2.087 -35.767 1.00 95.06 355 LYS A CA 1
ATOM 2882 C C . LYS A 1 355 ? 14.296 2.604 -35.925 1.00 95.06 355 LYS A C 1
ATOM 2884 O O . LYS A 1 355 ? 13.751 2.630 -37.027 1.00 95.06 355 LYS A O 1
ATOM 2889 N N . HIS A 1 356 ? 13.704 3.079 -34.838 1.00 92.75 356 HIS A N 1
ATOM 2890 C CA . HIS A 1 356 ? 12.355 3.623 -34.787 1.00 92.75 356 HIS A CA 1
ATOM 2891 C C . HIS A 1 356 ? 12.358 5.029 -34.174 1.00 92.75 356 HIS A C 1
ATOM 2893 O O . HIS A 1 356 ? 12.375 5.167 -32.962 1.00 92.75 356 HIS A O 1
ATOM 2899 N N . ARG A 1 357 ? 12.277 6.082 -35.003 1.00 92.19 357 ARG A N 1
ATOM 2900 C CA . ARG A 1 357 ? 12.200 7.529 -34.659 1.00 92.19 357 ARG A CA 1
ATOM 2901 C C . ARG A 1 357 ? 13.159 8.060 -33.570 1.00 92.19 357 ARG A C 1
ATOM 2903 O O . ARG A 1 357 ? 13.931 8.956 -33.880 1.00 92.19 357 ARG A O 1
ATOM 2910 N N . ARG A 1 358 ? 13.031 7.611 -32.319 1.00 92.81 358 ARG A N 1
ATOM 2911 C CA . ARG A 1 358 ? 13.813 7.994 -31.128 1.00 92.81 358 ARG A CA 1
ATOM 2912 C C . ARG A 1 358 ? 14.289 6.786 -30.307 1.00 92.81 358 ARG A C 1
ATOM 2914 O O . ARG A 1 358 ? 14.604 6.935 -29.128 1.00 92.81 358 ARG A O 1
ATOM 2921 N N . SER A 1 359 ? 14.231 5.589 -30.868 1.00 94.1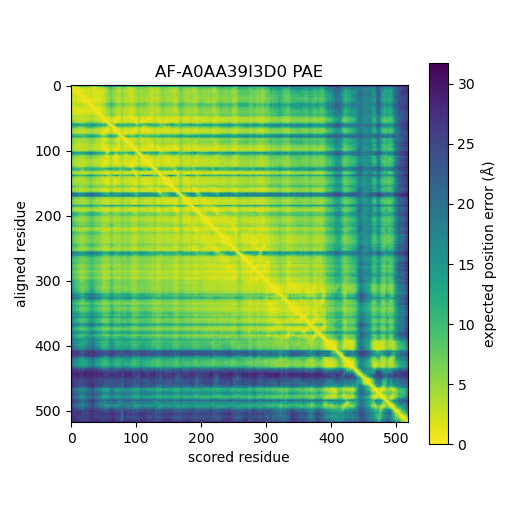9 359 SER A N 1
ATOM 2922 C CA . SER A 1 359 ? 14.692 4.374 -30.216 1.00 94.19 359 SER A CA 1
ATOM 2923 C C . SER A 1 359 ? 15.220 3.364 -31.220 1.00 94.19 359 SER A C 1
ATOM 2925 O O . SER A 1 359 ? 14.951 3.442 -32.420 1.00 94.19 359 SER A O 1
ATOM 2927 N N . THR A 1 360 ? 15.996 2.419 -30.715 1.00 94.38 360 THR A N 1
ATOM 2928 C CA . THR A 1 360 ? 16.523 1.280 -31.454 1.00 94.38 360 THR A CA 1
ATOM 2929 C C . THR A 1 360 ? 15.990 0.019 -30.785 1.00 94.38 360 THR A C 1
ATOM 2931 O O . THR A 1 360 ? 16.092 -0.125 -29.567 1.00 94.38 360 THR A O 1
ATOM 2934 N N . ILE A 1 361 ? 15.346 -0.851 -31.565 1.00 96.00 361 ILE A N 1
ATOM 2935 C CA . ILE A 1 361 ? 14.582 -1.991 -31.051 1.00 96.00 361 ILE A CA 1
ATOM 2936 C C . ILE A 1 361 ? 15.205 -3.295 -31.540 1.00 96.00 361 ILE A C 1
ATOM 2938 O O . ILE A 1 361 ? 15.342 -3.509 -32.744 1.00 96.00 361 ILE A O 1
ATOM 2942 N N . LEU A 1 362 ? 15.520 -4.189 -30.607 1.00 96.06 362 LEU A N 1
ATOM 2943 C CA . LEU A 1 362 ? 15.812 -5.594 -30.877 1.00 96.06 362 LEU A CA 1
ATOM 2944 C C . LEU A 1 362 ? 14.572 -6.422 -30.562 1.00 96.06 362 LEU A C 1
ATOM 2946 O O . LEU A 1 362 ? 14.015 -6.308 -29.472 1.00 96.06 362 LEU A O 1
ATOM 2950 N N . SER A 1 363 ? 14.144 -7.261 -31.504 1.00 95.12 363 SER A N 1
ATOM 2951 C CA . SER A 1 363 ? 12.982 -8.131 -31.329 1.00 95.12 363 SER A CA 1
ATOM 2952 C C . SER A 1 363 ? 13.416 -9.587 -31.355 1.00 95.12 363 SER A C 1
ATOM 2954 O O . SER A 1 363 ? 14.069 -10.033 -32.295 1.00 95.12 363 SER A O 1
ATOM 2956 N N . VAL A 1 364 ? 13.049 -10.334 -30.319 1.00 94.06 364 VAL A N 1
ATOM 2957 C CA . VAL A 1 364 ? 13.328 -11.763 -30.208 1.00 94.06 364 VAL A CA 1
ATOM 2958 C C . VAL A 1 364 ? 12.013 -12.521 -30.189 1.00 94.06 364 VAL A C 1
ATOM 2960 O O . VAL A 1 364 ? 11.222 -12.388 -29.256 1.00 94.06 364 VAL A O 1
ATOM 2963 N N . GLU A 1 365 ? 11.775 -13.347 -31.203 1.00 92.88 365 GLU A N 1
ATOM 2964 C CA . GLU A 1 365 ? 10.562 -14.161 -31.263 1.00 92.88 365 GLU A CA 1
ATOM 2965 C C . GLU A 1 365 ? 10.590 -15.294 -30.230 1.00 92.88 365 GLU A C 1
ATOM 2967 O O . GLU A 1 365 ? 11.618 -15.948 -30.005 1.00 92.88 365 GLU A O 1
ATOM 2972 N N . HIS A 1 366 ? 9.446 -15.521 -29.587 1.00 90.75 366 HIS A N 1
ATOM 2973 C CA . HIS A 1 366 ? 9.222 -16.718 -28.790 1.00 90.75 366 HIS A CA 1
ATOM 2974 C C . HIS A 1 366 ? 8.957 -17.908 -29.715 1.00 90.75 366 HIS A C 1
ATOM 2976 O O . HIS A 1 366 ? 8.403 -17.744 -30.797 1.00 90.75 366 HIS A O 1
ATOM 2982 N N . VAL A 1 367 ? 9.217 -19.125 -29.232 1.00 84.06 367 VAL A N 1
ATOM 2983 C CA . VAL A 1 367 ? 8.827 -20.377 -29.918 1.00 84.06 367 VAL A CA 1
ATOM 2984 C C . VAL A 1 367 ? 7.308 -20.457 -30.153 1.00 84.06 367 VAL A C 1
ATOM 2986 O O . VAL A 1 367 ? 6.835 -21.145 -31.046 1.00 84.06 367 VAL A O 1
ATOM 2989 N N . LEU A 1 368 ? 6.535 -19.705 -29.366 1.00 77.31 368 LEU A N 1
ATOM 2990 C CA . LEU A 1 368 ? 5.102 -19.531 -29.561 1.00 77.31 368 LEU A CA 1
ATOM 2991 C C . LEU A 1 368 ? 4.934 -18.266 -30.410 1.00 77.31 368 LEU A C 1
ATOM 2993 O O . LEU A 1 368 ? 5.117 -17.170 -29.881 1.00 77.31 368 LEU A O 1
ATOM 2997 N N . GLU A 1 369 ? 4.596 -18.420 -31.694 1.00 72.50 369 GLU A N 1
ATOM 2998 C CA . GLU A 1 369 ? 4.624 -17.413 -32.784 1.00 72.50 369 GLU A CA 1
ATOM 2999 C C . GLU A 1 369 ? 3.861 -16.084 -32.545 1.00 72.50 369 GLU A C 1
ATOM 3001 O O . GLU A 1 369 ? 3.733 -15.234 -33.431 1.00 72.50 369 GLU A O 1
ATOM 3006 N N . HIS A 1 370 ? 3.297 -15.881 -31.358 1.00 76.94 370 HIS A N 1
ATOM 3007 C CA . HIS A 1 370 ? 2.459 -14.739 -30.994 1.00 76.94 370 HIS A CA 1
ATOM 3008 C C . HIS A 1 370 ? 3.100 -13.823 -29.948 1.00 76.94 370 HIS A C 1
ATOM 3010 O O . HIS A 1 370 ? 2.449 -12.901 -29.448 1.00 76.94 370 HIS A O 1
ATOM 3016 N N . ARG A 1 371 ? 4.361 -14.070 -29.584 1.00 83.06 371 ARG A N 1
ATOM 3017 C CA . ARG A 1 371 ? 5.070 -13.301 -28.558 1.00 83.06 371 ARG A CA 1
ATOM 3018 C C . ARG A 1 371 ? 6.445 -12.912 -29.060 1.00 83.06 371 ARG A C 1
ATOM 3020 O O . ARG A 1 371 ? 7.177 -13.742 -29.592 1.00 83.06 371 ARG A O 1
ATOM 3027 N N . SER A 1 372 ? 6.792 -11.656 -28.851 1.00 88.50 372 SER A N 1
ATOM 3028 C CA . SER A 1 372 ? 8.145 -11.162 -29.037 1.00 88.50 372 SER A CA 1
ATOM 3029 C C . SER A 1 372 ? 8.604 -10.497 -27.753 1.00 88.50 372 SER A C 1
ATOM 3031 O O . SER A 1 372 ? 7.837 -9.836 -27.051 1.00 88.50 372 SER A O 1
ATOM 3033 N N . LEU A 1 373 ? 9.870 -10.699 -27.426 1.00 90.56 373 LEU A N 1
ATOM 3034 C CA . LEU A 1 373 ? 10.545 -9.878 -26.449 1.00 90.56 373 LEU A CA 1
ATOM 3035 C C . LEU A 1 373 ? 11.189 -8.718 -27.190 1.00 90.56 373 LEU A C 1
ATOM 3037 O O . LEU A 1 373 ? 12.014 -8.942 -28.073 1.00 90.56 373 LEU A O 1
ATOM 3041 N N . GLU A 1 374 ? 10.811 -7.500 -26.836 1.00 94.44 374 GLU A N 1
ATOM 3042 C CA . GLU A 1 374 ? 11.415 -6.297 -27.386 1.00 94.44 374 GLU A CA 1
ATOM 3043 C C . GLU A 1 374 ? 12.343 -5.663 -26.362 1.00 94.44 374 GLU A C 1
ATOM 3045 O O . GLU A 1 374 ? 11.965 -5.420 -25.214 1.00 94.44 374 GLU A O 1
ATOM 3050 N N . LEU A 1 375 ? 13.570 -5.405 -26.796 1.00 94.31 375 LEU A N 1
ATOM 3051 C CA . LEU A 1 375 ? 14.537 -4.600 -26.076 1.00 94.31 375 LEU A CA 1
ATOM 3052 C C . LEU A 1 375 ? 14.595 -3.262 -26.806 1.00 94.31 375 LEU A C 1
ATOM 3054 O O . LEU A 1 375 ? 15.002 -3.203 -27.963 1.00 94.31 375 LEU A O 1
ATOM 3058 N N . GLU A 1 376 ? 14.147 -2.203 -26.149 1.00 94.62 376 GLU A N 1
ATOM 3059 C CA . GLU A 1 376 ? 14.084 -0.853 -26.689 1.00 94.62 376 GLU A CA 1
ATOM 3060 C C . GLU A 1 376 ? 15.114 0.034 -25.983 1.00 94.62 376 GLU A C 1
ATOM 3062 O O . GLU A 1 376 ? 14.995 0.344 -24.795 1.00 94.62 376 GLU A O 1
ATOM 3067 N N . MET A 1 377 ? 16.119 0.484 -26.730 1.00 92.00 377 MET A N 1
ATOM 3068 C CA . MET A 1 377 ? 17.066 1.502 -26.285 1.00 92.00 377 MET A CA 1
ATOM 3069 C C . MET A 1 377 ? 16.609 2.864 -26.808 1.00 92.00 377 MET A C 1
ATOM 3071 O O . MET A 1 377 ? 16.523 3.066 -28.018 1.00 92.00 377 MET A O 1
ATOM 3075 N N . GLN A 1 378 ? 16.278 3.798 -25.916 1.00 88.94 378 GLN A N 1
ATOM 3076 C CA . GLN A 1 378 ? 15.813 5.133 -26.308 1.00 88.94 378 GLN A CA 1
ATOM 3077 C C . GLN A 1 378 ? 16.978 6.110 -26.471 1.00 88.94 378 GLN A C 1
ATOM 3079 O O . GLN A 1 378 ? 17.836 6.213 -25.595 1.00 88.94 378 GLN A O 1
ATOM 3084 N N . ASP A 1 379 ? 16.961 6.880 -27.559 1.00 85.31 379 ASP A N 1
ATOM 3085 C CA . ASP A 1 379 ? 17.994 7.864 -27.874 1.00 85.31 379 ASP A CA 1
ATOM 3086 C C . ASP A 1 379 ? 18.100 8.902 -26.743 1.00 85.31 379 ASP A C 1
ATOM 3088 O O . ASP A 1 379 ? 17.115 9.539 -26.352 1.00 85.31 379 ASP A O 1
ATOM 3092 N N . GLY A 1 380 ? 19.309 9.070 -26.203 1.00 81.56 380 GLY A N 1
ATOM 3093 C CA . GLY A 1 380 ? 19.591 10.012 -25.116 1.00 81.56 380 GLY A CA 1
ATOM 3094 C C . GLY A 1 380 ? 19.151 9.552 -23.721 1.00 81.56 380 GLY A C 1
ATOM 3095 O O . GLY A 1 380 ? 19.221 10.343 -22.779 1.00 81.56 380 GLY A O 1
ATOM 3096 N N . ARG A 1 381 ? 18.704 8.299 -23.551 1.00 80.81 381 ARG A N 1
ATOM 3097 C CA . ARG A 1 381 ? 18.446 7.707 -22.230 1.00 80.81 381 ARG A CA 1
ATOM 3098 C C . ARG A 1 381 ? 19.540 6.717 -21.849 1.00 80.81 381 ARG A C 1
ATOM 3100 O O . ARG A 1 381 ? 20.082 6.016 -22.688 1.00 80.81 381 ARG A O 1
ATOM 3107 N N . GLN A 1 382 ? 19.816 6.630 -20.551 1.00 80.50 382 GLN A N 1
ATOM 3108 C CA . GLN A 1 382 ? 20.824 5.722 -19.991 1.00 80.50 382 GLN A CA 1
ATOM 3109 C C . GLN A 1 382 ? 20.298 4.303 -19.723 1.00 80.50 382 GLN A C 1
ATOM 3111 O O . GLN A 1 382 ? 21.023 3.477 -19.181 1.00 80.50 382 GLN A O 1
ATOM 3116 N N . PHE A 1 383 ? 19.035 4.006 -20.037 1.00 85.44 383 PHE A N 1
ATOM 3117 C CA . PHE A 1 383 ? 18.440 2.698 -19.772 1.00 85.44 383 PHE A CA 1
ATOM 3118 C C . PHE A 1 383 ? 17.822 2.096 -21.034 1.00 85.44 383 PHE A C 1
ATOM 3120 O O . PHE A 1 383 ? 17.305 2.804 -21.897 1.00 85.44 383 PHE A O 1
ATOM 3127 N N . THR A 1 384 ? 17.870 0.771 -21.098 1.00 86.31 384 THR A N 1
ATOM 3128 C CA . THR A 1 384 ? 17.173 -0.075 -22.061 1.00 86.31 384 THR A CA 1
ATOM 3129 C C . THR A 1 384 ? 15.899 -0.598 -21.408 1.00 86.31 384 THR A C 1
ATOM 3131 O O . THR A 1 384 ? 15.923 -1.173 -20.317 1.00 86.31 384 THR A O 1
ATOM 3134 N N . GLU A 1 385 ? 14.767 -0.384 -22.060 1.00 90.50 385 GLU A N 1
ATOM 3135 C CA . GLU A 1 385 ? 13.498 -0.972 -21.663 1.00 90.50 385 GLU A CA 1
ATOM 3136 C C . GLU A 1 385 ? 13.380 -2.373 -22.269 1.00 90.50 385 GLU A C 1
ATOM 3138 O O . GLU A 1 385 ? 13.521 -2.550 -23.473 1.00 90.50 385 GLU A O 1
ATOM 3143 N N . ILE A 1 386 ? 13.106 -3.381 -21.446 1.00 89.38 386 ILE A N 1
ATOM 3144 C CA . ILE A 1 386 ? 12.804 -4.741 -21.894 1.00 89.38 386 ILE A CA 1
ATOM 3145 C C . ILE A 1 386 ? 11.316 -4.974 -21.658 1.00 89.38 386 ILE A C 1
ATOM 3147 O O . ILE A 1 386 ? 10.851 -4.972 -20.514 1.00 89.38 386 ILE A O 1
ATOM 3151 N N . GLN A 1 387 ? 10.562 -5.201 -22.727 1.00 90.38 387 GLN A N 1
ATOM 3152 C CA . GLN A 1 387 ? 9.120 -5.406 -22.668 1.00 90.38 387 GLN A CA 1
ATOM 3153 C C . GLN A 1 387 ? 8.692 -6.603 -23.511 1.00 90.38 387 GLN A C 1
ATOM 3155 O O . GLN A 1 387 ? 9.167 -6.820 -24.622 1.00 90.38 387 GLN A O 1
ATOM 3160 N N . ILE A 1 388 ? 7.760 -7.392 -22.984 1.00 82.81 388 ILE A N 1
ATOM 3161 C CA . ILE A 1 388 ? 7.095 -8.430 -23.768 1.00 82.81 388 ILE A CA 1
ATOM 3162 C C . ILE A 1 388 ? 6.035 -7.747 -24.624 1.00 82.81 388 ILE A C 1
ATOM 3164 O O . ILE A 1 388 ? 5.049 -7.227 -24.095 1.00 82.81 388 ILE A O 1
ATOM 3168 N N . GLN A 1 389 ? 6.211 -7.795 -25.941 1.00 83.25 389 GLN A N 1
ATOM 3169 C CA . GLN A 1 389 ? 5.152 -7.457 -26.874 1.00 83.25 389 GLN A CA 1
ATOM 3170 C C . GLN A 1 389 ? 4.341 -8.699 -27.221 1.00 83.25 389 GLN A C 1
ATOM 3172 O O . GLN A 1 389 ? 4.846 -9.772 -27.563 1.00 83.25 389 GLN A O 1
ATOM 3177 N N . HIS A 1 390 ? 3.028 -8.527 -27.157 1.00 80.31 390 HIS A N 1
ATOM 3178 C CA . HIS A 1 39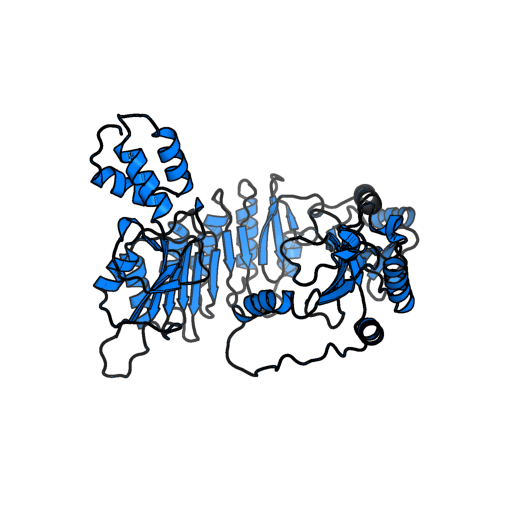0 ? 2.099 -9.494 -27.709 1.00 80.31 390 HIS A CA 1
ATOM 3179 C C . HIS A 1 390 ? 1.838 -9.091 -29.156 1.00 80.31 390 HIS A C 1
ATOM 3181 O O . HIS A 1 390 ? 1.298 -8.011 -29.410 1.00 80.31 390 HIS A O 1
ATOM 3187 N N . LYS A 1 391 ? 2.196 -9.958 -30.108 1.00 81.62 391 LYS A N 1
ATOM 3188 C CA . LYS A 1 391 ? 1.793 -9.747 -31.498 1.00 81.62 391 LYS A CA 1
ATOM 3189 C C . LYS A 1 391 ? 0.267 -9.751 -31.544 1.00 81.62 391 LYS A C 1
ATOM 3191 O O . LYS A 1 391 ? -0.378 -10.595 -30.917 1.00 81.62 391 LYS A O 1
ATOM 3196 N N . SER A 1 392 ? -0.317 -8.798 -32.268 1.00 80.44 392 SER A N 1
ATOM 3197 C CA . SER A 1 392 ? -1.758 -8.815 -32.505 1.00 80.44 392 SER A CA 1
ATOM 3198 C C . SER A 1 392 ? -2.123 -10.082 -33.255 1.00 80.44 392 SER A C 1
ATOM 3200 O O . SER A 1 392 ? -1.578 -10.329 -34.333 1.00 80.44 392 SER A O 1
ATOM 3202 N N . ILE A 1 393 ? -3.052 -10.859 -32.709 1.00 83.81 393 ILE A N 1
ATOM 3203 C CA . ILE A 1 393 ? -3.638 -11.962 -33.455 1.00 83.81 393 ILE A CA 1
ATOM 3204 C C . ILE A 1 393 ? -4.507 -11.372 -34.570 1.00 83.81 393 ILE A C 1
ATOM 3206 O O . ILE A 1 393 ? -5.263 -10.416 -34.359 1.00 83.81 393 ILE A O 1
ATOM 3210 N N . THR A 1 394 ? -4.347 -11.894 -35.782 1.00 88.75 394 THR A N 1
ATOM 3211 C CA . THR A 1 394 ? -5.233 -11.558 -36.898 1.00 88.75 394 THR A CA 1
ATOM 3212 C C . THR A 1 394 ? -6.579 -12.251 -36.703 1.00 88.75 394 THR A C 1
ATOM 3214 O O . THR A 1 394 ? -6.686 -13.198 -35.922 1.00 88.75 394 THR A O 1
ATOM 3217 N N . LEU A 1 395 ? -7.610 -11.789 -37.415 1.00 89.38 395 LEU A N 1
ATOM 3218 C CA . LEU A 1 395 ? -8.914 -12.455 -37.402 1.00 89.38 395 LEU A CA 1
ATOM 3219 C C . LEU A 1 395 ? -8.784 -13.918 -37.845 1.00 89.38 395 LEU A C 1
ATOM 3221 O O . LEU A 1 395 ? -9.237 -14.802 -37.136 1.00 89.38 395 LEU A O 1
ATOM 3225 N N . GLU A 1 396 ? -8.054 -14.165 -38.932 1.00 91.31 396 GLU A N 1
ATOM 3226 C CA . GLU A 1 396 ? -7.801 -15.507 -39.472 1.00 91.31 396 GLU A CA 1
ATOM 3227 C C . GLU A 1 396 ? -7.143 -16.438 -38.444 1.00 91.31 396 GLU A C 1
ATOM 3229 O O . GLU A 1 396 ? -7.579 -17.570 -38.263 1.00 91.31 396 GLU A O 1
ATOM 3234 N N . LYS A 1 397 ? -6.120 -15.962 -37.717 1.00 87.56 397 LYS A N 1
ATOM 3235 C CA . LYS A 1 397 ? -5.450 -16.761 -36.676 1.00 87.56 397 LYS A CA 1
ATOM 3236 C C . LYS A 1 397 ? -6.366 -17.033 -35.482 1.00 87.56 397 LYS A C 1
ATOM 3238 O O . LYS A 1 397 ? -6.299 -18.107 -34.892 1.00 87.56 397 LYS A O 1
ATOM 3243 N N . LEU A 1 398 ? -7.208 -16.068 -35.119 1.00 87.00 398 LEU A N 1
ATOM 3244 C CA . LEU A 1 398 ? -8.183 -16.221 -34.042 1.00 87.00 398 LEU A CA 1
ATOM 3245 C C . LEU A 1 398 ? -9.280 -17.228 -34.416 1.00 87.00 398 LEU A C 1
ATOM 3247 O O . LEU A 1 398 ? -9.628 -18.086 -33.607 1.00 87.00 398 LEU A O 1
ATOM 3251 N N . GLU A 1 399 ? -9.788 -17.151 -35.644 1.00 89.62 399 GLU A N 1
ATOM 3252 C CA . GLU A 1 399 ? -10.757 -18.100 -36.194 1.00 89.62 399 GLU A CA 1
ATOM 3253 C C . GLU A 1 399 ? -10.159 -19.501 -36.312 1.00 89.62 399 GLU A C 1
ATOM 3255 O O . GLU A 1 399 ? -10.811 -20.461 -35.912 1.00 89.62 399 GLU A O 1
ATOM 3260 N N . ALA A 1 400 ? -8.908 -19.620 -36.767 1.00 87.19 400 ALA A N 1
ATOM 3261 C CA . ALA A 1 400 ? -8.191 -20.891 -36.829 1.00 87.19 400 ALA A CA 1
ATOM 3262 C C . ALA A 1 400 ? -8.035 -21.530 -35.441 1.00 87.19 400 ALA A C 1
ATOM 3264 O O . ALA A 1 400 ? -8.362 -22.700 -35.277 1.00 87.19 400 ALA A O 1
ATOM 3265 N N . LEU A 1 401 ? -7.637 -20.756 -34.423 1.00 84.19 401 LEU A N 1
ATOM 3266 C CA . LEU A 1 401 ? -7.527 -21.232 -33.037 1.00 84.19 401 LEU A CA 1
ATOM 3267 C C . LEU A 1 401 ? -8.874 -21.746 -32.496 1.00 84.19 401 LEU A C 1
ATOM 3269 O O . LEU A 1 401 ? -8.947 -22.764 -31.809 1.00 84.19 401 LEU A O 1
ATOM 3273 N N . VAL A 1 402 ? -9.965 -21.049 -32.813 1.00 85.06 402 VAL A N 1
ATOM 3274 C CA . VAL A 1 402 ? -11.322 -21.437 -32.397 1.00 85.06 402 VAL A CA 1
ATOM 3275 C C . VAL A 1 402 ? -11.821 -22.650 -33.183 1.00 85.06 402 VAL A C 1
ATOM 3277 O O . VAL A 1 402 ? -12.522 -23.492 -32.622 1.00 85.06 402 VAL A O 1
ATOM 3280 N N . ALA A 1 403 ? -11.464 -22.759 -34.461 1.00 86.50 403 ALA A N 1
ATOM 3281 C CA . ALA A 1 403 ? -11.768 -23.915 -35.290 1.00 86.50 403 ALA A CA 1
ATOM 3282 C C . ALA A 1 403 ? -11.018 -25.162 -34.802 1.00 86.50 403 ALA A C 1
ATOM 3284 O O . ALA A 1 403 ? -11.650 -26.201 -34.650 1.00 86.50 403 ALA A O 1
ATOM 3285 N N . GLU A 1 404 ? -9.729 -25.052 -34.470 1.00 82.88 404 GLU A N 1
ATOM 3286 C CA . GLU A 1 404 ? -8.926 -26.131 -33.873 1.00 82.88 404 GLU A CA 1
ATOM 3287 C C . GLU A 1 404 ? -9.534 -26.590 -32.538 1.00 82.88 404 GLU A C 1
ATOM 3289 O O . GLU A 1 404 ? -9.775 -27.781 -32.332 1.00 82.88 404 GLU A O 1
ATOM 3294 N N . TRP A 1 405 ? -9.911 -25.640 -31.672 1.00 81.62 405 TRP A N 1
ATOM 3295 C CA . TRP A 1 405 ? -10.624 -25.935 -30.424 1.00 81.62 405 TRP A CA 1
ATOM 3296 C C . TRP A 1 405 ? -11.954 -26.668 -30.655 1.00 81.62 405 TRP A C 1
ATOM 3298 O O . TRP A 1 405 ? -12.314 -27.568 -29.900 1.00 81.62 405 TRP A O 1
ATOM 3308 N N . ARG A 1 406 ? -12.702 -26.309 -31.704 1.00 83.81 406 ARG A N 1
ATOM 3309 C CA . ARG A 1 406 ? -13.951 -26.991 -32.078 1.00 83.81 406 ARG A CA 1
ATOM 3310 C C . ARG A 1 406 ? -13.717 -28.336 -32.769 1.00 83.81 406 ARG A C 1
ATOM 3312 O O . ARG A 1 406 ? -14.568 -29.208 -32.671 1.00 83.81 406 ARG A O 1
ATOM 3319 N N . ALA A 1 407 ? -12.603 -28.538 -33.461 1.00 84.62 407 ALA A N 1
ATOM 3320 C CA . ALA A 1 407 ? -12.305 -29.811 -34.115 1.00 84.62 407 ALA A CA 1
ATOM 3321 C C . ALA A 1 407 ? -12.034 -30.930 -33.094 1.00 84.62 407 ALA A C 1
ATOM 3323 O O . ALA A 1 407 ? -12.256 -32.108 -33.376 1.00 84.62 407 ALA A O 1
ATOM 3324 N N . GLY A 1 408 ? -11.622 -30.563 -31.878 1.00 71.00 408 GLY A N 1
ATOM 3325 C CA . GLY A 1 408 ? -11.302 -31.517 -30.825 1.00 71.00 408 GLY A CA 1
ATOM 3326 C C . GLY A 1 408 ? -9.914 -32.137 -30.949 1.00 71.00 408 GLY A C 1
ATOM 3327 O O . GLY A 1 408 ? -9.602 -33.038 -30.174 1.00 71.00 408 GLY A O 1
ATOM 3328 N N . ASP A 1 409 ? -9.072 -31.626 -31.851 1.00 63.81 409 ASP A N 1
ATOM 3329 C CA . ASP A 1 409 ? -7.645 -31.966 -31.987 1.00 63.81 409 ASP A CA 1
ATOM 3330 C C . ASP A 1 409 ? -6.796 -31.284 -30.902 1.00 63.81 409 ASP A C 1
ATOM 3332 O O . ASP A 1 409 ? -5.650 -30.892 -31.094 1.00 63.81 409 ASP A O 1
ATOM 3336 N N . SER A 1 410 ? -7.355 -31.148 -29.701 1.00 54.34 410 SER A N 1
ATOM 3337 C CA . SER A 1 410 ? -6.786 -30.355 -28.622 1.00 54.34 410 SER A CA 1
ATOM 3338 C C . SER A 1 410 ? -5.570 -31.005 -27.954 1.00 54.34 410 SER A C 1
ATOM 3340 O O . SER A 1 410 ? -5.164 -30.537 -26.895 1.00 54.34 410 SER A O 1
ATOM 3342 N N . GLY A 1 411 ? -4.986 -32.070 -28.517 1.00 51.34 411 GLY A N 1
ATOM 3343 C CA . GLY A 1 411 ? -3.767 -32.698 -27.991 1.00 51.34 411 GLY A CA 1
ATOM 3344 C C . GLY A 1 411 ? -2.625 -31.687 -27.830 1.00 51.34 411 GLY A C 1
ATOM 3345 O O . GLY A 1 411 ? -1.911 -31.714 -26.836 1.00 51.34 411 GLY A O 1
ATOM 3346 N N . THR A 1 412 ? -2.545 -30.698 -28.721 1.00 51.16 412 THR A N 1
ATOM 3347 C CA . THR A 1 412 ? -1.608 -29.560 -28.674 1.00 51.16 412 THR A CA 1
ATOM 3348 C C . THR A 1 412 ? -2.007 -28.445 -27.698 1.00 51.16 412 THR A C 1
ATOM 3350 O O . THR A 1 412 ? -1.142 -27.736 -27.188 1.00 51.16 412 THR A O 1
ATOM 3353 N N . VAL A 1 413 ? -3.301 -28.271 -27.406 1.00 53.00 413 VAL A N 1
ATOM 3354 C CA . VAL A 1 413 ? -3.820 -27.180 -26.548 1.00 53.00 413 VAL A CA 1
ATOM 3355 C C . VAL A 1 413 ? -4.004 -27.622 -25.087 1.00 53.00 413 VAL A C 1
ATOM 3357 O O . VAL A 1 413 ? -3.929 -26.804 -24.168 1.00 53.00 413 VAL A O 1
ATOM 3360 N N . VAL A 1 414 ? -4.228 -28.915 -24.847 1.00 47.50 414 VAL A N 1
ATOM 3361 C CA . VAL A 1 414 ? -4.534 -29.499 -23.530 1.00 47.50 414 VAL A CA 1
ATOM 3362 C C . VAL A 1 414 ? -3.277 -30.021 -22.827 1.00 47.50 414 VAL A C 1
ATOM 3364 O O . VAL A 1 414 ? -3.213 -29.965 -21.596 1.00 47.50 414 VAL A O 1
ATOM 3367 N N . GLU A 1 415 ? -2.231 -30.416 -23.559 1.00 46.34 415 GLU A N 1
ATOM 3368 C CA . GLU A 1 415 ? -0.944 -30.805 -22.967 1.00 46.34 415 GLU A CA 1
ATOM 3369 C C . GLU A 1 415 ? -0.092 -29.574 -22.590 1.00 46.34 415 GLU A C 1
ATOM 3371 O O . GLU A 1 415 ? 0.923 -29.246 -23.194 1.00 46.34 415 GLU A O 1
ATOM 3376 N N . GLY A 1 416 ? -0.519 -28.862 -21.539 1.00 51.25 416 GLY A N 1
ATOM 3377 C CA . GLY A 1 416 ? 0.355 -27.989 -20.740 1.00 51.25 416 GLY A CA 1
ATOM 3378 C C . GLY A 1 416 ? 0.048 -26.487 -20.751 1.00 51.25 416 GLY A C 1
ATOM 3379 O O . GLY A 1 416 ? 0.421 -25.794 -19.801 1.00 51.25 416 GLY A O 1
ATOM 3380 N N . LEU A 1 417 ? -0.685 -25.958 -21.736 1.00 51.69 417 LEU A N 1
ATOM 3381 C CA . LEU A 1 417 ? -1.013 -24.525 -21.813 1.00 51.69 417 LEU A CA 1
ATOM 3382 C C . LEU A 1 417 ? -2.452 -24.239 -21.362 1.00 51.69 417 LEU A C 1
ATOM 3384 O O . LEU A 1 417 ? -3.336 -23.951 -22.158 1.00 51.69 417 LEU A O 1
ATOM 3388 N N . ARG A 1 418 ? -2.674 -24.202 -20.042 1.00 62.56 418 ARG A N 1
ATOM 3389 C CA . ARG A 1 418 ? -3.968 -23.802 -19.436 1.00 62.56 418 ARG A CA 1
ATOM 3390 C C . ARG A 1 418 ? -4.356 -22.331 -19.697 1.00 62.56 418 ARG A C 1
ATOM 3392 O O . ARG A 1 418 ? -5.433 -21.881 -19.307 1.00 62.56 418 ARG A O 1
ATOM 3399 N N . LYS A 1 419 ? -3.454 -21.524 -20.274 1.00 64.38 419 LYS A N 1
ATOM 3400 C CA . LYS A 1 419 ? -3.619 -20.069 -20.391 1.00 64.38 419 LYS A CA 1
ATOM 3401 C C . LYS A 1 419 ? -2.762 -19.463 -21.508 1.00 64.38 419 LYS A C 1
ATOM 3403 O O . LYS A 1 419 ? -1.535 -19.574 -21.480 1.00 64.38 419 LYS A O 1
ATOM 3408 N N . ILE A 1 420 ? -3.396 -18.762 -22.447 1.00 68.94 420 ILE A N 1
ATOM 3409 C CA . ILE A 1 420 ? -2.756 -18.011 -23.529 1.00 68.94 420 ILE A CA 1
ATOM 3410 C C . ILE A 1 420 ? -3.183 -16.539 -23.435 1.00 68.94 420 ILE A C 1
ATOM 3412 O O . ILE A 1 420 ? -4.312 -16.171 -23.745 1.00 68.94 420 ILE A O 1
ATOM 3416 N N . ASP A 1 421 ? -2.257 -15.658 -23.061 1.00 68.44 421 ASP A N 1
ATOM 3417 C CA . ASP A 1 421 ? -2.471 -14.220 -23.240 1.00 68.44 421 ASP A CA 1
ATOM 3418 C C . ASP A 1 421 ? -2.234 -13.878 -24.718 1.00 68.44 421 ASP A C 1
ATOM 3420 O O . ASP A 1 421 ? -1.121 -14.089 -25.228 1.00 68.44 421 ASP A O 1
ATOM 3424 N N . VAL A 1 422 ? -3.252 -13.326 -25.381 1.00 75.44 422 VAL A N 1
ATOM 3425 C CA . VAL A 1 422 ? -3.143 -12.769 -26.733 1.00 75.44 422 VAL A CA 1
ATOM 3426 C C . VAL A 1 422 ? -3.554 -11.304 -26.741 1.00 75.44 422 VAL A C 1
ATOM 3428 O O . VAL A 1 422 ? -4.308 -10.815 -25.899 1.00 75.44 422 VAL A O 1
ATOM 3431 N N . TYR A 1 423 ? -3.052 -10.577 -27.725 1.00 79.62 423 TYR A N 1
ATOM 3432 C CA . TYR A 1 423 ? -3.519 -9.233 -27.995 1.00 79.62 423 TYR A CA 1
ATOM 3433 C C . TYR A 1 423 ? -4.495 -9.281 -29.173 1.00 79.62 423 TYR A C 1
ATOM 3435 O O . TYR A 1 423 ? -4.127 -9.735 -30.256 1.00 79.62 423 TYR A O 1
ATOM 3443 N N . ILE A 1 424 ? -5.737 -8.831 -28.966 1.00 81.19 424 ILE A N 1
ATOM 3444 C CA . ILE A 1 424 ? -6.769 -8.780 -30.011 1.00 81.19 424 ILE A CA 1
ATOM 3445 C C . ILE A 1 424 ? -7.213 -7.332 -30.147 1.00 81.19 424 ILE A C 1
ATOM 3447 O O . ILE A 1 424 ? -7.784 -6.747 -29.230 1.00 81.19 424 ILE A O 1
ATOM 3451 N N . SER A 1 425 ? -6.944 -6.729 -31.301 1.00 82.00 425 SER A N 1
ATOM 3452 C CA . SER A 1 425 ? -7.385 -5.356 -31.539 1.00 82.00 425 SER A CA 1
ATOM 3453 C C . SER A 1 425 ? -8.918 -5.260 -31.511 1.00 82.00 425 SER A C 1
ATOM 3455 O O . SER A 1 425 ? -9.605 -6.196 -31.923 1.00 82.00 425 SER A O 1
ATOM 3457 N N . LYS A 1 426 ? -9.465 -4.110 -31.086 1.00 82.25 426 LYS A N 1
ATOM 3458 C CA . LYS A 1 426 ? -10.922 -3.881 -31.067 1.00 82.25 426 LYS A CA 1
ATOM 3459 C C . LYS A 1 426 ? -11.609 -4.205 -32.408 1.00 82.25 426 LYS A C 1
ATOM 3461 O O . LYS A 1 426 ? -12.630 -4.886 -32.374 1.00 82.25 426 LYS A O 1
ATOM 3466 N N . PRO A 1 427 ? -11.075 -3.801 -33.584 1.00 85.69 427 PRO A N 1
ATOM 3467 C CA . PRO A 1 427 ? -11.701 -4.138 -34.864 1.00 85.69 427 PRO A CA 1
ATOM 3468 C C . PRO A 1 427 ? -11.728 -5.641 -35.151 1.00 85.69 427 PRO A C 1
ATOM 3470 O O . PRO A 1 427 ? -12.713 -6.135 -35.692 1.00 85.69 427 PRO A O 1
ATOM 3473 N N . VAL A 1 428 ? -10.666 -6.370 -34.790 1.00 85.19 428 VAL A N 1
ATOM 3474 C CA . VAL A 1 428 ? -10.614 -7.833 -34.952 1.00 85.19 428 VAL A CA 1
ATOM 3475 C C . VAL A 1 428 ? -11.621 -8.498 -34.021 1.00 85.19 428 VAL A C 1
ATOM 3477 O O . VAL A 1 428 ? -12.384 -9.344 -34.470 1.00 85.19 428 VAL A O 1
ATOM 3480 N N . TRP A 1 429 ? -11.681 -8.066 -32.760 1.00 86.94 429 TRP A N 1
ATOM 3481 C CA . TRP A 1 429 ? -12.635 -8.597 -31.790 1.00 86.94 429 TRP A CA 1
ATOM 3482 C C . TRP A 1 429 ? -14.087 -8.370 -32.224 1.00 86.94 429 TRP A C 1
ATOM 3484 O O . TRP A 1 429 ? -14.862 -9.316 -32.262 1.00 86.94 429 TRP A O 1
ATOM 3494 N N . LYS A 1 430 ? -14.426 -7.147 -32.653 1.00 85.81 430 LYS A N 1
ATOM 3495 C CA . LYS A 1 430 ? -15.761 -6.795 -33.163 1.00 85.81 430 LYS A CA 1
ATOM 3496 C C . LYS A 1 430 ? -16.171 -7.652 -34.361 1.00 85.81 430 LYS A C 1
ATOM 3498 O O . LYS A 1 430 ? -17.316 -8.086 -34.436 1.00 85.81 430 LYS A O 1
ATOM 3503 N N . LYS A 1 431 ? -15.247 -7.902 -35.296 1.00 89.06 431 LYS A N 1
ATOM 3504 C CA . LYS A 1 431 ? -15.498 -8.801 -36.433 1.00 89.06 431 LYS A CA 1
ATOM 3505 C C . LYS A 1 431 ? -15.715 -10.244 -35.981 1.00 89.06 431 LYS A C 1
ATOM 3507 O O . LYS A 1 431 ? -16.606 -10.898 -36.500 1.00 89.06 431 LYS A O 1
ATOM 3512 N N . PHE A 1 432 ? -14.926 -10.707 -35.014 1.00 87.38 432 PHE A N 1
ATOM 3513 C CA . PHE A 1 432 ? -14.982 -12.076 -34.512 1.00 87.38 432 PHE A CA 1
ATOM 3514 C C . PHE A 1 432 ? -16.267 -12.377 -33.726 1.00 87.38 432 PHE A C 1
ATOM 3516 O O . PHE A 1 432 ? -16.891 -13.411 -33.943 1.00 87.38 432 PHE A O 1
ATOM 3523 N N . THR A 1 433 ? -16.689 -11.487 -32.823 1.00 86.06 433 THR A N 1
ATOM 3524 C CA . THR A 1 433 ? -17.874 -11.717 -31.978 1.00 86.06 433 THR A CA 1
ATOM 3525 C C . THR A 1 433 ? -19.175 -11.212 -32.594 1.00 86.06 433 THR A C 1
ATOM 3527 O O . THR A 1 433 ? -20.248 -11.554 -32.103 1.00 86.06 433 THR A O 1
ATOM 3530 N N . GLY A 1 434 ? -19.104 -10.344 -33.609 1.00 86.94 434 GLY A N 1
ATOM 3531 C CA . GLY A 1 434 ? -20.262 -9.613 -34.133 1.00 86.94 434 GLY A CA 1
ATOM 3532 C C . GLY A 1 434 ? -20.856 -8.602 -33.143 1.00 86.94 434 GLY A C 1
ATOM 3533 O O . GLY A 1 434 ? -21.872 -7.976 -33.441 1.00 86.94 434 GLY A O 1
ATOM 3534 N N . THR A 1 435 ? -20.243 -8.424 -31.968 1.00 77.25 435 THR A N 1
ATOM 3535 C CA . THR A 1 435 ? -20.720 -7.517 -30.924 1.00 77.25 435 THR A CA 1
ATOM 3536 C C . THR A 1 435 ? -19.905 -6.234 -30.913 1.00 77.25 435 THR A C 1
ATOM 3538 O O . THR A 1 435 ? -18.672 -6.241 -30.885 1.00 77.25 435 THR A O 1
ATOM 3541 N N . ASP A 1 436 ? -20.607 -5.102 -30.909 1.00 67.06 436 ASP A N 1
ATOM 3542 C CA . ASP A 1 436 ? -19.991 -3.823 -30.592 1.00 67.06 436 ASP A CA 1
ATOM 3543 C C . ASP A 1 436 ? -19.827 -3.755 -29.073 1.00 67.06 436 ASP A C 1
ATOM 3545 O O . ASP A 1 436 ? -20.792 -3.557 -28.336 1.00 67.06 436 ASP A O 1
ATOM 3549 N N . VAL A 1 437 ? -18.609 -3.983 -28.583 1.00 60.31 437 VAL A N 1
ATOM 3550 C CA . VAL A 1 437 ? -18.312 -3.899 -27.141 1.00 60.31 437 VAL A CA 1
ATOM 3551 C C . VAL A 1 437 ? -18.352 -2.441 -26.649 1.00 60.31 437 VAL A C 1
ATOM 3553 O O . VAL A 1 437 ? -18.231 -2.180 -25.459 1.00 60.31 437 VAL A O 1
ATOM 3556 N N . ASP A 1 438 ? -18.601 -1.477 -27.539 1.00 51.94 438 ASP A N 1
ATOM 3557 C CA . ASP A 1 438 ? -18.833 -0.072 -27.205 1.00 51.94 438 ASP A CA 1
ATOM 3558 C C . ASP A 1 438 ? -20.244 0.179 -26.630 1.00 51.94 438 ASP A C 1
ATOM 3560 O O . ASP A 1 438 ? -20.797 1.257 -26.837 1.00 51.94 438 ASP A O 1
ATOM 3564 N N . ARG A 1 439 ? -20.846 -0.753 -25.863 1.00 45.09 439 ARG A N 1
ATOM 3565 C CA . ARG A 1 439 ? -21.926 -0.334 -24.952 1.00 45.09 439 ARG A CA 1
ATOM 3566 C C . ARG A 1 439 ? -21.292 0.663 -23.984 1.00 45.09 439 ARG A C 1
ATOM 3568 O O . ARG A 1 439 ? -20.469 0.247 -23.163 1.00 45.09 439 ARG A O 1
ATOM 3575 N N . PRO A 1 440 ? -21.637 1.961 -24.049 1.00 35.66 440 PRO A N 1
ATOM 3576 C CA . PRO A 1 440 ? -21.204 2.879 -23.024 1.00 35.66 440 PRO A CA 1
ATOM 3577 C C . PRO A 1 440 ? -21.911 2.382 -21.769 1.00 35.66 440 PRO A C 1
ATOM 3579 O O . PRO A 1 440 ? -23.140 2.414 -21.690 1.00 35.66 440 PRO A O 1
ATOM 3582 N N . ILE A 1 441 ? -21.160 1.884 -20.789 1.00 37.00 441 ILE A N 1
ATOM 3583 C CA . ILE A 1 441 ? -21.654 1.964 -19.419 1.00 37.00 441 ILE A CA 1
ATOM 3584 C C . ILE A 1 441 ? -21.895 3.456 -19.240 1.00 37.00 441 ILE A C 1
ATOM 3586 O O . ILE A 1 441 ? -20.941 4.225 -19.365 1.00 37.00 441 ILE A O 1
ATOM 3590 N N . LEU A 1 442 ? -23.168 3.843 -19.115 1.00 30.09 442 LEU A N 1
ATOM 3591 C CA . LEU A 1 442 ? -23.611 5.220 -18.945 1.00 30.09 442 LEU A CA 1
ATOM 3592 C C . LEU A 1 442 ? -22.586 5.951 -18.083 1.00 30.09 442 LEU A C 1
ATOM 3594 O O . LEU A 1 442 ? -22.428 5.649 -16.899 1.00 30.09 442 LEU A O 1
ATOM 3598 N N . SER A 1 443 ? -21.850 6.874 -18.698 1.00 32.00 443 SER A N 1
ATOM 3599 C CA . SER A 1 443 ? -21.066 7.847 -17.966 1.00 32.00 443 SER A CA 1
ATOM 3600 C C . SER A 1 443 ? -22.080 8.714 -17.235 1.00 32.00 443 SER A C 1
ATOM 3602 O O . SER A 1 443 ? -22.560 9.706 -17.777 1.00 32.00 443 SER A O 1
ATOM 3604 N N . HIS A 1 444 ? -22.467 8.298 -16.030 1.00 27.86 444 HIS A N 1
ATOM 3605 C CA . HIS A 1 444 ? -23.093 9.196 -15.080 1.00 27.86 444 HIS A CA 1
ATOM 3606 C C . HIS A 1 444 ? -22.064 10.288 -14.788 1.00 27.86 444 HIS A C 1
ATOM 3608 O O . HIS A 1 444 ? -21.099 10.097 -14.046 1.00 27.86 444 HIS A O 1
ATOM 3614 N N . GLU A 1 445 ? -22.233 11.417 -15.468 1.00 30.36 445 GLU A N 1
ATOM 3615 C CA . GLU A 1 445 ? -21.555 12.659 -15.153 1.00 30.36 445 GLU A CA 1
ATOM 3616 C C . GLU A 1 445 ? -21.822 13.015 -13.685 1.00 30.36 445 GLU A C 1
ATOM 3618 O O . GLU A 1 445 ? -22.972 13.190 -13.299 1.00 30.36 445 GLU A O 1
ATOM 3623 N N . LEU A 1 446 ? -20.726 13.147 -12.919 1.00 32.72 446 LEU A N 1
ATOM 3624 C CA . LEU A 1 446 ? -20.547 14.002 -11.731 1.00 32.72 446 LEU A CA 1
ATOM 3625 C C . LEU A 1 446 ? -21.518 13.680 -10.561 1.00 32.72 446 LEU A C 1
ATOM 3627 O O . LEU A 1 446 ? -22.712 13.910 -10.632 1.00 32.72 446 LEU A O 1
ATOM 3631 N N . ILE A 1 447 ? -21.105 13.212 -9.377 1.00 31.56 447 ILE A N 1
ATOM 3632 C CA . ILE A 1 447 ? -20.223 13.860 -8.390 1.00 31.56 447 ILE A CA 1
ATOM 3633 C C . ILE A 1 447 ? -19.828 12.785 -7.347 1.00 31.56 447 ILE A C 1
ATOM 3635 O O . ILE A 1 447 ? -20.379 12.774 -6.261 1.00 31.56 447 ILE A O 1
ATOM 3639 N N . TYR A 1 448 ? -18.889 11.870 -7.605 1.00 31.00 448 TYR A N 1
ATOM 3640 C CA . TYR A 1 448 ? -18.235 11.110 -6.517 1.00 31.00 448 TYR A CA 1
ATOM 3641 C C . TYR A 1 448 ? -16.785 10.783 -6.893 1.00 31.00 448 TYR A C 1
ATOM 3643 O O . TYR A 1 448 ? -16.484 10.280 -7.972 1.00 31.00 448 TYR A O 1
ATOM 3651 N N . SER A 1 449 ? -15.847 11.156 -6.019 1.00 38.34 449 SER A N 1
ATOM 3652 C CA . SER A 1 449 ? -14.408 11.021 -6.251 1.00 38.34 449 SER A CA 1
ATOM 3653 C C . SER A 1 449 ? -13.953 9.558 -6.185 1.00 38.34 449 SER A C 1
ATOM 3655 O O . SER A 1 449 ? -14.130 8.879 -5.178 1.00 38.34 449 SER A O 1
ATOM 3657 N N . SER A 1 450 ? -13.313 9.119 -7.264 1.00 50.97 450 SER A N 1
ATOM 3658 C CA . SER A 1 450 ? -12.961 7.750 -7.645 1.00 50.97 450 SER A CA 1
ATOM 3659 C C . SER A 1 450 ? -11.877 7.063 -6.793 1.00 50.97 450 SER A C 1
ATOM 3661 O O . SER A 1 450 ? -10.689 7.074 -7.134 1.00 50.97 450 SER A O 1
ATOM 3663 N N . GLN A 1 451 ? -12.293 6.368 -5.737 1.00 42.25 451 GLN A N 1
ATOM 3664 C CA . GLN A 1 451 ? -11.532 5.242 -5.172 1.00 42.25 451 GLN A CA 1
ATOM 3665 C C . GLN A 1 451 ? -12.443 4.034 -4.913 1.00 42.25 451 GLN A C 1
ATOM 3667 O O . GLN A 1 451 ? -12.039 2.906 -5.177 1.00 42.25 451 GLN A O 1
ATOM 3672 N N . GLU A 1 452 ? -13.697 4.280 -4.523 1.00 40.94 452 GLU A N 1
ATOM 3673 C CA . GLU A 1 452 ? -14.753 3.263 -4.406 1.00 40.94 452 GLU A CA 1
ATOM 3674 C C . GLU A 1 452 ? -15.194 2.745 -5.792 1.00 40.94 452 GLU A C 1
ATOM 3676 O O . GLU A 1 452 ? -15.275 1.534 -5.987 1.00 40.94 452 GLU A O 1
ATOM 3681 N N . GLN A 1 453 ? -15.311 3.624 -6.800 1.00 43.19 453 GLN A N 1
ATOM 3682 C CA . GLN A 1 453 ? -15.632 3.227 -8.181 1.00 43.19 453 GLN A CA 1
ATOM 3683 C C . GLN A 1 453 ? -14.561 2.314 -8.798 1.00 43.19 453 GLN A C 1
ATOM 3685 O O . GLN A 1 453 ? -14.888 1.328 -9.433 1.00 43.19 453 GLN A O 1
ATOM 3690 N N . TYR A 1 454 ? -13.271 2.564 -8.544 1.00 42.94 454 TYR A N 1
ATOM 3691 C CA . TYR A 1 454 ? -12.190 1.725 -9.084 1.00 42.94 454 TYR A CA 1
ATOM 3692 C C . TYR A 1 454 ? -12.217 0.292 -8.528 1.00 42.94 454 TYR A C 1
ATOM 3694 O O . TYR A 1 454 ? -11.793 -0.643 -9.202 1.00 42.94 454 TYR A O 1
ATOM 3702 N N . VAL A 1 455 ? -12.693 0.107 -7.292 1.00 38.88 455 VAL A N 1
ATOM 3703 C CA . VAL A 1 455 ? -12.812 -1.218 -6.665 1.00 38.88 455 VAL A CA 1
ATOM 3704 C C . VAL A 1 455 ? -14.091 -1.921 -7.122 1.00 38.88 455 VAL A C 1
ATOM 3706 O O . VAL A 1 455 ? -14.036 -3.108 -7.433 1.00 38.88 455 VAL A O 1
ATOM 3709 N N . LEU A 1 456 ? -15.208 -1.195 -7.233 1.00 37.22 456 LEU A N 1
ATOM 3710 C CA . LEU A 1 456 ? -16.479 -1.735 -7.727 1.00 37.22 456 LEU A CA 1
ATOM 3711 C C . LEU A 1 456 ? -16.426 -2.056 -9.226 1.00 37.22 456 LEU A C 1
ATOM 3713 O O . LEU A 1 456 ? -16.810 -3.153 -9.613 1.00 37.22 456 LEU A O 1
ATOM 3717 N N . ASP A 1 457 ? -15.843 -1.189 -10.055 1.00 44.53 457 ASP A N 1
ATOM 3718 C CA . ASP A 1 457 ? -15.616 -1.455 -11.480 1.00 44.53 457 ASP A CA 1
ATOM 3719 C C . ASP A 1 457 ? -14.718 -2.681 -11.674 1.00 44.53 457 ASP A C 1
ATOM 3721 O O . ASP A 1 457 ? -14.877 -3.414 -12.641 1.00 44.53 457 ASP A O 1
ATOM 3725 N N . ARG A 1 458 ? -13.794 -2.953 -10.744 1.00 38.84 458 ARG A N 1
ATOM 3726 C CA . ARG A 1 458 ? -12.927 -4.138 -10.797 1.00 38.84 458 ARG A CA 1
ATOM 3727 C C . ARG A 1 458 ? -13.648 -5.431 -10.401 1.00 38.84 458 ARG A C 1
ATOM 3729 O O . ARG A 1 458 ? -13.251 -6.484 -10.885 1.00 38.84 458 ARG A O 1
ATOM 3736 N N . LEU A 1 459 ? -14.666 -5.353 -9.543 1.00 35.38 459 LEU A N 1
ATOM 3737 C CA . LEU A 1 459 ? -15.479 -6.501 -9.123 1.00 35.38 459 LEU A CA 1
ATOM 3738 C C . LEU A 1 459 ? -16.596 -6.799 -10.136 1.00 35.38 459 LEU A C 1
ATOM 3740 O O . LEU A 1 459 ? -16.758 -7.945 -10.535 1.00 35.38 459 LEU A O 1
ATOM 3744 N N . TYR A 1 460 ? -17.296 -5.773 -10.630 1.00 40.47 460 TYR A N 1
ATOM 3745 C CA . TYR A 1 460 ? -18.396 -5.930 -11.590 1.00 40.47 460 TYR A CA 1
ATOM 3746 C C . TYR A 1 460 ? -17.940 -6.086 -13.049 1.00 40.47 460 TYR A C 1
ATOM 3748 O O . TYR A 1 460 ? -18.662 -6.664 -13.860 1.00 40.47 460 TYR A O 1
ATOM 3756 N N . ALA A 1 461 ? -16.737 -5.632 -13.422 1.00 47.72 461 ALA A N 1
ATOM 3757 C CA . ALA A 1 461 ? -16.206 -5.904 -14.761 1.00 47.72 461 ALA A CA 1
ATOM 3758 C C . ALA A 1 461 ? -15.766 -7.360 -14.971 1.00 47.72 461 ALA A C 1
ATOM 3760 O O . ALA A 1 461 ? -15.493 -7.735 -16.110 1.00 47.72 461 ALA A O 1
ATOM 3761 N N . ASP A 1 462 ? -15.657 -8.163 -13.909 1.00 49.03 462 ASP A N 1
ATOM 3762 C CA . ASP A 1 462 ? -15.008 -9.471 -13.994 1.00 49.03 462 ASP A CA 1
ATOM 3763 C C . ASP A 1 462 ? -15.886 -10.556 -14.648 1.00 49.03 462 ASP A C 1
ATOM 3765 O O . ASP A 1 462 ? -15.355 -11.581 -15.096 1.00 49.03 462 ASP A O 1
ATOM 3769 N N . GLU A 1 463 ? -17.197 -10.313 -14.767 1.00 50.38 463 GLU A N 1
ATOM 3770 C CA . GLU A 1 463 ? -18.174 -11.224 -15.387 1.00 50.38 463 GLU A CA 1
ATOM 3771 C C . GLU A 1 463 ? -18.760 -10.710 -16.710 1.00 50.38 463 GLU A C 1
ATOM 3773 O O . GLU A 1 463 ? -18.933 -11.501 -17.634 1.00 50.38 463 GLU A O 1
ATOM 3778 N N . ALA A 1 464 ? -18.988 -9.399 -16.856 1.00 53.62 464 ALA A N 1
ATOM 3779 C CA . ALA A 1 464 ? -19.695 -8.830 -18.013 1.00 53.62 464 ALA A CA 1
ATOM 3780 C C . ALA A 1 464 ? -18.925 -8.885 -19.355 1.00 53.62 464 ALA A C 1
ATOM 3782 O O . ALA A 1 464 ? -19.525 -8.706 -20.412 1.00 53.62 464 ALA A O 1
ATOM 3783 N N . ASP A 1 465 ? -17.617 -9.166 -19.337 1.00 68.88 465 ASP A N 1
ATOM 3784 C CA . ASP A 1 465 ? -16.751 -9.167 -20.527 1.00 68.88 465 ASP A CA 1
ATOM 3785 C C . ASP A 1 465 ? -16.153 -10.563 -20.826 1.00 68.88 465 ASP A C 1
ATOM 3787 O O . ASP A 1 465 ? -14.971 -10.689 -21.181 1.00 68.88 465 ASP A O 1
ATOM 3791 N N . ARG A 1 466 ? -16.939 -11.632 -20.639 1.00 76.69 466 ARG A N 1
ATOM 3792 C CA . ARG A 1 466 ? -16.529 -13.003 -20.982 1.00 76.69 466 ARG A CA 1
ATOM 3793 C C . ARG A 1 466 ? -17.202 -13.470 -22.272 1.00 76.69 466 ARG A C 1
ATOM 3795 O O . ARG A 1 466 ? -18.421 -13.441 -22.385 1.00 76.69 466 ARG A O 1
ATOM 3802 N N . PHE A 1 467 ? -16.412 -13.949 -23.229 1.00 82.19 467 PHE A N 1
ATOM 3803 C CA . PHE A 1 467 ? -16.910 -14.716 -24.376 1.00 82.19 467 PHE A CA 1
ATOM 3804 C C . PHE A 1 467 ? -16.438 -16.160 -24.223 1.00 82.19 467 PHE A C 1
ATOM 3806 O O . PHE A 1 467 ? -15.259 -16.394 -23.962 1.00 82.19 467 PHE A O 1
ATOM 3813 N N . ILE A 1 468 ? -17.352 -17.124 -24.316 1.00 84.44 468 ILE A N 1
ATOM 3814 C CA . ILE A 1 468 ? -17.070 -18.534 -24.025 1.00 84.44 468 ILE A CA 1
ATOM 3815 C C . ILE A 1 468 ? -17.325 -19.361 -25.282 1.00 84.44 468 ILE A C 1
ATOM 3817 O O . ILE A 1 468 ? -18.396 -19.280 -25.879 1.00 84.44 468 ILE A O 1
ATOM 3821 N N . VAL A 1 469 ? -16.348 -20.182 -25.669 1.00 83.75 469 VAL A N 1
ATOM 3822 C CA . VAL A 1 469 ? -16.512 -21.199 -26.712 1.00 83.75 469 VAL A CA 1
ATOM 3823 C C . VAL A 1 469 ? -16.423 -22.582 -26.075 1.00 83.75 469 VAL A C 1
ATOM 3825 O O . VAL A 1 469 ? -15.393 -22.964 -25.516 1.00 83.75 469 VAL A O 1
ATOM 3828 N N . HIS A 1 470 ? -17.511 -23.341 -26.166 1.00 81.31 470 HIS A N 1
ATOM 3829 C CA . HIS A 1 470 ? -17.586 -24.699 -25.634 1.00 81.31 470 HIS A CA 1
ATOM 3830 C C . HIS A 1 470 ? -16.832 -25.676 -26.536 1.00 81.31 470 HIS A C 1
ATOM 3832 O O . HIS A 1 470 ? -16.904 -25.586 -27.764 1.00 81.31 470 HIS A O 1
ATOM 3838 N N . HIS A 1 471 ? -16.102 -26.603 -25.919 1.00 80.12 471 HIS A N 1
ATOM 3839 C CA . HIS A 1 471 ? -15.507 -27.721 -26.635 1.00 80.12 471 HIS A CA 1
ATOM 3840 C C . HIS A 1 471 ? -16.588 -28.775 -26.939 1.00 80.12 471 HIS A C 1
ATOM 3842 O O . HIS A 1 471 ? -17.372 -29.102 -26.050 1.00 80.12 471 HIS A O 1
ATOM 3848 N N . PRO A 1 472 ? -16.652 -29.348 -28.152 1.00 77.44 472 PRO A N 1
ATOM 3849 C CA . PRO A 1 472 ? -17.749 -30.252 -28.512 1.00 77.44 472 PRO A CA 1
ATOM 3850 C C . PRO A 1 472 ? -17.616 -31.668 -27.944 1.00 77.44 472 PRO A C 1
ATOM 3852 O O . PRO A 1 472 ? -18.602 -32.395 -27.903 1.00 77.44 472 PRO A O 1
ATOM 3855 N N . ARG A 1 473 ? -16.407 -32.080 -27.539 1.00 74.19 473 ARG A N 1
ATOM 3856 C CA . ARG A 1 473 ? -16.114 -33.461 -27.097 1.00 74.19 473 ARG A CA 1
ATOM 3857 C C . ARG A 1 473 ? -15.687 -33.614 -25.637 1.00 74.19 473 ARG A C 1
ATOM 3859 O O . ARG A 1 473 ? -15.528 -34.736 -25.177 1.00 74.19 473 ARG A O 1
ATOM 3866 N N . VAL A 1 474 ? -15.456 -32.517 -24.917 1.00 71.31 474 VAL A N 1
ATOM 3867 C CA . VAL A 1 474 ? -15.048 -32.559 -23.502 1.00 71.31 474 VAL A CA 1
ATOM 3868 C C . VAL A 1 474 ? -15.691 -31.401 -22.755 1.00 71.31 474 VAL A C 1
ATOM 3870 O O . VAL A 1 474 ? -16.025 -30.390 -23.369 1.00 71.31 474 VAL A O 1
ATOM 3873 N N . ASN A 1 475 ? -15.794 -31.502 -21.429 1.00 67.38 475 ASN A N 1
ATOM 3874 C CA . ASN A 1 475 ? -16.191 -30.392 -20.556 1.00 67.38 475 ASN A CA 1
ATOM 3875 C C . ASN A 1 475 ? -15.055 -29.359 -20.416 1.00 67.38 475 ASN A C 1
ATOM 3877 O O . ASN A 1 475 ? -14.561 -29.072 -19.327 1.00 67.38 475 ASN A O 1
ATOM 3881 N N . GLY A 1 476 ? -14.599 -28.836 -21.553 1.00 72.31 476 GLY A N 1
ATOM 3882 C CA . GLY A 1 476 ? -13.620 -27.768 -21.666 1.00 72.31 476 GLY A CA 1
ATOM 3883 C C . GLY A 1 476 ? -14.284 -26.504 -22.195 1.00 72.31 476 GLY A C 1
ATOM 3884 O O . GLY A 1 476 ? -15.114 -26.550 -23.107 1.00 72.31 476 GLY A O 1
ATOM 3885 N N . ARG A 1 477 ? -13.892 -25.355 -21.646 1.00 78.44 477 ARG A N 1
ATOM 3886 C CA . ARG A 1 477 ? -14.327 -24.037 -22.120 1.00 78.44 477 ARG A CA 1
ATOM 3887 C C . ARG A 1 477 ? -13.109 -23.219 -22.530 1.00 78.44 477 ARG A C 1
ATOM 3889 O O . ARG A 1 477 ? -12.138 -23.143 -21.777 1.00 78.44 477 ARG A O 1
ATOM 3896 N N . LEU A 1 478 ? -13.182 -22.589 -23.700 1.00 79.75 478 LEU A N 1
ATOM 3897 C CA . LEU A 1 478 ? -12.259 -21.536 -24.104 1.00 79.75 478 LEU A CA 1
ATOM 3898 C C . LEU A 1 478 ? -12.871 -20.200 -23.687 1.00 79.75 478 LEU A C 1
ATOM 3900 O O . LEU A 1 478 ? -13.868 -19.762 -24.260 1.00 79.75 478 LEU A O 1
ATOM 3904 N N . ILE A 1 479 ? -12.310 -19.584 -22.651 1.00 81.00 479 ILE A N 1
ATOM 3905 C CA . ILE A 1 479 ? -12.827 -18.345 -22.067 1.00 81.00 479 ILE A CA 1
ATOM 3906 C C . ILE A 1 479 ? -11.953 -17.189 -22.531 1.00 81.00 479 ILE A C 1
ATOM 3908 O O . ILE A 1 479 ? -10.756 -17.164 -22.252 1.00 81.00 479 ILE A O 1
ATOM 3912 N N . PHE A 1 480 ? -12.568 -16.214 -23.188 1.00 81.75 480 PHE A N 1
ATOM 3913 C CA . PHE A 1 480 ? -11.968 -14.938 -23.538 1.00 81.75 480 PHE A CA 1
ATOM 3914 C C . PHE A 1 480 ? -12.377 -13.909 -22.491 1.00 81.75 480 PHE A C 1
ATOM 3916 O O . PHE A 1 480 ? -13.559 -13.593 -22.369 1.00 81.75 480 PHE A O 1
ATOM 3923 N N . LYS A 1 481 ? -11.411 -13.385 -21.741 1.00 79.56 481 LYS A N 1
ATOM 3924 C CA . LYS A 1 481 ? -11.626 -12.369 -20.710 1.00 79.56 481 LYS A CA 1
ATOM 3925 C C . LYS A 1 481 ? -10.942 -11.072 -21.114 1.00 79.56 481 LYS A C 1
ATOM 3927 O O . LYS A 1 481 ? -9.720 -11.035 -21.259 1.00 79.56 481 LYS A O 1
ATOM 3932 N N . SER A 1 482 ? -11.720 -10.007 -21.275 1.00 77.00 482 SER A N 1
ATOM 3933 C CA . SER A 1 482 ? -11.169 -8.662 -21.457 1.00 77.00 482 SER A CA 1
ATOM 3934 C C . SER A 1 482 ? -10.381 -8.257 -20.209 1.00 77.00 482 SER A C 1
ATOM 3936 O O . SER A 1 482 ? -10.907 -8.224 -19.097 1.00 77.00 482 SER A O 1
ATOM 3938 N N . LEU A 1 483 ? -9.100 -7.942 -20.372 1.00 68.62 483 LEU A N 1
ATOM 3939 C CA . LEU A 1 483 ? -8.309 -7.296 -19.336 1.00 68.62 483 LEU A CA 1
ATOM 3940 C C . LEU A 1 483 ? -8.565 -5.795 -19.475 1.00 68.62 483 LEU A C 1
ATOM 3942 O O . LEU A 1 483 ? -7.846 -5.114 -20.207 1.00 68.62 483 LEU A O 1
ATOM 3946 N N . LYS A 1 484 ? -9.618 -5.283 -18.818 1.00 60.97 484 LYS A N 1
ATOM 3947 C CA . LYS A 1 484 ? -9.938 -3.845 -18.784 1.00 60.97 484 LYS A CA 1
ATOM 3948 C C . LYS A 1 484 ? -8.781 -3.057 -18.167 1.00 60.97 484 LYS A C 1
ATOM 3950 O O . LYS A 1 484 ? -8.751 -2.761 -16.975 1.00 60.97 484 LYS A O 1
ATOM 3955 N N . HIS A 1 485 ? -7.826 -2.672 -18.997 1.00 53.31 485 HIS A N 1
ATOM 3956 C CA . HIS A 1 485 ? -6.930 -1.567 -18.731 1.00 53.31 485 HIS A CA 1
ATOM 3957 C C . HIS A 1 485 ? -7.138 -0.526 -19.819 1.00 53.31 485 HIS A C 1
ATOM 3959 O O . HIS A 1 485 ? -7.325 -0.860 -20.984 1.00 53.31 485 HIS A O 1
ATOM 3965 N N . SER A 1 486 ? -7.147 0.729 -19.381 1.00 43.28 486 SER A N 1
ATOM 3966 C CA . SER A 1 486 ? -7.549 1.992 -20.015 1.00 43.28 486 SER A CA 1
ATOM 3967 C C . SER A 1 486 ? -6.889 2.350 -21.354 1.00 43.28 486 SER A C 1
ATOM 3969 O O . SER A 1 486 ? -6.913 3.506 -21.769 1.00 43.28 486 SER A O 1
ATOM 3971 N N . SER A 1 487 ? -6.297 1.389 -22.056 1.00 56.56 487 SER A N 1
ATOM 3972 C CA . SER A 1 487 ? -5.802 1.598 -23.402 1.00 56.56 487 SER A CA 1
ATOM 3973 C C . SER A 1 487 ? -6.933 1.376 -24.420 1.00 56.56 487 SER A C 1
ATOM 3975 O O . SER A 1 487 ? -7.710 0.432 -24.279 1.00 56.56 487 SER A O 1
ATOM 3977 N N . PRO A 1 488 ? -7.015 2.177 -25.499 1.00 56.62 488 PRO A N 1
ATOM 3978 C CA . PRO A 1 488 ? -7.951 1.945 -26.612 1.00 56.62 488 PRO A CA 1
ATOM 3979 C C . PRO A 1 488 ? -7.724 0.598 -27.331 1.00 56.62 488 PRO A C 1
ATOM 3981 O O . PRO A 1 488 ? -8.482 0.218 -28.223 1.00 56.62 488 PRO A O 1
ATOM 3984 N N . LYS A 1 489 ? -6.675 -0.124 -26.934 1.00 60.28 489 LYS A N 1
ATOM 3985 C CA . LYS A 1 489 ? -6.216 -1.414 -27.419 1.00 60.28 489 LYS A CA 1
ATOM 3986 C C . LYS A 1 489 ? -6.719 -2.508 -26.454 1.00 60.28 489 LYS A C 1
ATOM 3988 O O . LYS A 1 489 ? -6.299 -2.560 -25.305 1.00 60.28 489 LYS A O 1
ATOM 3993 N N . GLY A 1 490 ? -7.653 -3.355 -26.888 1.00 63.66 490 GLY A N 1
ATOM 3994 C CA . GLY A 1 490 ? -8.182 -4.442 -26.052 1.00 63.66 490 GLY A CA 1
ATOM 3995 C C . GLY A 1 490 ? -7.132 -5.532 -25.817 1.00 63.66 490 GLY A C 1
ATOM 3996 O O . GLY A 1 490 ? -6.516 -6.016 -26.762 1.00 63.66 490 GLY A O 1
ATOM 3997 N N . PHE A 1 491 ? -6.905 -5.922 -24.566 1.00 64.06 491 PHE A N 1
ATOM 3998 C CA . PHE A 1 491 ? -6.122 -7.114 -24.237 1.00 64.06 491 PHE A CA 1
ATOM 3999 C C . PHE A 1 491 ? -7.090 -8.209 -23.821 1.00 64.06 491 PHE A C 1
ATOM 4001 O O . PHE A 1 491 ? -7.904 -7.988 -22.928 1.00 64.06 491 PHE A O 1
ATOM 4008 N N . TYR A 1 492 ? -6.997 -9.379 -24.448 1.00 72.50 492 TYR A N 1
ATOM 4009 C CA . TYR A 1 492 ? -7.896 -10.487 -24.156 1.00 72.50 492 TYR A CA 1
ATOM 4010 C C . TYR A 1 492 ? -7.088 -11.677 -23.674 1.00 72.50 492 TYR A C 1
ATOM 4012 O O . TYR A 1 492 ? -6.160 -12.159 -24.320 1.00 72.50 492 TYR A O 1
ATOM 4020 N N . LEU A 1 493 ? -7.449 -12.149 -22.496 1.00 70.69 493 LEU A N 1
ATOM 4021 C CA . LEU A 1 493 ? -6.925 -13.376 -21.960 1.00 70.69 493 LEU A CA 1
ATOM 4022 C C . LEU A 1 493 ? -7.738 -14.545 -22.511 1.00 70.69 493 LEU A C 1
ATOM 4024 O O . LEU A 1 493 ? -8.943 -14.579 -22.290 1.00 70.69 493 LEU A O 1
ATOM 4028 N N . ILE A 1 494 ? -7.085 -15.511 -23.152 1.00 72.19 494 ILE A N 1
ATOM 4029 C CA . ILE A 1 494 ? -7.700 -16.784 -23.521 1.00 72.19 494 ILE A CA 1
ATOM 4030 C C . ILE A 1 494 ? -7.269 -17.825 -22.491 1.00 72.19 494 ILE A C 1
ATOM 4032 O O . ILE A 1 494 ? -6.080 -18.084 -22.313 1.00 72.19 494 ILE A O 1
ATOM 4036 N N . SER A 1 495 ? -8.212 -18.435 -21.786 1.00 67.31 495 SER A N 1
ATOM 4037 C CA . SER A 1 495 ? -7.924 -19.556 -20.888 1.00 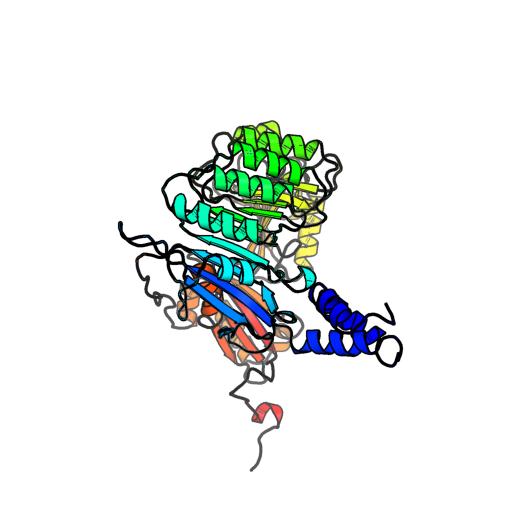67.31 495 SER A CA 1
ATOM 4038 C C . SER A 1 495 ? -8.742 -20.773 -21.273 1.00 67.31 495 SER A C 1
ATOM 4040 O O . SER A 1 495 ? -9.958 -20.669 -21.425 1.00 67.31 495 SER A O 1
ATOM 4042 N N . SER A 1 496 ? -8.073 -21.917 -21.381 1.00 64.81 496 SER A N 1
ATOM 4043 C CA . SER A 1 496 ? -8.710 -23.227 -21.376 1.00 64.81 496 SER A CA 1
ATOM 4044 C C . SER A 1 496 ? -8.827 -23.663 -19.917 1.00 64.81 496 SER A C 1
ATOM 4046 O O . SER A 1 496 ? -7.830 -23.915 -19.238 1.00 64.81 496 SER A O 1
ATOM 4048 N N . VAL A 1 497 ? -10.048 -23.677 -19.390 1.00 60.81 497 VAL A N 1
ATOM 4049 C CA . VAL A 1 497 ? -10.290 -24.081 -17.999 1.00 60.81 497 VAL A CA 1
ATOM 4050 C C . VAL A 1 497 ? -11.043 -25.411 -18.031 1.00 60.81 497 VAL A C 1
ATOM 4052 O O . VAL A 1 497 ? -12.076 -25.485 -18.708 1.00 60.81 497 VAL A O 1
ATOM 4055 N N . PRO A 1 498 ? -10.540 -26.476 -17.372 1.00 56.38 498 PRO A N 1
ATOM 4056 C CA . PRO A 1 498 ? -11.377 -27.634 -17.095 1.00 56.38 498 PRO A CA 1
ATOM 4057 C C . PRO A 1 498 ? -12.538 -27.162 -16.220 1.00 56.38 498 PRO A C 1
ATOM 4059 O O . PRO A 1 498 ? -12.329 -26.384 -15.294 1.00 56.38 498 PRO A O 1
ATOM 4062 N N . VAL A 1 499 ? -13.754 -27.577 -16.553 1.00 53.75 499 VAL A N 1
ATOM 4063 C CA . VAL A 1 499 ? -14.959 -27.192 -15.812 1.00 53.75 499 VAL A CA 1
ATOM 4064 C C . VAL A 1 499 ? -14.787 -27.474 -14.311 1.00 53.75 499 VAL A C 1
ATOM 4066 O O . VAL A 1 499 ? -14.509 -28.612 -13.933 1.00 53.75 499 VAL A O 1
ATOM 4069 N N . ASP A 1 500 ? -14.954 -26.445 -13.469 1.00 51.62 500 ASP A N 1
ATOM 4070 C CA . ASP A 1 500 ? -15.208 -26.644 -12.040 1.00 51.62 500 ASP A CA 1
ATOM 4071 C C . ASP A 1 500 ? -16.616 -27.249 -11.917 1.00 51.62 500 ASP A C 1
ATOM 4073 O O . ASP A 1 500 ? -17.572 -26.628 -12.393 1.00 51.62 500 ASP A O 1
ATOM 4077 N N . PRO A 1 501 ? -16.773 -28.456 -11.342 1.00 50.50 501 PRO A N 1
ATOM 4078 C CA . PRO A 1 501 ? -18.074 -29.105 -11.235 1.00 50.50 501 PRO A CA 1
ATOM 4079 C C . PRO A 1 501 ? -19.132 -28.261 -10.511 1.00 50.50 501 PRO A C 1
ATOM 4081 O O . PRO A 1 501 ? -20.323 -28.482 -10.712 1.00 50.50 501 PRO A O 1
ATOM 4084 N N . MET A 1 502 ? -18.718 -27.325 -9.654 1.00 43.12 502 MET A N 1
ATOM 4085 C CA . MET A 1 502 ? -19.635 -26.523 -8.842 1.00 43.12 502 MET A CA 1
ATOM 4086 C C . MET A 1 502 ? -20.183 -25.286 -9.578 1.00 43.12 502 MET A C 1
ATOM 4088 O O . MET A 1 502 ? -21.203 -24.751 -9.157 1.00 43.12 502 MET A O 1
ATOM 4092 N N . ASP A 1 503 ? -19.573 -24.877 -10.698 1.00 48.88 503 ASP A N 1
ATOM 4093 C CA . ASP A 1 503 ? -19.897 -23.637 -11.433 1.00 48.88 503 ASP A CA 1
ATOM 4094 C C . ASP A 1 503 ? -20.743 -23.875 -12.710 1.00 48.88 503 ASP A C 1
ATOM 4096 O O . ASP A 1 503 ? -20.773 -23.040 -13.624 1.00 48.88 503 ASP A O 1
ATOM 4100 N N . VAL A 1 504 ? -21.390 -25.041 -12.847 1.00 51.25 504 VAL A N 1
ATOM 4101 C CA . VAL A 1 504 ? -22.096 -25.446 -14.080 1.00 51.25 504 VAL A CA 1
ATOM 4102 C C . VAL A 1 504 ? -23.564 -25.762 -13.828 1.00 51.25 504 VAL A C 1
ATOM 4104 O O . VAL A 1 504 ? -23.903 -26.797 -13.260 1.00 51.25 504 VAL A O 1
ATOM 4107 N N . GLU A 1 505 ? -24.437 -24.887 -14.333 1.00 47.00 505 GLU A N 1
ATOM 4108 C CA . GLU A 1 505 ? -25.895 -25.083 -14.366 1.00 47.00 505 GLU A CA 1
ATOM 4109 C C . GLU A 1 505 ? -26.349 -25.956 -15.559 1.00 47.00 505 GLU A C 1
ATOM 4111 O O . GLU A 1 505 ? -27.460 -26.481 -15.559 1.00 47.00 505 GLU A O 1
ATOM 4116 N N . ASP A 1 506 ? -25.489 -26.156 -16.567 1.00 50.94 506 ASP A N 1
ATOM 4117 C CA . ASP A 1 506 ? -25.810 -26.741 -17.876 1.00 50.94 506 ASP A CA 1
ATOM 4118 C C . ASP A 1 506 ? -24.926 -27.952 -18.241 1.00 50.94 506 ASP A C 1
ATOM 4120 O O . ASP A 1 506 ? -24.234 -27.982 -19.262 1.00 50.94 506 ASP A O 1
ATOM 4124 N N . TRP A 1 507 ? -24.931 -28.992 -17.406 1.00 56.22 507 TRP A N 1
ATOM 4125 C CA . TRP A 1 507 ? -24.168 -30.208 -17.692 1.00 56.22 507 TRP A CA 1
ATOM 4126 C C . TRP A 1 507 ? -24.611 -30.875 -19.001 1.00 56.22 507 TRP A C 1
ATOM 4128 O O . TRP A 1 507 ? -25.750 -31.322 -19.136 1.00 56.22 507 TRP A O 1
ATOM 4138 N N . ASN A 1 508 ? -23.672 -31.071 -19.933 1.00 55.91 508 ASN A N 1
ATOM 4139 C CA . ASN A 1 508 ? -23.869 -31.991 -21.052 1.00 55.91 508 ASN A CA 1
ATOM 4140 C C . ASN A 1 508 ? -23.625 -33.433 -20.572 1.00 55.91 508 ASN A C 1
ATOM 4142 O O . ASN A 1 508 ? -22.576 -34.033 -20.814 1.00 55.91 508 ASN A O 1
ATOM 4146 N N . LEU A 1 509 ? -24.590 -33.962 -19.815 1.00 54.28 509 LEU A N 1
ATOM 4147 C CA . LEU A 1 509 ? -24.509 -35.269 -19.151 1.00 54.28 509 LEU A CA 1
ATOM 4148 C C . LEU A 1 509 ? -24.272 -36.424 -20.139 1.00 54.28 509 LEU A C 1
ATOM 4150 O O . LEU A 1 509 ? -23.616 -37.399 -19.783 1.00 54.28 509 LEU A O 1
ATOM 4154 N N . ALA A 1 510 ? -24.709 -36.284 -21.395 1.00 54.03 510 ALA A N 1
ATOM 4155 C CA . ALA A 1 510 ? -24.505 -37.283 -22.443 1.00 54.03 510 ALA A CA 1
ATOM 4156 C C . ALA A 1 510 ? -23.019 -37.521 -22.783 1.00 54.03 510 ALA A C 1
ATOM 4158 O O . ALA A 1 510 ? -22.649 -38.613 -23.206 1.00 54.03 510 ALA A O 1
ATOM 4159 N N . LEU A 1 511 ? -22.147 -36.528 -22.570 1.00 47.09 511 LEU A N 1
ATOM 4160 C CA . LEU A 1 511 ? -20.698 -36.683 -22.754 1.00 47.09 511 LEU A CA 1
ATOM 4161 C C . LEU A 1 511 ? -20.024 -37.415 -21.587 1.00 47.09 511 LEU A C 1
ATOM 4163 O O . LEU A 1 511 ? -18.998 -38.058 -21.786 1.00 47.09 511 LEU A O 1
ATOM 4167 N N . LEU A 1 512 ? -20.574 -37.306 -20.375 1.00 43.06 512 LEU A N 1
ATOM 4168 C CA . LEU A 1 512 ? -20.010 -37.935 -19.176 1.00 43.06 512 LEU A CA 1
ATOM 4169 C C . LEU A 1 512 ? -20.501 -39.365 -18.975 1.00 43.06 512 LEU A C 1
ATOM 4171 O O . LEU A 1 512 ? -19.753 -40.205 -18.482 1.00 43.06 512 LEU A O 1
ATOM 4175 N N . PHE A 1 513 ? -21.751 -39.628 -19.346 1.00 51.78 513 PHE A N 1
ATOM 4176 C CA . PHE A 1 513 ? -22.432 -40.886 -19.051 1.00 51.78 513 PHE A CA 1
ATOM 4177 C C . PHE A 1 513 ? -22.802 -41.685 -20.311 1.00 51.78 513 PHE A C 1
ATOM 4179 O O . PHE A 1 513 ? -23.375 -42.763 -20.194 1.00 51.78 513 PHE A O 1
ATOM 4186 N N . GLY A 1 514 ? -22.442 -41.196 -21.506 1.00 49.31 514 GLY A N 1
ATOM 4187 C CA . GLY A 1 514 ? -22.922 -41.742 -22.776 1.00 49.31 514 GLY A CA 1
ATOM 4188 C C . GLY A 1 514 ? -24.374 -41.334 -23.046 1.00 49.31 514 GLY A C 1
ATOM 4189 O O . GLY A 1 514 ? -25.028 -40.708 -22.209 1.00 49.31 514 GLY A O 1
ATOM 4190 N N . SER A 1 515 ? -24.896 -41.656 -24.232 1.00 49.28 515 SER A N 1
ATOM 4191 C CA . SER A 1 515 ? -26.328 -41.517 -24.504 1.00 49.28 515 SER A CA 1
ATOM 4192 C C . SER A 1 515 ? -27.101 -42.382 -23.512 1.00 49.28 515 SER A C 1
ATOM 4194 O O . SER A 1 515 ? -27.006 -43.607 -23.558 1.00 49.28 515 SER A O 1
ATOM 4196 N N . LEU A 1 516 ? -27.845 -41.737 -22.617 1.00 49.31 516 LEU A N 1
ATOM 4197 C CA . LEU A 1 516 ? -28.814 -42.400 -21.756 1.00 49.31 516 LEU A CA 1
ATOM 4198 C C . LEU A 1 516 ? -29.930 -42.913 -22.670 1.00 49.31 516 LEU A C 1
ATOM 4200 O O . LEU A 1 516 ? -30.805 -42.146 -23.067 1.00 49.31 516 LEU A O 1
ATOM 4204 N N . GLU A 1 517 ? -29.849 -44.181 -23.072 1.00 47.78 517 GLU A N 1
ATOM 4205 C CA . GLU A 1 517 ? -31.006 -44.887 -23.617 1.00 47.78 517 GLU A CA 1
ATOM 4206 C C . GLU A 1 517 ? -32.052 -44.951 -22.496 1.00 47.78 517 GLU A C 1
ATOM 4208 O O . GLU A 1 517 ? -31.803 -45.546 -21.446 1.00 47.78 517 GLU A O 1
ATOM 4213 N N . ILE A 1 518 ? -33.164 -44.232 -22.685 1.00 43.31 518 ILE A N 1
ATOM 4214 C CA . ILE A 1 518 ? -34.337 -44.262 -21.799 1.00 43.31 518 ILE A CA 1
ATOM 4215 C C . ILE A 1 518 ? -35.174 -45.491 -22.127 1.00 43.31 518 ILE A C 1
ATOM 4217 O O . ILE A 1 518 ? -35.438 -45.696 -23.336 1.00 43.31 518 ILE A O 1
#

Nearest PDB structures (foldseek):
  4pki-assembly1_G  TM=3.700E-01  e=1.003E-01  Homo sapiens
  3pb0-assembly4_D  TM=3.719E-01  e=4.055E+00  Thermotoga maritima
  3pb2-assembly1_A  TM=3.364E-01  e=3.625E+00  Thermotoga maritima